Protein AF-0000000073389523 (afdb_homodimer)

Structure (mmCIF, N/CA/C/O backbone):
data_AF-0000000073389523-model_v1
#
loop_
_entity.id
_entity.type
_entity.pdbx_description
1 polymer 'Glutathione S-transferase domain protein'
#
loop_
_atom_site.group_PDB
_atom_site.id
_atom_site.type_symbol
_atom_site.label_atom_id
_atom_site.label_alt_id
_atom_site.label_comp_id
_atom_site.label_asym_id
_atom_site.label_entity_id
_atom_site.label_seq_id
_atom_site.pdbx_PDB_ins_code
_atom_site.Cartn_x
_atom_site.Cartn_y
_atom_site.Cartn_z
_atom_site.occupancy
_atom_site.B_iso_or_equiv
_atom_site.auth_seq_id
_atom_site.auth_comp_id
_atom_site.auth_asym_id
_atom_site.auth_atom_id
_atom_site.pdbx_PDB_model_num
ATOM 1 N N . MET A 1 1 ? -11.953 0.029 24.266 1 90.75 1 MET A N 1
ATOM 2 C CA . MET A 1 1 ? -10.992 1.115 24.109 1 90.75 1 MET A CA 1
ATOM 3 C C . MET A 1 1 ? -9.945 0.765 23.047 1 90.75 1 MET A C 1
ATOM 5 O O . MET A 1 1 ? -9.484 -0.377 22.984 1 90.75 1 MET A O 1
ATOM 9 N N . LEU A 1 2 ? -9.609 1.726 22.172 1 98 2 LEU A N 1
ATOM 10 C CA . LEU A 1 2 ? -8.625 1.549 21.125 1 98 2 LEU A CA 1
ATOM 11 C C . LEU A 1 2 ? -7.207 1.644 21.672 1 98 2 LEU A C 1
ATOM 13 O O . LEU A 1 2 ? -6.883 2.594 22.391 1 98 2 LEU A O 1
ATOM 17 N N . ARG A 1 3 ? -6.438 0.613 21.453 1 98.69 3 ARG A N 1
ATOM 18 C CA . ARG A 1 3 ? -5.027 0.602 21.828 1 98.69 3 ARG A CA 1
ATOM 19 C C . ARG A 1 3 ? -4.129 0.669 20.609 1 98.69 3 ARG A C 1
ATOM 21 O O . ARG A 1 3 ? -4.406 0.032 19.594 1 98.69 3 ARG A O 1
ATOM 28 N N . LEU A 1 4 ? -3.086 1.459 20.672 1 98.81 4 LEU A N 1
ATOM 29 C CA . LEU A 1 4 ? -2.129 1.644 19.578 1 98.81 4 LEU A CA 1
ATOM 30 C C . LEU A 1 4 ? -0.705 1.394 20.062 1 98.81 4 LEU A C 1
ATOM 32 O O . LEU A 1 4 ? -0.253 2.016 21.031 1 98.81 4 LEU A O 1
ATOM 36 N N . TRP A 1 5 ? -0.052 0.426 19.422 1 98.81 5 TRP A N 1
ATOM 37 C CA . TRP A 1 5 ? 1.372 0.198 19.641 1 98.81 5 TRP A CA 1
ATOM 38 C C . TRP A 1 5 ? 2.209 0.955 18.609 1 98.81 5 TRP A C 1
ATOM 40 O O . TRP A 1 5 ? 2.086 0.719 17.406 1 98.81 5 TRP A O 1
ATOM 50 N N . GLY A 1 6 ? 3.012 1.894 19.094 1 98.56 6 GLY A N 1
ATOM 51 C CA . GLY A 1 6 ? 3.906 2.562 18.172 1 98.56 6 GLY A CA 1
ATOM 52 C C . GLY A 1 6 ? 4.43 3.887 18.688 1 98.56 6 GLY A C 1
ATOM 53 O O . GLY A 1 6 ? 3.725 4.598 19.406 1 98.56 6 GLY A O 1
ATOM 54 N N . ARG A 1 7 ? 5.566 4.199 18.281 1 97.62 7 ARG A N 1
ATOM 55 C CA . ARG A 1 7 ? 6.199 5.477 18.609 1 97.62 7 ARG A CA 1
ATOM 56 C C . ARG A 1 7 ? 5.723 6.574 17.656 1 97.62 7 ARG A C 1
ATOM 58 O O . ARG A 1 7 ? 5.527 6.336 16.469 1 97.62 7 ARG A O 1
ATOM 65 N N . VAL A 1 8 ? 5.637 7.797 18.156 1 95.69 8 VAL A N 1
ATOM 66 C CA . VAL A 1 8 ? 5.062 8.914 17.406 1 95.69 8 VAL A CA 1
ATOM 67 C C . VAL A 1 8 ? 6.051 9.383 16.344 1 95.69 8 VAL A C 1
ATOM 69 O O . VAL A 1 8 ? 5.676 10.102 15.414 1 95.69 8 VAL A O 1
ATOM 72 N N . SER A 1 9 ? 7.332 8.977 16.516 1 95.94 9 SER A N 1
ATOM 73 C CA . SER A 1 9 ? 8.328 9.344 15.516 1 95.94 9 SER A CA 1
ATOM 74 C C . SER A 1 9 ? 8.117 8.562 14.227 1 95.94 9 SER A C 1
ATOM 76 O O . SER A 1 9 ? 8.703 8.898 13.195 1 95.94 9 SER A O 1
ATOM 78 N N . SER A 1 10 ? 7.328 7.535 14.289 1 97.25 10 SER A N 1
ATOM 79 C CA . SER A 1 10 ? 7 6.75 13.102 1 97.25 10 SER A CA 1
ATOM 80 C C . SER A 1 10 ? 5.914 7.426 12.273 1 97.25 10 SER A C 1
ATOM 82 O O . SER A 1 10 ? 4.82 7.691 12.773 1 97.25 10 SER A O 1
ATOM 84 N N . ILE A 1 11 ? 6.199 7.668 11.023 1 98.12 11 ILE A N 1
ATOM 85 C CA . ILE A 1 11 ? 5.215 8.289 10.141 1 98.12 11 ILE A CA 1
ATOM 86 C C . ILE A 1 11 ? 3.979 7.398 10.047 1 98.12 11 ILE A C 1
ATOM 88 O O . ILE A 1 11 ? 2.855 7.898 9.938 1 98.12 11 ILE A O 1
ATOM 92 N N . ASN A 1 12 ? 4.191 6.059 10.109 1 98.69 12 ASN A N 1
ATOM 93 C CA . ASN A 1 12 ? 3.078 5.121 9.992 1 98.69 12 ASN A CA 1
ATOM 94 C C . ASN A 1 12 ? 2.199 5.137 11.242 1 98.69 12 ASN A C 1
ATOM 96 O O . ASN A 1 12 ? 0.984 4.957 11.148 1 98.69 12 ASN A O 1
ATOM 100 N N . VAL A 1 13 ? 2.771 5.367 12.344 1 98.75 13 VAL A N 1
ATOM 101 C CA . VAL A 1 13 ? 2.012 5.52 13.578 1 98.75 13 VAL A CA 1
ATOM 102 C C . VAL A 1 13 ? 1.257 6.844 13.562 1 98.75 13 VAL A C 1
ATOM 104 O O . VAL A 1 13 ? 0.11 6.922 14.008 1 98.75 13 VAL A O 1
ATOM 107 N N . ARG A 1 14 ? 1.839 7.871 13.016 1 98.69 14 ARG A N 1
ATOM 108 C CA . ARG A 1 14 ? 1.212 9.188 12.945 1 98.69 14 ARG A CA 1
ATOM 109 C C . ARG A 1 14 ? -0.066 9.141 12.117 1 98.69 14 ARG A C 1
ATOM 111 O O . ARG A 1 14 ? -1.043 9.82 12.43 1 98.69 14 ARG A O 1
ATOM 118 N N . LYS A 1 15 ? -0.07 8.383 11.039 1 98.88 15 LYS A N 1
ATOM 119 C CA . LYS A 1 15 ? -1.288 8.219 10.25 1 98.88 15 LYS A CA 1
ATOM 120 C C . LYS A 1 15 ? -2.453 7.762 11.125 1 98.88 15 LYS A C 1
ATOM 122 O O . LYS A 1 15 ? -3.551 8.312 11.047 1 98.88 15 LYS A O 1
ATOM 127 N N . VAL A 1 16 ? -2.18 6.777 11.922 1 98.88 16 VAL A N 1
ATOM 128 C CA . VAL A 1 16 ? -3.205 6.152 12.75 1 98.88 16 VAL A CA 1
ATOM 129 C C . VAL A 1 16 ? -3.637 7.121 13.852 1 98.88 16 VAL A C 1
ATOM 131 O O . VAL A 1 16 ? -4.832 7.266 14.125 1 98.88 16 VAL A O 1
ATOM 134 N N . LEU A 1 17 ? -2.672 7.766 14.438 1 98.69 17 LEU A N 1
ATOM 135 C CA . LEU A 1 17 ? -2.965 8.766 15.469 1 98.69 17 LEU A CA 1
ATOM 136 C C . LEU A 1 17 ? -3.859 9.867 14.914 1 98.69 17 LEU A C 1
ATOM 138 O O . LEU A 1 17 ? -4.855 10.234 15.539 1 98.69 17 LEU A O 1
ATOM 142 N N . TRP A 1 18 ? -3.496 10.375 13.781 1 98.88 18 TRP A N 1
ATOM 143 C CA . TRP A 1 18 ? -4.273 11.438 13.156 1 98.88 18 TRP A CA 1
ATOM 144 C C . TRP A 1 18 ? -5.703 10.984 12.875 1 98.88 18 TRP A C 1
ATOM 146 O O . TRP A 1 18 ? -6.66 11.688 13.203 1 98.88 18 TRP A O 1
ATOM 156 N N . ALA A 1 19 ? -5.863 9.773 12.289 1 98.88 19 ALA A N 1
ATOM 157 C CA . ALA A 1 19 ? -7.195 9.234 12.016 1 98.88 19 ALA A CA 1
ATOM 158 C C . ALA A 1 19 ? -8.023 9.148 13.289 1 98.88 19 ALA A C 1
ATOM 160 O O . ALA A 1 19 ? -9.195 9.547 13.312 1 98.88 19 ALA A O 1
ATOM 161 N N . ALA A 1 20 ? -7.43 8.633 14.344 1 98.81 20 ALA A N 1
ATOM 162 C CA . ALA A 1 20 ? -8.133 8.484 15.617 1 98.81 20 ALA A CA 1
ATOM 163 C C . ALA A 1 20 ? -8.594 9.844 16.141 1 98.81 20 ALA A C 1
ATOM 165 O O . ALA A 1 20 ? -9.711 9.969 16.641 1 98.81 20 ALA A O 1
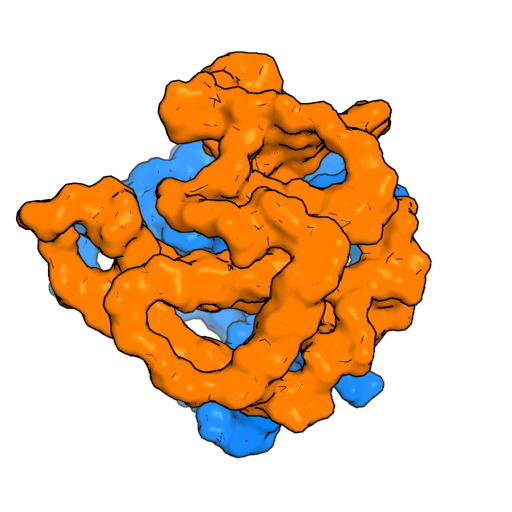ATOM 166 N N . GLN A 1 21 ? -7.754 10.812 16.016 1 98.62 21 GLN A N 1
ATOM 167 C CA . GLN A 1 21 ? -8.086 12.148 16.5 1 98.62 21 GLN A CA 1
ATOM 168 C C . GLN A 1 21 ? -9.211 12.766 15.672 1 98.62 21 GLN A C 1
ATOM 170 O O . GLN A 1 21 ? -10.125 13.375 16.219 1 98.62 21 GLN A O 1
ATOM 175 N N . GLU A 1 22 ? -9.102 12.641 14.336 1 98.69 22 GLU A N 1
ATOM 176 C CA . GLU A 1 22 ? -10.172 13.133 13.469 1 98.69 22 GLU A CA 1
ATOM 177 C C . GLU A 1 22 ? -11.516 12.523 13.852 1 98.69 22 GLU A C 1
ATOM 179 O O . GLU A 1 22 ? -12.555 13.164 13.711 1 98.69 22 GLU A O 1
ATOM 184 N N . LEU A 1 23 ? -11.453 11.305 14.328 1 98.62 23 LEU A N 1
ATOM 185 C CA . LEU A 1 23 ? -12.664 10.547 14.609 1 98.62 23 LEU A CA 1
ATOM 186 C C . LEU A 1 23 ? -13.109 10.742 16.047 1 98.62 23 LEU A C 1
ATOM 188 O O . LEU A 1 23 ? -14.148 10.227 16.469 1 98.62 23 LEU A O 1
ATOM 192 N N . GLY A 1 24 ? -12.328 11.422 16.844 1 98.19 24 GLY A N 1
ATOM 193 C CA . GLY A 1 24 ? -12.656 11.672 18.234 1 98.19 24 GLY A CA 1
ATOM 194 C C . GLY A 1 24 ? -12.562 10.43 19.109 1 98.19 24 GLY A C 1
ATOM 195 O O . GLY A 1 24 ? -13.312 10.281 20.078 1 98.19 24 GLY A O 1
ATOM 196 N N . LEU A 1 25 ? -11.68 9.523 18.781 1 98.31 25 LEU A N 1
ATOM 197 C CA . LEU A 1 25 ? -11.578 8.266 19.5 1 98.31 25 LEU A CA 1
ATOM 198 C C . LEU A 1 25 ? -10.609 8.398 20.688 1 98.31 25 LEU A C 1
ATOM 200 O O . LEU A 1 25 ? -9.555 9.016 20.547 1 98.31 25 LEU A O 1
ATOM 204 N N . GLU A 1 26 ? -11.031 7.824 21.766 1 97.12 26 GLU A N 1
ATOM 205 C CA . GLU A 1 26 ? -10.078 7.641 22.859 1 97.12 26 GLU A CA 1
ATOM 206 C C . GLU A 1 26 ? -9.062 6.547 22.531 1 97.12 26 GLU A C 1
ATOM 208 O O . GLU A 1 26 ? -9.438 5.434 22.156 1 97.12 26 GLU A O 1
ATOM 213 N N . LEU A 1 27 ? -7.816 6.922 22.656 1 96.62 27 LEU A N 1
ATOM 214 C CA . LEU A 1 27 ? -6.738 6.035 22.234 1 96.62 27 LEU A CA 1
ATOM 215 C C . LEU A 1 27 ? -5.688 5.906 23.328 1 96.62 27 LEU A C 1
ATOM 217 O O . LEU A 1 27 ? -5.254 6.906 23.906 1 96.62 27 LEU A O 1
ATOM 221 N N . GLN A 1 28 ? -5.41 4.695 23.688 1 98.06 28 GLN A N 1
ATOM 222 C CA . GLN A 1 28 ? -4.262 4.414 24.547 1 98.06 28 GLN A CA 1
ATOM 223 C C . GLN A 1 28 ? -3.059 3.967 23.719 1 98.06 28 GLN A C 1
ATOM 225 O O . GLN A 1 28 ? -3.105 2.93 23.062 1 98.06 28 GLN A O 1
ATOM 230 N N . ARG A 1 29 ? -2.033 4.734 23.844 1 97.94 29 ARG A N 1
ATOM 231 C CA . ARG A 1 29 ? -0.863 4.426 23.031 1 97.94 29 ARG A CA 1
ATOM 232 C C . ARG A 1 29 ? 0.284 3.906 23.891 1 97.94 29 ARG A C 1
ATOM 234 O O . ARG A 1 29 ? 0.542 4.434 24.969 1 97.94 29 ARG A O 1
ATOM 241 N N . THR A 1 30 ? 0.93 2.896 23.438 1 98.38 30 THR A N 1
ATOM 242 C CA . THR A 1 30 ? 2.154 2.359 24.016 1 98.38 30 THR A CA 1
ATOM 243 C C . THR A 1 30 ? 3.336 2.559 23.078 1 98.38 30 THR A C 1
ATOM 245 O O . THR A 1 30 ? 3.312 2.088 21.938 1 98.38 30 THR A O 1
ATOM 248 N N . ASP A 1 31 ? 4.363 3.225 23.609 1 98.25 31 ASP A N 1
ATOM 249 C CA . ASP A 1 31 ? 5.562 3.381 22.797 1 98.25 31 ASP A CA 1
ATOM 250 C C . ASP A 1 31 ? 6.188 2.025 22.469 1 98.25 31 ASP A C 1
ATOM 252 O O . ASP A 1 31 ? 6.48 1.24 23.375 1 98.25 31 ASP A O 1
ATOM 256 N N . ALA A 1 32 ? 6.383 1.745 21.25 1 98.69 32 ALA A N 1
ATOM 257 C CA . ALA A 1 32 ? 6.961 0.498 20.766 1 98.69 32 ALA A CA 1
ATOM 258 C C . ALA A 1 32 ? 7.77 0.732 19.484 1 98.69 32 ALA A C 1
ATOM 260 O O . ALA A 1 32 ? 7.508 1.681 18.75 1 98.69 32 ALA A O 1
ATOM 261 N N . GLY A 1 33 ? 8.836 -0.107 19.266 1 97.81 33 GLY A N 1
ATOM 262 C CA . GLY A 1 33 ? 9.695 0.006 18.094 1 97.81 33 GLY A CA 1
ATOM 263 C C . GLY A 1 33 ? 10.875 0.935 18.297 1 97.81 33 GLY A C 1
ATOM 264 O O . GLY A 1 33 ? 10.82 1.832 19.141 1 97.81 33 GLY A O 1
ATOM 265 N N . GLY A 1 34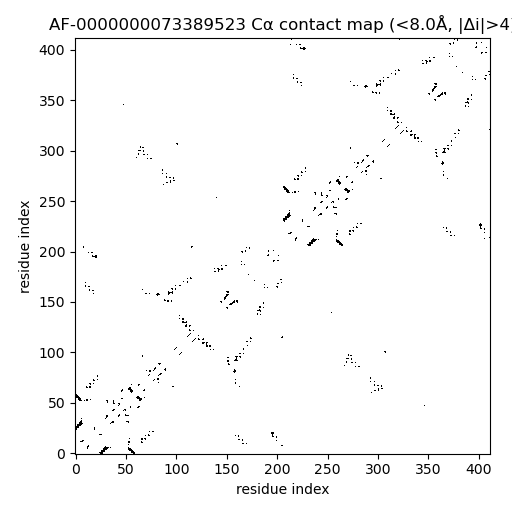 ? 11.859 0.78 17.469 1 95.62 34 GLY A N 1
ATOM 266 C CA . GLY A 1 34 ? 13.047 1.602 17.625 1 95.62 34 GLY A CA 1
ATOM 267 C C . GLY A 1 34 ? 13.672 1.501 19 1 95.62 34 GLY A C 1
ATOM 268 O O . GLY A 1 34 ? 13.922 0.4 19.5 1 95.62 34 GLY A O 1
ATOM 269 N N . GLN A 1 35 ? 13.82 2.602 19.641 1 95.38 35 GLN A N 1
ATOM 270 C CA . GLN A 1 35 ? 14.508 2.648 20.922 1 95.38 35 GLN A CA 1
ATOM 271 C C . GLN A 1 35 ? 13.648 2.045 22.031 1 95.38 35 GLN A C 1
ATOM 273 O O . GLN A 1 35 ? 14.156 1.702 23.109 1 95.38 35 GLN A O 1
ATOM 278 N N . PHE A 1 36 ? 12.398 1.835 21.766 1 97.81 36 PHE A N 1
ATOM 279 C CA . PHE A 1 36 ? 11.484 1.395 22.812 1 97.81 36 PHE A CA 1
ATOM 280 C C . PHE A 1 36 ? 11.391 -0.126 22.859 1 97.81 36 PHE A C 1
ATOM 282 O O . PHE A 1 36 ? 10.914 -0.703 23.828 1 97.81 36 PHE A O 1
ATOM 289 N N . GLY A 1 37 ? 11.789 -0.726 21.703 1 97.81 37 GLY A N 1
ATOM 290 C CA . GLY A 1 37 ? 11.727 -2.178 21.641 1 97.81 37 GLY A CA 1
ATOM 291 C C . GLY A 1 37 ? 10.305 -2.711 21.641 1 97.81 37 GLY A C 1
ATOM 292 O O . GLY A 1 37 ? 9.445 -2.213 20.906 1 97.81 37 GLY A O 1
ATOM 293 N N . LEU A 1 38 ? 10.031 -3.916 22.25 1 98.25 38 LEU A N 1
ATOM 294 C CA . LEU A 1 38 ? 8.75 -4.574 22.484 1 98.25 38 LEU A CA 1
ATOM 295 C C . LEU A 1 38 ? 8.289 -5.336 21.25 1 98.25 38 LEU A C 1
ATOM 297 O O . LEU A 1 38 ? 7.574 -6.332 21.359 1 98.25 38 LEU A O 1
ATOM 301 N N . VAL A 1 39 ? 8.75 -4.91 20.078 1 98.5 39 VAL A N 1
ATOM 302 C CA . VAL A 1 39 ? 8.164 -5.418 18.844 1 98.5 39 VAL A CA 1
ATOM 303 C C . VAL A 1 39 ? 8.742 -6.793 18.516 1 98.5 39 VAL A C 1
ATOM 305 O O . VAL A 1 39 ? 8.32 -7.445 17.562 1 98.5 39 VAL A O 1
ATOM 308 N N . ARG A 1 40 ? 9.703 -7.258 19.312 1 98 40 ARG A N 1
ATOM 309 C CA . ARG A 1 40 ? 10.273 -8.586 19.109 1 98 40 ARG A CA 1
ATOM 310 C C . ARG A 1 40 ? 9.844 -9.539 20.219 1 98 40 ARG A C 1
ATOM 312 O O . ARG A 1 40 ? 10.234 -10.711 20.234 1 98 40 ARG A O 1
ATOM 319 N N . GLU A 1 41 ? 9.078 -9.039 21.156 1 98.25 41 GLU A N 1
ATOM 320 C CA . GLU A 1 41 ? 8.57 -9.875 22.234 1 98.25 41 GLU A CA 1
ATOM 321 C C . GLU A 1 41 ? 7.469 -10.805 21.734 1 98.25 41 GLU A C 1
ATOM 323 O O . GLU A 1 41 ? 6.707 -10.453 20.844 1 98.25 41 GLU A O 1
ATOM 328 N N . PRO A 1 42 ? 7.324 -11.977 22.344 1 97.69 42 PRO A N 1
ATOM 329 C CA . PRO A 1 42 ? 6.367 -12.984 21.875 1 97.69 42 PRO A CA 1
ATOM 330 C C . PRO A 1 42 ? 4.93 -12.469 21.859 1 97.69 42 PRO A C 1
ATOM 332 O O . PRO A 1 42 ? 4.172 -12.766 20.938 1 97.69 42 PRO A O 1
ATOM 335 N N . GLN A 1 43 ? 4.605 -11.719 22.812 1 96.94 43 GLN A N 1
ATOM 336 C CA . GLN A 1 43 ? 3.242 -11.211 22.906 1 96.94 43 GLN A CA 1
ATOM 337 C C . GLN A 1 43 ? 2.922 -10.297 21.719 1 96.94 43 GLN A C 1
ATOM 339 O O . GLN A 1 43 ? 1.825 -10.359 21.156 1 96.94 43 GLN A O 1
ATOM 344 N N . PHE A 1 44 ? 3.93 -9.391 21.406 1 98.31 44 PHE A N 1
ATOM 345 C CA . PHE A 1 44 ? 3.738 -8.508 20.266 1 98.31 44 PHE A CA 1
ATOM 346 C C . PHE A 1 44 ? 3.727 -9.297 18.953 1 98.31 44 PHE A C 1
ATOM 348 O O . PHE A 1 44 ? 2.854 -9.094 18.109 1 98.31 44 PHE A O 1
ATOM 355 N N . LEU A 1 45 ? 4.602 -10.273 18.844 1 98.12 45 LEU A N 1
ATOM 356 C CA . LEU A 1 45 ? 4.762 -11.039 17.625 1 98.12 45 LEU A CA 1
ATOM 357 C C . LEU A 1 45 ? 3.557 -11.938 17.375 1 98.12 45 LEU A C 1
ATOM 359 O O . LEU A 1 45 ? 3.246 -12.273 16.234 1 98.12 45 LEU A O 1
ATOM 363 N N . ALA A 1 46 ? 2.85 -12.273 18.391 1 97.19 46 ALA A N 1
ATOM 364 C CA . ALA A 1 46 ? 1.624 -13.055 18.25 1 97.19 46 ALA A CA 1
ATOM 365 C C . ALA A 1 46 ? 0.526 -12.242 17.578 1 97.19 46 ALA A C 1
ATOM 367 O O . ALA A 1 46 ? -0.349 -12.797 16.906 1 97.19 46 ALA A O 1
ATOM 368 N N . LEU A 1 47 ? 0.683 -10.898 17.719 1 97.25 47 LEU A N 1
ATOM 369 C CA . LEU A 1 47 ? -0.322 -10 17.172 1 97.25 47 LEU A CA 1
ATOM 370 C C . LEU A 1 47 ? 0.113 -9.477 15.805 1 97.25 47 LEU A C 1
ATOM 372 O O . LEU A 1 47 ? -0.711 -9.328 14.898 1 97.25 47 LEU A O 1
ATOM 376 N N . ASN A 1 48 ? 1.377 -9.242 15.672 1 98.38 48 ASN A N 1
ATOM 377 C CA . ASN A 1 48 ? 1.977 -8.789 14.422 1 98.38 48 ASN A CA 1
ATOM 378 C C . ASN A 1 48 ? 3.301 -9.5 14.148 1 98.38 48 ASN A C 1
ATOM 380 O O . ASN A 1 48 ? 4.359 -9.039 14.578 1 98.38 48 ASN A O 1
ATOM 384 N N . PRO A 1 49 ? 3.273 -10.492 13.336 1 98.12 49 PRO A N 1
ATOM 385 C CA . PRO A 1 49 ? 4.461 -11.328 13.133 1 98.12 49 PRO A CA 1
ATOM 386 C C . PRO A 1 49 ? 5.578 -10.594 12.398 1 98.12 49 PRO A C 1
ATOM 388 O O . PRO A 1 49 ? 6.703 -11.094 12.312 1 98.12 49 PRO A O 1
ATOM 391 N N . ASN A 1 50 ? 5.312 -9.391 11.883 1 98.31 50 ASN A N 1
ATOM 392 C CA . ASN A 1 50 ? 6.332 -8.609 11.188 1 98.31 50 ASN A CA 1
ATOM 393 C C . ASN A 1 50 ? 7.242 -7.875 12.172 1 98.31 50 ASN A C 1
ATOM 395 O O . ASN A 1 50 ? 8.312 -7.395 11.789 1 98.31 50 ASN A O 1
ATOM 399 N N . GLY A 1 51 ? 6.73 -7.711 13.422 1 98.56 51 GLY A N 1
ATOM 400 C CA . GLY A 1 51 ? 7.508 -7 14.422 1 98.56 51 GLY A CA 1
ATOM 401 C C . GLY A 1 51 ? 7.672 -5.523 14.117 1 98.56 51 GLY A C 1
ATOM 402 O O . GLY A 1 51 ? 8.742 -4.949 14.352 1 98.56 51 GLY A O 1
ATOM 403 N N . LEU A 1 52 ? 6.617 -4.906 13.547 1 98.5 52 LEU A N 1
ATOM 404 C CA . LEU A 1 52 ? 6.66 -3.498 13.164 1 98.5 52 LEU A CA 1
ATOM 405 C C . LEU A 1 52 ? 5.473 -2.74 13.75 1 98.5 52 LEU A C 1
ATOM 407 O O . LEU A 1 52 ? 4.465 -3.348 14.125 1 98.5 52 LEU A O 1
ATOM 411 N N . VAL A 1 53 ? 5.609 -1.515 13.914 1 98.75 53 VAL A N 1
ATOM 412 C CA . VAL A 1 53 ? 4.512 -0.623 14.273 1 98.75 53 VAL A CA 1
ATOM 413 C C . VAL A 1 53 ? 4.012 0.116 13.039 1 98.75 53 VAL A C 1
ATOM 415 O O . VAL A 1 53 ? 4.762 0.32 12.086 1 98.75 53 VAL A O 1
ATOM 418 N N . PRO A 1 54 ? 2.705 0.453 13.008 1 98.81 54 PRO A N 1
ATOM 419 C CA . PRO A 1 54 ? 1.701 0.422 14.078 1 98.81 54 PRO A CA 1
ATOM 420 C C . PRO A 1 54 ? 0.993 -0.927 14.18 1 98.81 54 PRO A C 1
ATOM 422 O O . PRO A 1 54 ? 0.998 -1.706 13.227 1 98.81 54 PRO A O 1
ATOM 425 N N . LEU A 1 55 ? 0.507 -1.25 15.289 1 98.88 55 LEU A N 1
ATOM 426 C CA . LEU A 1 55 ? -0.443 -2.309 15.609 1 98.88 55 LEU A CA 1
ATOM 427 C C . LEU A 1 55 ? -1.584 -1.77 16.469 1 98.88 55 LEU A C 1
ATOM 429 O O . LEU A 1 55 ? -1.348 -1.045 17.438 1 98.88 55 LEU A O 1
ATOM 433 N N . ILE A 1 56 ? -2.836 -2.037 16.078 1 98.88 56 ILE A N 1
ATOM 434 C CA . ILE A 1 56 ? -3.93 -1.633 16.953 1 98.88 56 ILE A CA 1
ATOM 435 C C . ILE A 1 56 ? -4.629 -2.871 17.5 1 98.88 56 ILE A C 1
ATOM 437 O O . ILE A 1 56 ? -4.598 -3.939 16.891 1 98.88 56 ILE A O 1
ATOM 441 N N . GLU A 1 57 ? -5.16 -2.766 18.609 1 98.56 57 GLU A N 1
ATOM 442 C CA . GLU A 1 57 ? -6.148 -3.658 19.203 1 98.56 57 GLU A CA 1
ATOM 443 C C . GLU A 1 57 ? -7.449 -2.92 19.5 1 98.56 57 GLU A C 1
ATOM 445 O O . GLU A 1 57 ? -7.449 -1.896 20.188 1 98.56 57 GLU A O 1
ATOM 450 N N . ASP A 1 58 ? -8.523 -3.344 18.938 1 97.81 58 ASP A N 1
ATOM 451 C CA . ASP A 1 58 ? -9.836 -2.707 19.062 1 97.81 58 ASP A CA 1
ATOM 452 C C . ASP A 1 58 ? -10.938 -3.748 19.234 1 97.81 58 ASP A C 1
ATOM 454 O O . ASP A 1 58 ? -11.453 -4.285 18.266 1 97.81 58 ASP A O 1
ATOM 458 N N . GLU A 1 59 ? -11.438 -3.99 20.453 1 93.88 59 GLU A N 1
ATOM 459 C CA . GLU A 1 59 ? -12.555 -4.875 20.766 1 93.88 59 GLU A CA 1
ATOM 460 C C . GLU A 1 59 ? -12.359 -6.254 20.141 1 93.88 59 GLU A C 1
ATOM 462 O O . GLU A 1 59 ? -13.234 -6.746 19.422 1 93.88 59 GLU A O 1
ATOM 467 N N . GLY A 1 60 ? -11.219 -6.801 20.328 1 92.81 60 GLY A N 1
ATOM 468 C CA . GLY A 1 60 ? -10.953 -8.164 19.906 1 92.81 60 GLY A CA 1
ATOM 469 C C . GLY A 1 60 ? -10.32 -8.258 18.531 1 92.81 60 GLY A C 1
ATOM 470 O O . GLY A 1 60 ? -9.984 -9.352 18.078 1 92.81 60 GLY A O 1
ATOM 471 N N . VAL A 1 61 ? -10.188 -7.102 17.859 1 94.75 61 VAL A N 1
ATOM 472 C CA . VAL A 1 61 ? -9.578 -7.07 16.547 1 94.75 61 VAL A CA 1
ATOM 473 C C . VAL A 1 61 ? -8.172 -6.488 16.625 1 94.75 61 VAL A C 1
ATOM 475 O O . VAL A 1 61 ? -7.957 -5.449 17.266 1 94.75 61 VAL A O 1
ATOM 478 N N . SER A 1 62 ? -7.18 -7.184 16.094 1 98.12 62 SER A N 1
ATOM 479 C CA . SER A 1 62 ? -5.824 -6.66 15.953 1 98.12 62 SER A CA 1
ATOM 480 C C . SER A 1 62 ? -5.473 -6.445 14.484 1 98.12 62 SER A C 1
ATOM 482 O O . SER A 1 62 ? -5.699 -7.324 13.648 1 98.12 62 SER A O 1
ATOM 484 N N . LEU A 1 63 ? -4.984 -5.293 14.195 1 98.75 63 LEU A N 1
ATOM 485 C CA . LEU A 1 63 ? -4.645 -4.957 12.82 1 98.75 63 LEU A CA 1
ATOM 486 C C . LEU A 1 63 ? -3.277 -4.289 12.75 1 98.75 63 LEU A C 1
ATOM 488 O O . LEU A 1 63 ? -2.932 -3.473 13.602 1 98.75 63 LEU A O 1
ATOM 492 N N . TRP A 1 64 ? -2.598 -4.715 11.75 1 98.69 64 TRP A N 1
ATOM 493 C CA . TRP A 1 64 ? -1.372 -4.023 11.359 1 98.69 64 TRP A CA 1
ATOM 494 C C . TRP A 1 64 ? -1.478 -3.486 9.938 1 98.69 64 TRP A C 1
ATOM 496 O O . TRP A 1 64 ? -2.518 -3.631 9.289 1 98.69 64 TRP A O 1
ATOM 506 N N . GLU A 1 65 ? -0.418 -2.793 9.461 1 98.81 65 GLU A N 1
ATOM 507 C CA . GLU A 1 65 ? -0.425 -1.964 8.258 1 98.81 65 GLU A CA 1
ATOM 508 C C . GLU A 1 65 ? -1.131 -0.634 8.508 1 98.81 65 GLU A C 1
ATOM 510 O O . GLU A 1 65 ? -2.344 -0.601 8.727 1 98.81 65 GLU A O 1
ATOM 515 N N . SER A 1 66 ? -0.475 0.456 8.359 1 98.88 66 SER A N 1
ATOM 516 C CA . SER A 1 66 ? -0.955 1.767 8.781 1 98.88 66 SER A CA 1
ATOM 517 C C . SER A 1 66 ? -2.158 2.211 7.961 1 98.88 66 SER A C 1
ATOM 519 O O . SER A 1 66 ? -3.182 2.619 8.516 1 98.88 66 SER A O 1
ATOM 521 N N . ASN A 1 67 ? -2.076 2.084 6.613 1 98.94 67 ASN A N 1
ATOM 522 C CA . ASN A 1 67 ? -3.195 2.504 5.773 1 98.94 67 ASN A CA 1
ATOM 523 C C . ASN A 1 67 ? -4.43 1.636 6.008 1 98.94 67 ASN A C 1
ATOM 525 O O . ASN A 1 67 ? -5.555 2.133 5.992 1 98.94 67 ASN A O 1
ATOM 529 N N . THR A 1 68 ? -4.219 0.307 6.23 1 98.94 68 THR A N 1
ATOM 530 C CA . THR A 1 68 ? -5.32 -0.588 6.559 1 98.94 68 THR A CA 1
ATOM 531 C C . THR A 1 68 ? -6.016 -0.142 7.844 1 98.94 68 THR A C 1
ATOM 533 O O . THR A 1 68 ? -7.246 -0.096 7.902 1 98.94 68 THR A O 1
ATOM 536 N N . ILE A 1 69 ? -5.234 0.223 8.836 1 98.94 69 ILE A N 1
ATOM 537 C CA . ILE A 1 69 ? -5.777 0.658 10.117 1 98.94 69 ILE A CA 1
ATOM 538 C C . ILE A 1 69 ? -6.582 1.941 9.93 1 98.94 69 ILE A C 1
ATOM 540 O O . ILE A 1 69 ? -7.68 2.076 10.469 1 98.94 69 ILE A O 1
ATOM 544 N N . VAL A 1 70 ? -6.059 2.854 9.148 1 98.94 70 VAL A N 1
ATOM 545 C CA . VAL A 1 70 ? -6.762 4.105 8.891 1 98.94 70 VAL A CA 1
ATOM 546 C C . VAL A 1 70 ? -8.094 3.816 8.195 1 98.94 70 VAL A C 1
ATOM 548 O O . VAL A 1 70 ? -9.133 4.336 8.602 1 98.94 70 VAL A O 1
ATOM 551 N N . ARG A 1 71 ? -8.086 2.963 7.137 1 98.94 71 ARG A N 1
ATOM 552 C CA . ARG A 1 71 ? -9.32 2.604 6.449 1 98.94 71 ARG A CA 1
ATOM 553 C C . ARG A 1 71 ? -10.305 1.945 7.402 1 98.94 71 ARG A C 1
ATOM 555 O O . ARG A 1 71 ? -11.5 2.248 7.375 1 98.94 71 ARG A O 1
ATOM 562 N N . TYR A 1 72 ? -9.797 1.074 8.305 1 98.88 72 TYR A N 1
ATOM 563 C CA . TYR A 1 72 ? -10.633 0.363 9.266 1 98.88 72 TYR A CA 1
ATOM 564 C C . TYR A 1 72 ? -11.328 1.336 10.203 1 98.88 72 TYR A C 1
ATOM 566 O O . TYR A 1 72 ? -12.547 1.283 10.375 1 98.88 72 TYR A O 1
ATOM 574 N N . LEU A 1 73 ? -10.586 2.207 10.805 1 98.88 73 LEU A N 1
ATOM 575 C CA . LEU A 1 73 ? -11.141 3.162 11.758 1 98.88 73 LEU A CA 1
ATOM 576 C C . LEU A 1 73 ? -12.164 4.07 11.086 1 98.88 73 LEU A C 1
ATOM 578 O O . LEU A 1 73 ? -13.219 4.348 11.664 1 98.88 73 LEU A O 1
ATOM 582 N N . CYS A 1 74 ? -11.867 4.508 9.883 1 98.88 74 CYS A N 1
ATOM 583 C CA . CYS A 1 74 ? -12.789 5.383 9.172 1 98.88 74 CYS A CA 1
ATOM 584 C C . CYS A 1 74 ? -14.055 4.633 8.781 1 98.88 74 CYS A C 1
ATOM 586 O O . CYS A 1 74 ? -15.156 5.176 8.867 1 98.88 74 CYS A O 1
ATOM 588 N N . ALA A 1 75 ? -13.883 3.385 8.312 1 98.69 75 ALA A N 1
ATOM 589 C CA . ALA A 1 75 ? -15.039 2.574 7.949 1 98.69 75 ALA A CA 1
ATOM 590 C C . ALA A 1 75 ? -15.945 2.33 9.148 1 98.69 75 ALA A C 1
ATOM 592 O O . ALA A 1 75 ? -17.172 2.352 9.031 1 98.69 75 ALA A O 1
ATOM 593 N N . ARG A 1 76 ? -15.367 2.148 10.25 1 98.19 76 ARG A N 1
ATOM 594 C CA . ARG A 1 76 ? -16.094 1.789 11.461 1 98.19 76 ARG A CA 1
ATOM 595 C C . ARG A 1 76 ? -16.766 3.01 12.078 1 98.19 76 ARG A C 1
ATOM 597 O O . ARG A 1 76 ? -17.906 2.926 12.555 1 98.19 76 ARG A O 1
ATOM 604 N N . HIS A 1 77 ? -16.156 4.172 12.039 1 98.44 77 HIS A N 1
ATOM 605 C CA . HIS A 1 77 ? -16.594 5.258 12.906 1 98.44 77 HIS A CA 1
ATOM 606 C C . HIS A 1 77 ? -17.078 6.453 12.094 1 98.44 77 HIS A C 1
ATOM 608 O O . HIS A 1 77 ? -17.719 7.355 12.633 1 98.44 77 HIS A O 1
ATOM 614 N N . ALA A 1 78 ? -16.812 6.473 10.82 1 98.5 78 ALA A N 1
ATOM 615 C CA . ALA A 1 78 ? -17.219 7.629 10.031 1 98.5 78 ALA A CA 1
ATOM 616 C C . ALA A 1 78 ? -17.672 7.211 8.633 1 98.5 78 ALA A C 1
ATOM 618 O O . ALA A 1 78 ? -17.234 7.773 7.633 1 98.5 78 ALA A O 1
ATOM 619 N N . PRO A 1 79 ? -18.516 6.109 8.516 1 97.75 79 PRO A N 1
ATOM 620 C CA . PRO A 1 79 ? -19.078 5.77 7.207 1 97.75 79 PRO A CA 1
ATOM 621 C C . PRO A 1 79 ? -19.844 6.926 6.582 1 97.75 79 PRO A C 1
ATOM 623 O O . PRO A 1 79 ? -20.625 7.602 7.266 1 97.75 79 PRO A O 1
ATOM 626 N N . GLY A 1 80 ? -19.562 7.227 5.309 1 97.25 80 GLY A N 1
ATOM 627 C CA . GLY A 1 80 ? -20.266 8.305 4.613 1 97.25 80 GLY A CA 1
ATOM 628 C C . GLY A 1 80 ? -19.578 9.648 4.773 1 97.25 80 GLY A C 1
ATOM 629 O O . GLY A 1 80 ? -19.984 10.633 4.156 1 97.25 80 GLY A O 1
ATOM 630 N N . ASP A 1 81 ? -18.547 9.68 5.531 1 97.56 81 ASP A N 1
ATOM 631 C CA . ASP A 1 81 ? -17.766 10.898 5.758 1 97.56 81 ASP A CA 1
ATOM 632 C C . ASP A 1 81 ? -16.297 10.68 5.418 1 97.56 81 ASP A C 1
ATOM 634 O O . ASP A 1 81 ? -15.906 10.742 4.246 1 97.56 81 ASP A O 1
ATOM 638 N N . LEU A 1 82 ? -15.484 10.266 6.43 1 98.75 82 LEU A N 1
ATOM 639 C CA . LEU A 1 82 ? -14.078 10 6.137 1 98.75 82 LEU A CA 1
ATOM 640 C C . LEU A 1 82 ? -13.93 8.742 5.285 1 98.75 82 LEU A C 1
ATOM 642 O O . LEU A 1 82 ? -12.906 8.555 4.625 1 98.75 82 LEU A O 1
ATOM 646 N N . TYR A 1 83 ? -14.906 7.906 5.387 1 98.75 83 TYR A N 1
ATOM 647 C CA . TYR A 1 83 ? -15.023 6.707 4.566 1 98.75 83 TYR A CA 1
ATOM 648 C C . TYR A 1 83 ? -16.203 6.816 3.611 1 98.75 83 TYR A C 1
ATOM 650 O O . TYR A 1 83 ? -17.328 6.398 3.941 1 98.75 83 TYR A O 1
ATOM 658 N N . PRO A 1 84 ? -15.898 7.316 2.375 1 98.38 84 PRO A N 1
ATOM 659 C CA . PRO A 1 84 ? -17.031 7.555 1.466 1 98.38 84 PRO A CA 1
ATOM 660 C C . PRO A 1 84 ? -17.859 6.297 1.212 1 98.38 84 PRO A C 1
ATOM 662 O O . PRO A 1 84 ? -17.297 5.203 1.093 1 98.38 84 PRO A O 1
ATOM 665 N N . GLU A 1 85 ? -19.156 6.492 1.035 1 96.12 85 GLU A N 1
ATOM 666 C CA . GLU A 1 85 ? -20.047 5.363 0.825 1 96.12 85 GLU A CA 1
ATOM 667 C C . GLU A 1 85 ? -20.125 4.98 -0.651 1 96.12 85 GLU A C 1
ATOM 669 O O . GLU A 1 85 ? -20.234 3.801 -0.986 1 96.12 85 GLU A O 1
ATOM 674 N N . ASP A 1 86 ? -20.234 6.047 -1.468 1 96.81 86 ASP A N 1
ATOM 675 C CA . ASP A 1 86 ? -20.266 5.75 -2.896 1 96.81 86 ASP A CA 1
ATOM 676 C C . ASP A 1 86 ? -18.938 5.168 -3.369 1 96.81 86 ASP A C 1
ATOM 678 O O . ASP A 1 86 ? -17.875 5.711 -3.057 1 96.81 86 ASP A O 1
ATOM 682 N N . LEU A 1 87 ? -18.953 4.113 -4.141 1 97.56 87 LEU A N 1
ATOM 683 C CA . LEU A 1 87 ? -17.766 3.332 -4.473 1 97.56 87 LEU A CA 1
ATOM 684 C C . LEU A 1 87 ? -16.766 4.164 -5.277 1 97.56 87 LEU A C 1
ATOM 686 O O . LEU A 1 87 ? -15.578 4.168 -4.977 1 97.56 87 LEU A O 1
ATOM 690 N N . PRO A 1 88 ? -17.188 4.945 -6.297 1 97.5 88 PRO A N 1
ATOM 691 C CA . PRO A 1 88 ? -16.203 5.715 -7.07 1 97.5 88 PRO A CA 1
ATOM 692 C C . PRO A 1 88 ? -15.367 6.648 -6.199 1 97.5 88 PRO A C 1
ATOM 694 O O . PRO A 1 88 ? -14.141 6.664 -6.305 1 97.5 88 PRO A O 1
ATOM 697 N N . THR A 1 89 ? -16.016 7.379 -5.281 1 97.94 89 THR A N 1
ATOM 698 C CA . THR A 1 89 ? -15.289 8.305 -4.422 1 97.94 89 THR A CA 1
ATOM 699 C C . THR A 1 89 ? -14.414 7.551 -3.43 1 97.94 89 THR A C 1
ATOM 701 O O . THR A 1 89 ? -13.273 7.941 -3.174 1 97.94 89 THR A O 1
ATOM 704 N N . ARG A 1 90 ? -14.945 6.496 -2.875 1 98.5 90 ARG A N 1
ATOM 705 C CA . ARG A 1 90 ? -14.188 5.707 -1.904 1 98.5 90 ARG A CA 1
ATOM 706 C C . ARG A 1 90 ? -12.906 5.164 -2.516 1 98.5 90 ARG A C 1
ATOM 708 O O . ARG A 1 90 ? -11.836 5.25 -1.906 1 98.5 90 ARG A O 1
ATOM 715 N N . PHE A 1 91 ? -12.984 4.699 -3.727 1 98.75 91 PHE A N 1
ATOM 716 C CA . PHE A 1 91 ? -11.828 4.012 -4.273 1 98.75 91 PHE A CA 1
ATOM 717 C C . PHE A 1 91 ? -10.883 4.996 -4.953 1 98.75 91 PHE A C 1
ATOM 719 O O . PHE A 1 91 ? -9.703 4.691 -5.164 1 98.75 91 PHE A O 1
ATOM 726 N N . LEU A 1 92 ? -11.367 6.219 -5.227 1 98.56 92 LEU A N 1
ATOM 727 C CA . LEU A 1 92 ? -10.422 7.293 -5.504 1 98.56 92 LEU A CA 1
ATOM 728 C C . LEU A 1 92 ? -9.586 7.613 -4.27 1 98.56 92 LEU A C 1
ATOM 730 O O . LEU A 1 92 ? -8.375 7.832 -4.371 1 98.56 92 LEU A O 1
ATOM 734 N N . ALA A 1 93 ? -10.258 7.621 -3.123 1 98.88 93 ALA A N 1
ATOM 735 C CA . ALA A 1 93 ? -9.539 7.836 -1.873 1 98.88 93 ALA A CA 1
ATOM 736 C C . ALA A 1 93 ? -8.523 6.723 -1.628 1 98.88 93 ALA A C 1
ATOM 738 O O . ALA A 1 93 ? -7.359 6.992 -1.316 1 98.88 93 ALA A O 1
ATOM 739 N N . GLU A 1 94 ? -8.93 5.469 -1.826 1 98.88 94 GLU A N 1
ATOM 740 C CA . GLU A 1 94 ? -8.055 4.32 -1.618 1 98.88 94 GLU A CA 1
ATOM 741 C C . GLU A 1 94 ? -6.867 4.352 -2.58 1 98.88 94 GLU A C 1
ATOM 743 O O . GLU A 1 94 ? -5.758 3.955 -2.221 1 98.88 94 GLU A O 1
ATOM 748 N N . GLN A 1 95 ? -7.152 4.816 -3.756 1 98.88 95 GLN A N 1
ATOM 749 C CA . GLN A 1 95 ? -6.113 4.941 -4.773 1 98.88 95 GLN A CA 1
ATOM 750 C C . GLN A 1 95 ? -4.98 5.848 -4.293 1 98.88 95 GLN A C 1
ATOM 752 O O . GLN A 1 95 ? -3.807 5.488 -4.398 1 98.88 95 GLN A O 1
ATOM 757 N N . TRP A 1 96 ? -5.312 6.961 -3.75 1 98.94 96 TRP A N 1
ATOM 758 C CA . TRP A 1 96 ? -4.312 7.91 -3.271 1 98.94 96 TRP A CA 1
ATOM 759 C C . TRP A 1 96 ? -3.58 7.359 -2.053 1 98.94 96 TRP A C 1
ATOM 761 O O . TRP A 1 96 ? -2.393 7.625 -1.861 1 98.94 96 TRP A O 1
ATOM 771 N N . MET A 1 97 ? -4.309 6.59 -1.222 1 98.94 97 MET A N 1
ATOM 772 C CA . MET A 1 97 ? -3.668 5.957 -0.072 1 98.94 97 MET A CA 1
ATOM 773 C C . MET A 1 97 ? -2.645 4.918 -0.522 1 98.94 97 MET A C 1
ATOM 775 O O . MET A 1 97 ? -1.528 4.875 -0.003 1 98.94 97 MET A O 1
ATOM 779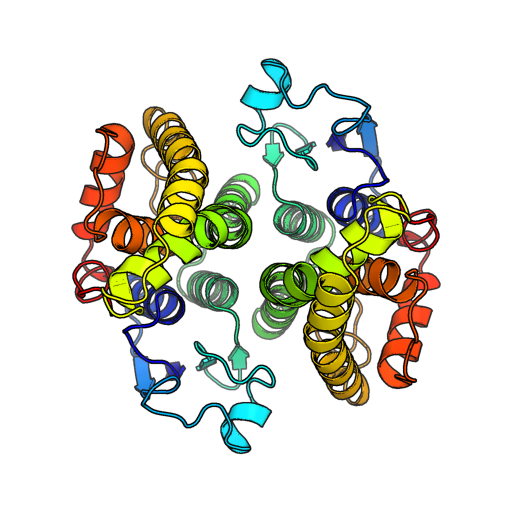 N N . ASP A 1 98 ? -3.066 4.094 -1.497 1 98.94 98 ASP A N 1
ATOM 780 C CA . ASP A 1 98 ? -2.121 3.113 -2.023 1 98.94 98 ASP A CA 1
ATOM 781 C C . ASP A 1 98 ? -0.939 3.799 -2.703 1 98.94 98 ASP A C 1
ATOM 783 O O . ASP A 1 98 ? 0.205 3.365 -2.557 1 98.94 98 ASP A O 1
ATOM 787 N N . TRP A 1 99 ? -1.188 4.891 -3.461 1 98.94 99 TRP A N 1
ATOM 788 C CA . TRP A 1 99 ? -0.146 5.652 -4.141 1 98.94 99 TRP A CA 1
ATOM 789 C C . TRP A 1 99 ? 0.874 6.191 -3.143 1 98.94 99 TRP A C 1
ATOM 791 O O . TRP A 1 99 ? 2.08 6.164 -3.4 1 98.94 99 TRP A O 1
ATOM 801 N N . GLN A 1 100 ? 0.343 6.664 -2.031 1 98.94 100 GLN A N 1
ATOM 802 C CA . GLN A 1 100 ? 1.221 7.172 -0.983 1 98.94 100 GLN A CA 1
ATOM 803 C C . GLN A 1 100 ? 2.221 6.109 -0.541 1 98.94 100 GLN A C 1
ATOM 805 O O . GLN A 1 100 ? 3.406 6.398 -0.369 1 98.94 100 GLN A O 1
ATOM 810 N N . GLN A 1 101 ? 1.819 4.871 -0.309 1 98.19 101 GLN A N 1
ATOM 811 C CA . GLN A 1 101 ? 2.703 3.877 0.291 1 98.19 101 GLN A CA 1
ATOM 812 C C . GLN A 1 101 ? 3.512 3.145 -0.775 1 98.19 101 GLN A C 1
ATOM 814 O O . GLN A 1 101 ? 4.582 2.6 -0.486 1 98.19 101 GLN A O 1
ATOM 819 N N . THR A 1 102 ? 3.016 3.17 -2.076 1 98.31 102 THR A N 1
ATOM 820 C CA . THR A 1 102 ? 3.699 2.379 -3.094 1 98.31 102 THR A CA 1
ATOM 821 C C . THR A 1 102 ? 4.598 3.264 -3.955 1 98.31 102 THR A C 1
ATOM 823 O O . THR A 1 102 ? 5.504 2.77 -4.629 1 98.31 102 THR A O 1
ATOM 826 N N . THR A 1 103 ? 4.336 4.539 -3.992 1 98.69 103 THR A N 1
ATOM 827 C CA . THR A 1 103 ? 5.043 5.438 -4.898 1 98.69 103 THR A CA 1
ATOM 828 C C . THR A 1 103 ? 5.711 6.57 -4.125 1 98.69 103 THR A C 1
ATOM 830 O O . THR A 1 103 ? 6.938 6.688 -4.121 1 98.69 103 THR A O 1
ATOM 833 N N . LEU A 1 104 ? 4.949 7.305 -3.383 1 98.88 104 LEU A N 1
ATOM 834 C CA . LEU A 1 104 ? 5.441 8.523 -2.75 1 98.88 104 LEU A CA 1
ATOM 835 C C . LEU A 1 104 ? 6.43 8.195 -1.634 1 98.88 104 LEU A C 1
ATOM 837 O O . LEU A 1 104 ? 7.531 8.742 -1.596 1 98.88 104 LEU A O 1
ATOM 841 N N . ASN A 1 105 ? 6.086 7.297 -0.752 1 98.75 105 ASN A N 1
ATOM 842 C CA . ASN A 1 105 ? 6.918 6.961 0.397 1 98.75 105 ASN A CA 1
ATOM 843 C C . ASN A 1 105 ? 8.258 6.375 -0.035 1 98.75 105 ASN A C 1
ATOM 845 O O . ASN A 1 105 ? 9.312 6.844 0.398 1 98.75 105 ASN A O 1
ATOM 849 N N . PRO A 1 106 ? 8.258 5.387 -0.959 1 98.56 106 PRO A N 1
ATOM 850 C CA . PRO A 1 106 ? 9.555 4.844 -1.367 1 98.56 106 PRO A CA 1
ATOM 851 C C . PRO A 1 106 ? 10.438 5.883 -2.051 1 98.56 106 PRO A C 1
ATOM 853 O O . PRO A 1 106 ? 11.664 5.852 -1.902 1 98.56 106 PRO A O 1
ATOM 856 N N . ALA A 1 107 ? 9.859 6.805 -2.768 1 98.75 107 ALA A N 1
ATOM 857 C CA . ALA A 1 107 ? 10.633 7.824 -3.477 1 98.75 107 ALA A CA 1
ATOM 858 C C . ALA A 1 107 ? 11.398 8.711 -2.5 1 98.75 107 ALA A C 1
ATOM 860 O O . ALA A 1 107 ? 12.562 9.047 -2.736 1 98.75 107 ALA A O 1
ATOM 861 N N . GLY A 1 108 ? 10.773 9.094 -1.437 1 98.62 108 GLY A N 1
ATOM 862 C CA . GLY A 1 108 ? 11.344 10.07 -0.526 1 98.62 108 GLY A CA 1
ATOM 863 C C . GLY A 1 108 ? 12.102 9.445 0.628 1 98.62 108 GLY A C 1
ATOM 864 O O . GLY A 1 108 ? 12.773 10.141 1.392 1 98.62 108 GLY A O 1
ATOM 865 N N . ARG A 1 109 ? 12.039 8.109 0.789 1 98.25 109 ARG A N 1
ATOM 866 C CA . ARG A 1 109 ? 12.516 7.406 1.974 1 98.25 10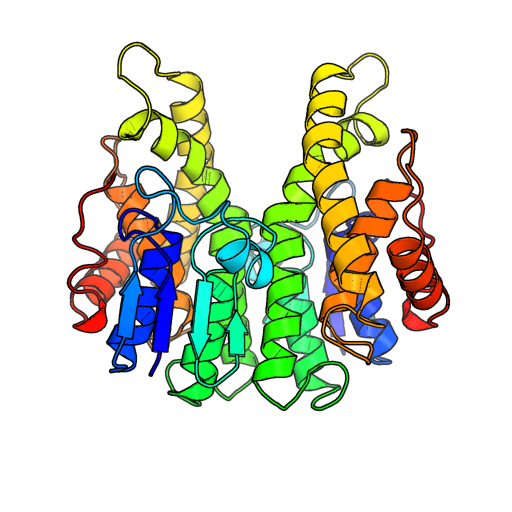9 ARG A CA 1
ATOM 867 C C . ARG A 1 109 ? 14.016 7.621 2.176 1 98.25 109 ARG A C 1
ATOM 869 O O . ARG A 1 109 ? 14.461 7.891 3.293 1 98.25 109 ARG A O 1
ATOM 876 N N . ASP A 1 110 ? 14.82 7.535 1.121 1 98.44 110 ASP A N 1
ATOM 877 C CA . ASP A 1 110 ? 16.281 7.613 1.255 1 98.44 110 ASP A CA 1
ATOM 878 C C . ASP A 1 110 ? 16.719 9.008 1.703 1 98.44 110 ASP A C 1
ATOM 880 O O . ASP A 1 110 ? 17.609 9.141 2.541 1 98.44 110 ASP A O 1
ATOM 884 N N . ALA A 1 111 ? 16.109 10.016 1.122 1 98.69 111 ALA A N 1
ATOM 885 C CA . ALA A 1 111 ? 16.453 11.367 1.561 1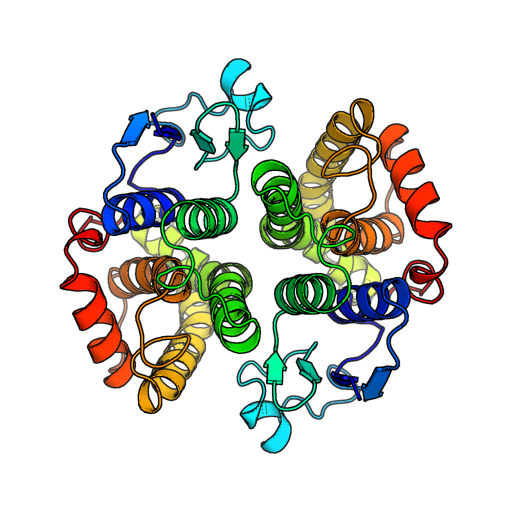 98.69 111 ALA A CA 1
ATOM 886 C C . ALA A 1 111 ? 16.156 11.555 3.045 1 98.69 111 ALA A C 1
ATOM 888 O O . ALA A 1 111 ? 16.953 12.125 3.783 1 98.69 111 ALA A O 1
ATOM 889 N N . PHE A 1 112 ? 15.055 11.047 3.484 1 98.75 112 PHE A N 1
ATOM 890 C CA . PHE A 1 112 ? 14.688 11.141 4.895 1 98.75 112 PHE A CA 1
ATOM 891 C C . PHE A 1 112 ? 15.719 10.438 5.77 1 98.75 112 PHE A C 1
ATOM 893 O O . PHE A 1 112 ? 16.219 11.016 6.738 1 98.75 112 PHE A O 1
ATOM 900 N N . LEU A 1 113 ? 16.062 9.219 5.418 1 98.31 113 LEU A N 1
ATOM 901 C CA . LEU A 1 113 ? 17.016 8.453 6.207 1 98.31 113 LEU A CA 1
ATOM 902 C C . LEU A 1 113 ? 18.375 9.156 6.246 1 98.31 113 LEU A C 1
ATOM 904 O O . LEU A 1 113 ? 19 9.242 7.305 1 98.31 113 LEU A O 1
ATOM 908 N N . GLN A 1 114 ? 18.734 9.672 5.129 1 98.56 114 GLN A N 1
ATOM 909 C CA . GLN A 1 114 ? 20.047 10.32 5.027 1 98.56 114 GLN A CA 1
ATOM 910 C C . GLN A 1 114 ? 20.078 11.617 5.828 1 98.56 114 GLN A C 1
ATOM 912 O O . GLN A 1 114 ? 21 11.836 6.613 1 98.56 114 GLN A O 1
ATOM 917 N N . TRP A 1 115 ? 19.047 12.438 5.73 1 98 115 TRP A N 1
ATOM 918 C CA . TRP A 1 115 ? 19.047 13.758 6.359 1 98 115 TRP A CA 1
ATOM 919 C C . TRP A 1 115 ? 18.812 13.641 7.863 1 98 115 TRP A C 1
ATOM 921 O O . TRP A 1 115 ? 19.359 14.43 8.641 1 98 115 TRP A O 1
ATOM 931 N N . ILE A 1 116 ? 18 12.648 8.227 1 97.81 116 ILE A N 1
ATOM 932 C CA . ILE A 1 116 ? 17.469 12.695 9.586 1 97.81 116 ILE A CA 1
ATOM 933 C C . ILE A 1 116 ? 18.109 11.586 10.43 1 97.81 116 ILE A C 1
ATOM 935 O O . ILE A 1 116 ? 18.438 11.805 11.594 1 97.81 116 ILE A O 1
ATOM 939 N N . ARG A 1 117 ? 18.359 10.438 9.891 1 96.56 117 ARG A N 1
ATOM 940 C CA . ARG A 1 117 ? 18.75 9.297 10.719 1 96.56 117 ARG A CA 1
ATOM 941 C C . ARG A 1 117 ? 20.234 9 10.562 1 96.56 117 ARG A C 1
ATOM 943 O O . ARG A 1 117 ? 20.828 8.281 11.383 1 96.56 117 ARG A O 1
ATOM 950 N N . THR A 1 118 ? 20.812 9.555 9.523 1 98.06 118 THR A N 1
ATOM 951 C CA . THR A 1 118 ? 22.219 9.273 9.258 1 98.06 118 THR A CA 1
ATOM 952 C C . THR A 1 118 ? 23.094 10.43 9.734 1 98.06 118 THR A C 1
ATOM 954 O O . THR A 1 118 ? 22.859 11.586 9.375 1 98.06 118 THR A O 1
ATOM 957 N N . PRO A 1 119 ? 24.109 10.094 10.523 1 97.94 119 PRO A N 1
ATOM 958 C CA . PRO A 1 119 ? 25.047 11.156 10.891 1 97.94 119 PRO A CA 1
ATOM 959 C C . PRO A 1 119 ? 25.625 11.875 9.68 1 97.94 119 PRO A C 1
ATOM 961 O O . PRO A 1 119 ? 25.922 11.25 8.664 1 97.94 119 PRO A O 1
ATOM 964 N N . ALA A 1 120 ? 25.875 13.156 9.867 1 97.06 120 ALA A N 1
ATOM 965 C CA . ALA A 1 120 ? 26.266 14.023 8.758 1 97.06 120 ALA A CA 1
ATOM 966 C C . ALA A 1 120 ? 27.484 13.461 8.023 1 97.06 120 ALA A C 1
ATOM 968 O O . ALA A 1 120 ? 27.516 13.438 6.789 1 97.06 120 ALA A O 1
ATOM 969 N N . ALA A 1 121 ? 28.375 12.891 8.695 1 97.94 121 ALA A N 1
ATOM 970 C CA . ALA A 1 121 ? 29.656 12.43 8.133 1 97.94 121 ALA A CA 1
ATOM 971 C C . ALA A 1 121 ? 29.469 11.133 7.348 1 97.94 121 ALA A C 1
ATOM 973 O O . ALA A 1 121 ? 30.344 10.742 6.57 1 97.94 121 ALA A O 1
ATOM 974 N N . GLN A 1 122 ? 28.359 10.586 7.477 1 98.31 122 GLN A N 1
ATOM 975 C CA . GLN A 1 122 ? 28.141 9.273 6.879 1 98.31 122 GLN A CA 1
ATOM 976 C C . GLN A 1 122 ? 27.094 9.344 5.766 1 98.31 122 GLN A C 1
ATOM 978 O O . GLN A 1 122 ? 26.734 8.32 5.176 1 98.31 122 GLN A O 1
ATOM 983 N N . ARG A 1 123 ? 26.688 10.547 5.48 1 98.19 123 ARG A N 1
ATOM 984 C CA . ARG A 1 123 ? 25.625 10.703 4.504 1 98.19 123 ARG A CA 1
ATOM 985 C C . ARG A 1 123 ? 26.125 10.445 3.088 1 98.19 123 ARG A C 1
ATOM 987 O O . ARG A 1 123 ? 27.297 10.695 2.789 1 98.19 123 ARG A O 1
ATOM 994 N N . ASP A 1 124 ? 25.234 9.922 2.324 1 98.31 124 ASP A N 1
ATOM 995 C CA . ASP A 1 124 ? 25.469 9.711 0.9 1 98.31 124 ASP A CA 1
ATOM 996 C C . ASP A 1 124 ? 24.719 10.742 0.058 1 98.31 124 ASP A C 1
ATOM 998 O O . ASP A 1 124 ? 23.547 10.539 -0.285 1 98.31 124 ASP A O 1
ATOM 1002 N N . PRO A 1 125 ? 25.406 11.742 -0.361 1 97.75 125 PRO A N 1
ATOM 1003 C CA . PRO A 1 125 ? 24.734 12.812 -1.103 1 97.75 125 PRO A CA 1
ATOM 1004 C C . PRO A 1 125 ? 24.062 12.312 -2.381 1 97.75 125 PRO A C 1
ATOM 1006 O O . PRO A 1 125 ? 23.047 12.859 -2.803 1 97.75 125 PRO A O 1
ATOM 1009 N N . ALA A 1 126 ? 24.625 11.305 -2.986 1 98.38 126 ALA A N 1
ATOM 1010 C CA . ALA A 1 126 ? 24.031 10.766 -4.211 1 98.38 126 ALA A CA 1
ATOM 1011 C C . ALA A 1 126 ? 22.672 10.133 -3.934 1 98.38 126 ALA A C 1
ATOM 1013 O O . ALA A 1 126 ? 21.766 10.219 -4.758 1 98.38 126 ALA A O 1
ATOM 1014 N N . ALA A 1 127 ? 22.547 9.484 -2.801 1 98.25 127 ALA A N 1
ATOM 1015 C CA . ALA A 1 127 ? 21.266 8.891 -2.41 1 98.25 127 ALA A CA 1
ATOM 1016 C C . ALA A 1 127 ? 20.203 9.969 -2.205 1 98.25 127 ALA A C 1
ATOM 1018 O O . ALA A 1 127 ? 19.047 9.797 -2.607 1 98.25 127 ALA A O 1
ATOM 1019 N N . ILE A 1 128 ? 20.625 11.062 -1.588 1 98.44 128 ILE A N 1
ATOM 1020 C CA . ILE A 1 128 ? 19.719 12.18 -1.361 1 98.44 128 ILE A CA 1
ATOM 1021 C C . ILE A 1 128 ? 19.281 12.773 -2.701 1 98.44 128 ILE A C 1
ATOM 1023 O O . ILE A 1 128 ? 18.078 12.977 -2.934 1 98.44 128 ILE A O 1
ATOM 1027 N N . THR A 1 129 ? 20.234 12.961 -3.59 1 98.5 129 THR A N 1
ATOM 1028 C CA . THR A 1 129 ? 19.969 13.539 -4.898 1 98.5 129 THR A CA 1
ATOM 1029 C C . THR A 1 129 ? 19 12.656 -5.684 1 98.5 129 THR A C 1
ATOM 1031 O O . THR A 1 129 ? 18.031 13.156 -6.273 1 98.5 129 THR A O 1
ATOM 1034 N N . ARG A 1 130 ? 19.203 11.344 -5.648 1 98.56 130 ARG A N 1
ATOM 1035 C CA . ARG A 1 130 ? 18.328 10.406 -6.348 1 98.56 130 ARG A CA 1
ATOM 1036 C C . ARG A 1 130 ? 16.906 10.438 -5.766 1 98.56 130 ARG A C 1
ATOM 1038 O O . ARG A 1 130 ? 15.93 10.391 -6.504 1 98.56 130 ARG A O 1
ATOM 1045 N N . SER A 1 131 ? 16.891 10.516 -4.504 1 98.75 131 SER A N 1
ATOM 1046 C CA . SER A 1 131 ? 15.609 10.539 -3.816 1 98.75 131 SER A CA 1
ATOM 1047 C C . SER A 1 131 ? 14.844 11.82 -4.133 1 98.75 131 SER A C 1
ATOM 1049 O O . SER A 1 131 ? 13.633 11.781 -4.367 1 98.75 131 SER A O 1
ATOM 1051 N N . VAL A 1 132 ? 15.5 12.914 -4.137 1 98.62 132 VAL A N 1
ATOM 1052 C CA . VAL A 1 132 ? 14.883 14.195 -4.473 1 98.62 132 VAL A CA 1
ATOM 1053 C C . VAL A 1 132 ? 14.391 14.164 -5.918 1 98.62 132 VAL A C 1
ATOM 1055 O O . VAL A 1 132 ? 13.266 14.586 -6.207 1 98.62 132 VAL A O 1
ATOM 1058 N N . ALA A 1 133 ? 15.18 13.617 -6.805 1 98.56 133 ALA A N 1
ATOM 1059 C CA . ALA A 1 133 ? 14.828 13.539 -8.219 1 98.56 133 ALA A CA 1
ATOM 1060 C C . ALA A 1 133 ? 13.609 12.648 -8.438 1 98.56 133 ALA A C 1
ATOM 1062 O O . ALA A 1 133 ? 12.797 12.898 -9.328 1 98.56 133 ALA A O 1
ATOM 1063 N N . ALA A 1 134 ? 13.477 11.664 -7.566 1 98.69 134 ALA A N 1
ATOM 1064 C CA . ALA A 1 134 ? 12.344 10.75 -7.668 1 98.69 134 ALA A CA 1
ATOM 1065 C C . ALA A 1 134 ? 11.086 11.359 -7.062 1 98.69 134 ALA A C 1
ATOM 1067 O O . ALA A 1 134 ? 9.977 11.078 -7.504 1 98.69 134 ALA A O 1
ATOM 1068 N N . THR A 1 135 ? 11.227 12.227 -6.105 1 98.81 135 THR A N 1
ATOM 1069 C CA . THR A 1 135 ? 10.109 12.68 -5.293 1 98.81 135 THR A CA 1
ATOM 1070 C C . THR A 1 135 ? 9.508 13.961 -5.867 1 98.81 135 THR A C 1
ATOM 1072 O O . THR A 1 135 ? 8.289 14.148 -5.836 1 98.81 135 THR A O 1
ATOM 1075 N N . GLU A 1 136 ? 10.281 14.844 -6.391 1 98.62 136 GLU A N 1
ATOM 1076 C CA . GLU A 1 136 ? 9.805 16.172 -6.762 1 98.62 136 GLU A CA 1
ATOM 1077 C C . GLU A 1 136 ? 8.812 16.109 -7.914 1 98.62 136 GLU A C 1
ATOM 1079 O O . GLU A 1 136 ? 7.84 16.875 -7.949 1 98.62 136 GLU A O 1
ATOM 1084 N N . PRO A 1 137 ? 9.016 15.164 -8.93 1 98.44 137 PRO A N 1
ATOM 1085 C CA . PRO A 1 137 ? 7.957 15.023 -9.938 1 98.44 137 PRO A CA 1
ATOM 1086 C C . PRO A 1 137 ? 6.629 14.57 -9.336 1 98.44 137 PRO A C 1
ATOM 1088 O O . PRO A 1 137 ? 5.562 14.914 -9.852 1 98.44 137 PRO A O 1
ATOM 1091 N N . LEU A 1 138 ? 6.688 13.828 -8.258 1 98.88 138 LEU A N 1
ATOM 1092 C CA . LEU A 1 138 ? 5.473 13.406 -7.578 1 98.88 138 LEU A CA 1
ATOM 1093 C C . LEU A 1 138 ? 4.805 14.578 -6.863 1 98.88 138 LEU A C 1
ATOM 1095 O O . LEU A 1 138 ? 3.576 14.656 -6.801 1 98.88 138 LEU A O 1
ATOM 1099 N N . MET A 1 139 ? 5.586 15.492 -6.328 1 98.69 139 MET A N 1
ATOM 1100 C CA . MET A 1 139 ? 5.051 16.734 -5.766 1 98.69 139 MET A CA 1
ATOM 1101 C C . MET A 1 139 ? 4.328 17.547 -6.832 1 98.69 139 MET A C 1
ATOM 1103 O O . MET A 1 139 ? 3.27 18.125 -6.57 1 98.69 139 MET A O 1
ATOM 1107 N N . GLU A 1 140 ? 4.922 17.562 -7.973 1 98.69 140 GLU A N 1
ATOM 1108 C CA . GLU A 1 140 ? 4.289 18.266 -9.086 1 98.69 140 GLU A CA 1
ATOM 1109 C C . GLU A 1 140 ? 2.967 17.609 -9.477 1 98.69 140 GLU A C 1
ATOM 1111 O O . GLU A 1 140 ? 1.984 18.297 -9.758 1 98.69 140 GLU A O 1
ATOM 1116 N N . LEU A 1 141 ? 2.977 16.344 -9.508 1 98.75 141 LEU A N 1
ATOM 1117 C CA . LEU A 1 141 ? 1.764 15.578 -9.789 1 98.75 141 LEU A CA 1
ATOM 1118 C C . LEU A 1 141 ? 0.66 15.93 -8.797 1 98.75 141 LEU A C 1
ATOM 1120 O O . LEU A 1 141 ? -0.477 16.188 -9.195 1 98.75 141 LEU A O 1
ATOM 1124 N N . LEU A 1 142 ? 0.955 15.977 -7.52 1 98.81 142 LEU A N 1
ATOM 1125 C CA . LEU A 1 142 ? -0.001 16.344 -6.477 1 98.81 142 LEU A CA 1
ATOM 1126 C C . LEU A 1 142 ? -0.504 17.766 -6.676 1 98.81 142 LEU A C 1
ATOM 1128 O O . LEU A 1 142 ? -1.704 18.016 -6.562 1 98.81 142 LEU A O 1
ATOM 1132 N N . ASP A 1 143 ? 0.446 18.625 -6.934 1 98.88 143 ASP A N 1
ATOM 1133 C CA . ASP A 1 143 ? 0.078 20.031 -7.125 1 98.88 143 ASP A CA 1
ATOM 1134 C C . ASP A 1 143 ? -0.9 20.188 -8.289 1 98.88 143 ASP A C 1
ATOM 1136 O O . ASP A 1 143 ? -1.879 20.938 -8.188 1 98.88 143 ASP A O 1
ATOM 1140 N N . THR A 1 144 ? -0.629 19.469 -9.359 1 98.75 144 THR A N 1
ATOM 1141 C CA . THR A 1 144 ? -1.486 19.516 -10.539 1 98.75 144 THR A CA 1
ATOM 1142 C C . THR A 1 144 ? -2.877 18.969 -10.219 1 98.75 144 THR A C 1
ATOM 1144 O O . THR A 1 144 ? -3.885 19.578 -10.594 1 98.75 144 THR A O 1
ATOM 1147 N N . HIS A 1 145 ? -2.93 17.891 -9.508 1 98.69 145 HIS A N 1
ATOM 1148 C CA . HIS A 1 145 ? -4.211 17.312 -9.125 1 98.69 145 HIS A CA 1
ATOM 1149 C C . HIS A 1 145 ? -5.008 18.25 -8.234 1 98.69 145 HIS A C 1
ATOM 1151 O O . HIS A 1 145 ? -6.203 18.453 -8.453 1 98.69 145 HIS A O 1
ATOM 1157 N N . LEU A 1 146 ? -4.344 18.891 -7.32 1 98.81 146 LEU A N 1
ATOM 1158 C CA . LEU A 1 146 ? -4.988 19.719 -6.305 1 98.81 146 LEU A CA 1
ATOM 1159 C C . LEU A 1 146 ? -5.336 21.094 -6.863 1 98.81 146 LEU A C 1
ATOM 1161 O O . LEU A 1 146 ? -6.012 21.875 -6.203 1 98.81 146 LEU A O 1
ATOM 1165 N N . ALA A 1 147 ? -4.848 21.391 -8.062 1 98.69 147 ALA A N 1
ATOM 1166 C CA . ALA A 1 147 ? -5.312 22.578 -8.773 1 98.69 147 ALA A CA 1
ATOM 1167 C C . ALA A 1 147 ? -6.789 22.453 -9.141 1 98.69 147 ALA A C 1
ATOM 1169 O O . ALA A 1 147 ? -7.484 23.453 -9.281 1 98.69 147 ALA A O 1
ATOM 1170 N N . ARG A 1 148 ? -7.281 21.219 -9.242 1 98 148 ARG A N 1
ATOM 1171 C CA . ARG A 1 148 ? -8.633 20.969 -9.742 1 98 148 ARG A CA 1
ATOM 1172 C C . ARG A 1 148 ? -9.531 20.422 -8.641 1 98 148 ARG A C 1
ATOM 1174 O O . ARG A 1 148 ? -10.734 20.266 -8.836 1 98 148 ARG A O 1
ATOM 1181 N N . HIS A 1 149 ? -8.914 20.125 -7.492 1 98.5 149 HIS A N 1
ATOM 1182 C CA . HIS A 1 149 ? -9.656 19.516 -6.398 1 98.5 149 HIS A CA 1
ATOM 1183 C C . HIS A 1 149 ? -9.273 20.125 -5.059 1 98.5 149 HIS A C 1
ATOM 1185 O O . HIS A 1 149 ? -8.102 20.406 -4.812 1 98.5 149 HIS A O 1
ATOM 1191 N N . ALA A 1 150 ? -10.25 20.25 -4.195 1 98.69 150 ALA A N 1
ATOM 1192 C CA . ALA A 1 150 ? -9.969 20.781 -2.863 1 98.69 150 ALA A CA 1
ATOM 1193 C C . ALA A 1 150 ? -9.18 19.781 -2.027 1 98.69 150 ALA A C 1
ATOM 1195 O O . ALA A 1 150 ? -8.297 20.172 -1.257 1 98.69 150 ALA A O 1
ATOM 1196 N N . TYR A 1 151 ? -9.539 18.531 -2.176 1 98.88 151 TYR A N 1
ATOM 1197 C CA . TYR A 1 151 ? -8.875 17.422 -1.497 1 98.88 151 TYR A CA 1
ATOM 1198 C C . TYR A 1 151 ? -8.562 16.297 -2.473 1 98.88 151 TYR A C 1
ATOM 1200 O O . TYR A 1 151 ? -8.906 16.375 -3.654 1 98.88 151 TYR A O 1
ATOM 1208 N N . LEU A 1 152 ? -7.922 15.25 -2.035 1 98.81 152 LEU A N 1
ATOM 1209 C CA . LEU A 1 152 ? -7.383 14.227 -2.926 1 98.81 152 LEU A CA 1
ATOM 1210 C C . LEU A 1 152 ? -8.508 13.445 -3.598 1 98.81 152 LEU A C 1
ATOM 1212 O O . LEU A 1 152 ? -8.438 13.164 -4.797 1 98.81 152 LEU A O 1
ATOM 1216 N N . ALA A 1 153 ? -9.531 13.117 -2.822 1 98.25 153 ALA A N 1
ATOM 1217 C CA . ALA A 1 153 ? -10.609 12.32 -3.395 1 98.25 153 ALA A CA 1
ATOM 1218 C C . ALA A 1 153 ? -11.742 13.211 -3.904 1 98.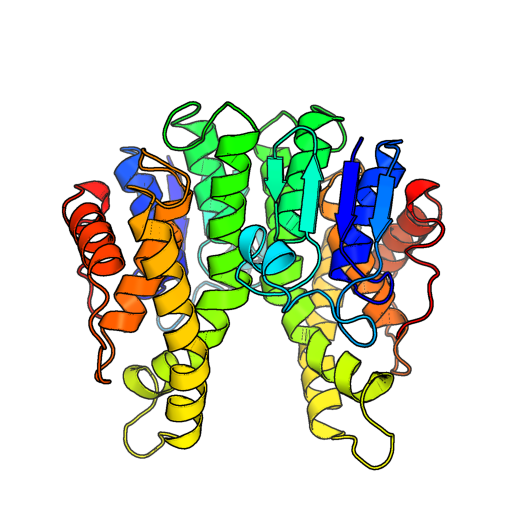25 153 ALA A C 1
ATOM 1220 O O . ALA A 1 153 ? -12.836 12.734 -4.199 1 98.25 153 ALA A O 1
ATOM 1221 N N . GLY A 1 154 ? -11.516 14.555 -3.936 1 97.31 154 GLY A N 1
ATOM 1222 C CA . GLY A 1 154 ? -12.547 15.461 -4.422 1 97.31 154 GLY A CA 1
ATOM 1223 C C . GLY A 1 154 ? -12.664 16.719 -3.588 1 97.31 154 GLY A C 1
ATOM 1224 O O . GLY A 1 154 ? -11.672 17.406 -3.324 1 97.31 154 GLY A O 1
ATOM 1225 N N . ASP A 1 155 ? -13.891 17.016 -3.229 1 97.25 155 ASP A N 1
ATOM 1226 C CA . ASP A 1 155 ? -14.156 18.312 -2.629 1 97.25 155 ASP A CA 1
ATOM 1227 C C . ASP A 1 155 ? -14.156 18.234 -1.104 1 97.25 155 ASP A C 1
ATOM 1229 O O . ASP A 1 155 ? -14.219 19.25 -0.419 1 97.25 155 ASP A O 1
ATOM 1233 N N . ARG A 1 156 ? -14.039 17.047 -0.64 1 97.69 156 ARG A N 1
ATOM 1234 C CA . ARG A 1 156 ? -14.109 16.875 0.808 1 97.69 156 ARG A CA 1
ATOM 1235 C C . ARG A 1 156 ? -12.891 16.125 1.33 1 97.69 156 ARG A C 1
ATOM 1237 O O . ARG A 1 156 ? -12.32 15.289 0.622 1 97.69 156 ARG A O 1
ATOM 1244 N N . PHE A 1 157 ? -12.602 16.453 2.633 1 98.69 157 PHE A N 1
ATOM 1245 C CA . PHE A 1 157 ? -11.578 15.719 3.367 1 98.69 157 PHE A CA 1
ATOM 1246 C C . PHE A 1 157 ? -12.008 14.281 3.615 1 98.69 157 PHE A C 1
ATOM 1248 O O . PHE A 1 157 ? -13.125 14.031 4.066 1 98.69 157 PHE A O 1
ATOM 1255 N N . THR A 1 158 ? -11.172 13.312 3.236 1 98.88 158 THR A N 1
ATOM 1256 C CA . THR A 1 158 ? -11.438 11.898 3.475 1 98.88 158 THR A CA 1
ATOM 1257 C C . THR A 1 158 ? -10.195 11.203 4.031 1 98.88 158 THR A C 1
ATOM 1259 O O . THR A 1 158 ? -9.172 11.844 4.273 1 98.88 158 THR A O 1
ATOM 1262 N N . MET A 1 159 ? -10.242 9.914 4.184 1 98.88 159 MET A N 1
ATOM 1263 C CA . MET A 1 159 ? -9.141 9.07 4.652 1 98.88 159 MET A CA 1
ATOM 1264 C C . MET A 1 159 ? -7.938 9.188 3.723 1 98.88 159 MET A C 1
ATOM 1266 O O . MET A 1 159 ? -6.805 8.922 4.133 1 98.88 159 MET A O 1
ATOM 1270 N N . ALA A 1 160 ? -8.117 9.609 2.465 1 98.94 160 ALA A N 1
ATOM 1271 C CA . ALA A 1 160 ? -7.043 9.719 1.481 1 98.94 160 ALA A CA 1
ATOM 1272 C C . ALA A 1 160 ? -6.016 10.766 1.904 1 98.94 160 ALA A C 1
ATOM 1274 O O . ALA A 1 160 ? -4.82 10.609 1.65 1 98.94 160 ALA A O 1
ATOM 1275 N N . ASP A 1 161 ? -6.461 11.781 2.541 1 98.94 161 ASP A N 1
ATOM 1276 C CA . ASP A 1 161 ? -5.648 12.961 2.818 1 98.94 161 ASP A CA 1
ATOM 1277 C C . ASP A 1 161 ? -4.691 12.703 3.98 1 98.94 161 ASP A C 1
ATOM 1279 O O . ASP A 1 161 ? -3.666 13.383 4.109 1 98.94 161 ASP A O 1
ATOM 1283 N N . ILE A 1 162 ? -4.973 11.719 4.785 1 98.94 162 ILE A N 1
ATOM 1284 C CA . ILE A 1 162 ? -4.254 11.484 6.035 1 98.94 162 ILE A CA 1
ATOM 1285 C C . ILE A 1 162 ? -2.855 10.953 5.73 1 98.94 162 ILE A C 1
ATOM 1287 O O . ILE A 1 162 ? -1.854 11.586 6.086 1 98.94 162 ILE A O 1
ATOM 1291 N N . PRO A 1 163 ? -2.725 9.82 5.02 1 98.94 163 PRO A N 1
ATOM 1292 C CA . PRO A 1 163 ? -1.366 9.328 4.789 1 98.94 163 PRO A CA 1
ATOM 1293 C C . PRO A 1 163 ? -0.537 10.266 3.914 1 98.94 163 PRO A C 1
ATOM 1295 O O . PRO A 1 163 ? 0.667 10.414 4.137 1 98.94 163 PRO A O 1
ATOM 1298 N N . VAL A 1 164 ? -1.188 10.867 2.904 1 98.94 164 VAL A N 1
ATOM 1299 C CA . VAL A 1 164 ? -0.45 11.766 2.018 1 98.94 164 VAL A CA 1
ATOM 1300 C C . VAL A 1 164 ? -0.023 13.016 2.781 1 98.94 164 VAL A C 1
ATOM 1302 O O . VAL A 1 164 ? 1.095 13.508 2.604 1 98.94 164 VAL A O 1
ATOM 1305 N N . GLY A 1 165 ? -0.903 13.523 3.623 1 98.94 165 GLY A N 1
ATOM 1306 C CA . GLY A 1 165 ? -0.536 14.648 4.473 1 98.94 165 GLY A CA 1
ATOM 1307 C C . GLY A 1 165 ? 0.675 14.367 5.34 1 98.94 165 GLY A C 1
ATOM 1308 O O . GLY A 1 165 ? 1.562 15.211 5.473 1 98.94 165 GLY A O 1
ATOM 1309 N N . CYS A 1 166 ? 0.75 13.18 5.938 1 98.88 166 CYS A N 1
ATOM 1310 C CA . CYS A 1 166 ? 1.893 12.781 6.754 1 98.88 166 CYS A CA 1
ATOM 1311 C C . CYS A 1 166 ? 3.172 12.758 5.926 1 98.88 166 CYS A C 1
ATOM 1313 O O . CYS A 1 166 ? 4.23 13.172 6.402 1 98.88 166 CYS A O 1
ATOM 1315 N N . GLU A 1 167 ? 3.072 12.32 4.691 1 98.69 167 GLU A N 1
ATOM 1316 C CA . GLU A 1 167 ? 4.242 12.266 3.82 1 98.69 167 GLU A CA 1
ATOM 1317 C C . GLU A 1 167 ? 4.738 13.664 3.467 1 98.69 167 GLU A C 1
ATOM 1319 O O . GLU A 1 167 ? 5.945 13.906 3.412 1 98.69 167 GLU A O 1
ATOM 1324 N N . ILE A 1 168 ? 3.779 14.555 3.176 1 98.75 168 ILE A N 1
ATOM 1325 C CA . ILE A 1 168 ? 4.164 15.914 2.832 1 98.75 168 ILE A CA 1
ATOM 1326 C C . ILE A 1 168 ? 4.832 16.578 4.035 1 98.75 168 ILE A C 1
ATOM 1328 O O . ILE A 1 168 ? 5.84 17.281 3.885 1 98.75 168 ILE A O 1
ATOM 1332 N N . HIS A 1 169 ? 4.262 16.359 5.223 1 98.62 169 HIS A N 1
ATOM 1333 C CA . HIS A 1 169 ? 4.887 16.859 6.441 1 98.62 169 HIS A CA 1
ATOM 1334 C C . HIS A 1 169 ? 6.344 16.406 6.539 1 98.62 169 HIS A C 1
ATOM 1336 O O . HIS A 1 169 ? 7.23 17.219 6.805 1 98.62 169 HIS A O 1
ATOM 1342 N N . ARG A 1 170 ? 6.59 15.148 6.34 1 98.31 170 ARG A N 1
ATOM 1343 C CA . ARG A 1 170 ? 7.945 14.609 6.406 1 98.31 170 ARG A CA 1
ATOM 1344 C C . ARG A 1 170 ? 8.836 15.242 5.34 1 98.31 170 ARG A C 1
ATOM 1346 O O . ARG A 1 170 ? 9.938 15.711 5.641 1 98.31 170 ARG A O 1
ATOM 1353 N N . TRP A 1 171 ? 8.367 15.266 4.117 1 98.56 171 TRP A N 1
ATOM 1354 C CA . TRP A 1 171 ? 9.172 15.719 2.984 1 98.56 171 TRP A CA 1
ATOM 1355 C C . TRP A 1 171 ? 9.539 17.188 3.129 1 98.56 171 TRP A C 1
ATOM 1357 O O . TRP A 1 171 ? 10.695 17.578 2.938 1 98.56 171 TRP A O 1
ATOM 1367 N N . TRP A 1 172 ? 8.609 17.984 3.543 1 98 172 TRP A N 1
ATOM 1368 C CA . TRP A 1 172 ? 8.836 19.422 3.629 1 98 172 TRP A CA 1
ATOM 1369 C C . TRP A 1 172 ? 9.562 19.797 4.918 1 98 172 TRP A C 1
ATOM 1371 O O . TRP A 1 172 ? 10 20.938 5.09 1 98 172 TRP A O 1
ATOM 1381 N N . GLY A 1 173 ? 9.695 18.844 5.789 1 97.69 173 GLY A N 1
ATOM 1382 C CA . GLY A 1 173 ? 10.492 19.047 6.988 1 97.69 173 GLY A CA 1
ATOM 1383 C C . GLY A 1 173 ? 11.977 18.812 6.762 1 97.69 173 GLY A C 1
ATOM 1384 O O . GLY A 1 173 ? 12.797 19.094 7.645 1 97.69 173 GLY A O 1
ATOM 1385 N N . LEU A 1 174 ? 12.375 18.297 5.656 1 98.06 174 LEU A N 1
ATOM 1386 C CA . LEU A 1 174 ? 13.773 18.031 5.34 1 98.06 174 LEU A CA 1
ATOM 1387 C C . LEU A 1 174 ? 14.508 19.312 4.965 1 98.06 174 LEU A C 1
ATOM 1389 O O . LEU A 1 174 ? 13.891 20.266 4.457 1 98.06 174 LEU A O 1
ATOM 1393 N N . PRO A 1 175 ? 15.789 19.375 5.141 1 95.88 175 PRO A N 1
ATOM 1394 C CA . PRO A 1 175 ? 16.531 20.625 4.93 1 95.88 175 PRO A CA 1
ATOM 1395 C C . PRO A 1 175 ? 16.844 20.875 3.455 1 95.88 175 PRO A C 1
ATOM 1397 O O . PRO A 1 175 ? 17.484 21.875 3.119 1 95.88 175 PRO A O 1
ATOM 1400 N N . GLN A 1 176 ? 16.266 20.266 2.547 1 94.69 176 GLN A N 1
ATOM 1401 C CA . GLN A 1 176 ? 16.516 20.5 1.13 1 94.69 176 GLN A CA 1
ATOM 1402 C C . GLN A 1 176 ? 15.609 21.609 0.585 1 94.69 176 GLN A C 1
ATOM 1404 O O . GLN A 1 176 ? 14.695 22.062 1.275 1 94.69 176 GLN A O 1
ATOM 1409 N N . GLU A 1 177 ? 15.93 22.031 -0.612 1 94 177 GLU A N 1
ATOM 1410 C CA . GLU A 1 177 ? 15.133 23.062 -1.267 1 94 177 GLU A CA 1
ATOM 1411 C C . GLU A 1 177 ? 13.719 22.562 -1.556 1 94 177 GLU A C 1
ATOM 1413 O O . GLU A 1 177 ? 13.516 21.391 -1.878 1 94 177 GLU A O 1
ATOM 1418 N N . ARG A 1 178 ? 12.805 23.5 -1.406 1 95.31 178 ARG A N 1
ATOM 1419 C CA . ARG A 1 178 ? 11.391 23.203 -1.651 1 95.31 178 ARG A CA 1
ATOM 1420 C C . ARG A 1 178 ? 10.828 24.109 -2.75 1 95.31 178 ARG A C 1
ATOM 1422 O O . ARG A 1 178 ? 10.461 25.25 -2.492 1 95.31 178 ARG A O 1
ATOM 1429 N N . PRO A 1 179 ? 10.75 23.594 -3.943 1 97 179 PRO A N 1
ATOM 1430 C CA . PRO A 1 179 ? 10.07 24.375 -4.98 1 97 179 PRO A CA 1
ATOM 1431 C C . PRO A 1 179 ? 8.648 24.766 -4.594 1 97 179 PRO A C 1
ATOM 1433 O O . PRO A 1 179 ? 7.973 24.016 -3.875 1 97 179 PRO A O 1
ATOM 1436 N N . ALA A 1 180 ? 8.188 25.859 -5.105 1 97.81 180 ALA A N 1
ATOM 1437 C CA . ALA A 1 180 ? 6.82 26.312 -4.848 1 97.81 180 ALA A CA 1
ATOM 1438 C C . ALA A 1 180 ? 5.805 25.375 -5.504 1 97.81 180 ALA A C 1
ATOM 1440 O O . ALA A 1 180 ? 5.969 24.984 -6.66 1 97.81 180 ALA A O 1
ATOM 1441 N N . ARG A 1 181 ? 4.855 25 -4.715 1 98.5 181 ARG A N 1
ATOM 1442 C CA . ARG A 1 181 ? 3.701 24.203 -5.125 1 98.5 181 ARG A CA 1
ATOM 1443 C C . ARG A 1 181 ? 2.408 24.797 -4.566 1 98.5 181 ARG A C 1
ATOM 1445 O O . ARG A 1 181 ? 1.869 24.297 -3.576 1 98.5 181 ARG A O 1
ATOM 1452 N N . PRO A 1 182 ? 1.862 25.812 -5.223 1 98.75 182 PRO A N 1
ATOM 1453 C CA . PRO A 1 182 ? 0.828 26.625 -4.578 1 98.75 182 PRO A CA 1
ATOM 1454 C C . PRO A 1 182 ? -0.412 25.812 -4.207 1 98.75 182 PRO A C 1
ATOM 1456 O O . PRO A 1 182 ? -1.027 26.062 -3.168 1 98.75 182 PRO A O 1
ATOM 1459 N N . HIS A 1 183 ? -0.824 24.891 -5.074 1 98.88 183 HIS A N 1
ATOM 1460 C CA . HIS A 1 183 ? -2.041 24.141 -4.793 1 98.88 183 HIS A CA 1
ATOM 1461 C C . HIS A 1 183 ? -1.8 23.078 -3.719 1 98.88 183 HIS A C 1
ATOM 1463 O O . HIS A 1 183 ? -2.666 22.844 -2.877 1 98.88 183 HIS A O 1
ATOM 1469 N N . LEU A 1 184 ? -0.64 22.5 -3.75 1 98.88 184 LEU A N 1
ATOM 1470 C CA . LEU A 1 184 ? -0.247 21.578 -2.693 1 98.88 184 LEU A CA 1
ATOM 1471 C C . LEU A 1 184 ? -0.112 22.297 -1.358 1 98.88 184 LEU A C 1
ATOM 1473 O O . LEU A 1 184 ? -0.519 21.781 -0.319 1 98.88 184 LEU A O 1
ATOM 1477 N N . GLU A 1 185 ? 0.437 23.516 -1.382 1 98.75 185 GLU A N 1
ATOM 1478 C CA . GLU A 1 185 ? 0.579 24.328 -0.179 1 98.75 185 GLU A CA 1
ATOM 1479 C C . GLU A 1 185 ? -0.783 24.688 0.404 1 98.75 185 GLU A C 1
ATOM 1481 O O . GLU A 1 185 ? -0.983 24.625 1.618 1 98.75 185 GLU A O 1
ATOM 1486 N N . ARG A 1 186 ? -1.664 25.078 -0.448 1 98.81 186 ARG A N 1
ATOM 1487 C CA . ARG A 1 186 ? -3.021 25.375 -0.005 1 98.81 186 ARG A CA 1
ATOM 1488 C C . ARG A 1 186 ? -3.648 24.172 0.693 1 98.81 186 ARG A C 1
ATOM 1490 O O . ARG A 1 186 ? -4.188 24.297 1.794 1 98.81 186 ARG A O 1
ATOM 1497 N N . TRP A 1 187 ? -3.566 23.062 0.034 1 98.88 187 TRP A N 1
ATOM 1498 C CA . TRP A 1 187 ? -4.117 21.812 0.552 1 98.88 187 TRP A CA 1
ATOM 1499 C C . TRP A 1 187 ? -3.471 21.438 1.884 1 98.88 187 TRP A C 1
ATOM 1501 O O . TRP A 1 187 ? -4.168 21.156 2.857 1 98.88 187 TRP A O 1
ATOM 1511 N N . PHE A 1 188 ? -2.199 21.531 1.987 1 98.81 188 PHE A N 1
ATOM 1512 C CA . PHE A 1 188 ? -1.478 21.125 3.191 1 98.81 188 PHE A CA 1
ATOM 1513 C C . PHE A 1 188 ? -1.788 22.078 4.344 1 98.81 188 PHE A C 1
ATOM 1515 O O . PHE A 1 188 ? -1.922 21.641 5.492 1 98.81 188 PHE A O 1
ATOM 1522 N N . ASN A 1 189 ? -1.879 23.359 4.051 1 98.56 189 ASN A N 1
ATOM 1523 C CA . ASN A 1 189 ? -2.254 24.328 5.074 1 98.56 189 ASN A CA 1
ATOM 1524 C C . ASN A 1 189 ? -3.645 24.047 5.633 1 98.56 189 ASN A C 1
ATOM 1526 O O . ASN A 1 189 ? -3.881 24.219 6.832 1 98.56 189 ASN A O 1
ATOM 1530 N N . ALA A 1 190 ? -4.496 23.656 4.762 1 98.75 190 ALA A N 1
ATOM 1531 C CA . ALA A 1 190 ? -5.836 23.266 5.215 1 98.75 190 ALA A CA 1
ATOM 1532 C C . ALA A 1 190 ? -5.777 22.062 6.141 1 98.75 190 ALA A C 1
ATOM 1534 O O . ALA A 1 190 ? -6.516 22 7.125 1 98.75 190 ALA A O 1
ATOM 1535 N N . LEU A 1 191 ? -4.918 21.094 5.832 1 98.81 191 LEU A N 1
ATOM 1536 C CA . LEU A 1 191 ? -4.758 19.922 6.68 1 98.81 191 LEU A CA 1
ATOM 1537 C C . LEU A 1 191 ? -4.207 20.297 8.047 1 98.81 191 LEU A C 1
ATOM 1539 O O . LEU A 1 191 ? -4.691 19.828 9.078 1 98.81 191 LEU A O 1
ATOM 1543 N N . ARG A 1 192 ? -3.271 21.172 8.109 1 98.19 192 ARG A N 1
ATOM 1544 C CA . ARG A 1 192 ? -2.604 21.562 9.344 1 98.19 192 ARG A CA 1
ATOM 1545 C C . ARG A 1 192 ? -3.559 22.312 10.266 1 98.19 192 ARG A C 1
ATOM 1547 O O . ARG A 1 192 ? -3.361 22.344 11.484 1 98.19 192 ARG A O 1
ATOM 1554 N N . ALA A 1 193 ? -4.531 22.922 9.688 1 98.25 193 ALA A N 1
ATOM 1555 C CA . ALA A 1 193 ? -5.48 23.719 10.453 1 98.25 193 ALA A CA 1
ATOM 1556 C C . ALA A 1 193 ? -6.52 22.828 11.133 1 98.25 193 ALA A C 1
ATOM 1558 O O . ALA A 1 193 ? -7.27 23.297 11.992 1 98.25 193 ALA A O 1
ATOM 1559 N N . ARG A 1 194 ? -6.57 21.594 10.758 1 98.31 194 ARG A N 1
ATOM 1560 C CA . ARG A 1 194 ? -7.539 20.688 11.359 1 98.31 194 ARG A CA 1
ATOM 1561 C C . ARG A 1 194 ? -7.141 20.328 12.789 1 98.31 194 ARG A C 1
ATOM 1563 O O . ARG A 1 194 ? -5.957 20.125 13.078 1 98.31 194 ARG A O 1
ATOM 1570 N N . SER A 1 195 ? -8.133 20.156 13.633 1 97.44 195 SER A N 1
ATOM 1571 C CA . SER A 1 195 ? -7.867 19.828 15.031 1 97.44 195 SER A CA 1
ATOM 1572 C C . SER A 1 195 ? -7.219 18.453 15.156 1 97.44 195 SER A C 1
ATOM 1574 O O . SER A 1 195 ? -6.391 18.219 16.031 1 97.44 195 SER A O 1
ATOM 1576 N N . GLY A 1 196 ? -7.57 17.547 14.258 1 97.75 196 GLY A N 1
ATOM 1577 C CA . GLY A 1 196 ? -7.012 16.203 14.297 1 97.75 196 GLY A CA 1
ATOM 1578 C C . GLY A 1 196 ? -5.527 16.172 13.977 1 97.75 196 GLY A C 1
ATOM 1579 O O . GLY A 1 196 ? -4.84 15.203 14.328 1 97.75 196 GLY A O 1
ATOM 1580 N N . ALA A 1 197 ? -5.035 17.203 13.359 1 98.25 197 ALA A N 1
ATOM 1581 C CA . ALA A 1 197 ? -3.648 17.234 12.898 1 98.25 197 ALA A CA 1
ATOM 1582 C C . ALA A 1 197 ? -2.713 17.719 14 1 98.25 197 ALA A C 1
ATOM 1584 O O . ALA A 1 197 ? -1.49 17.625 13.875 1 98.25 197 ALA A O 1
ATOM 1585 N N . LEU A 1 198 ? -3.295 18.25 15.086 1 96.88 198 LEU A N 1
ATOM 1586 C CA . LEU A 1 198 ? -2.49 18.75 16.188 1 96.88 198 LEU A CA 1
ATOM 1587 C C . LEU A 1 198 ? -1.689 17.625 16.844 1 96.88 198 LEU A C 1
ATOM 1589 O O . LEU A 1 198 ? -2.234 16.547 17.125 1 96.88 198 LEU A O 1
ATOM 1593 N N . GLY A 1 199 ? -0.398 17.875 17.016 1 96.12 199 GLY A N 1
ATOM 1594 C CA . GLY A 1 199 ? 0.463 16.875 17.594 1 96.12 199 GLY A CA 1
ATOM 1595 C C . GLY A 1 199 ? 0.896 15.805 16.609 1 96.12 199 GLY A C 1
ATOM 1596 O O . GLY A 1 199 ? 1.547 14.828 16.984 1 96.12 199 GLY A O 1
ATOM 1597 N N . VAL A 1 200 ? 0.498 15.969 15.352 1 97.5 200 VAL A N 1
ATOM 1598 C CA . VAL A 1 200 ? 0.861 15.008 14.32 1 97.5 200 VAL A CA 1
ATOM 1599 C C . VAL A 1 200 ? 1.674 15.695 13.227 1 97.5 200 VAL A C 1
ATOM 1601 O O . VAL A 1 200 ? 2.861 15.406 13.047 1 97.5 200 VAL A O 1
ATOM 1604 N N . LEU A 1 201 ? 1.065 16.719 12.562 1 97.5 201 LEU A N 1
ATOM 1605 C CA . LEU A 1 201 ? 1.713 17.406 11.453 1 97.5 201 LEU A CA 1
ATOM 1606 C C . LEU A 1 201 ? 2.588 18.547 11.953 1 97.5 201 LEU A C 1
ATOM 1608 O O . LEU A 1 201 ? 3.008 19.406 11.172 1 97.5 201 LEU A O 1
ATOM 1612 N N . ASP A 1 202 ? 2.838 18.625 13.211 1 95.06 202 ASP A N 1
ATOM 1613 C CA . ASP A 1 202 ? 3.699 19.656 13.773 1 95.06 202 ASP A CA 1
ATOM 1614 C C . ASP A 1 202 ? 4.805 19.047 14.633 1 95.06 202 ASP A C 1
ATOM 1616 O O . ASP A 1 202 ? 5.484 19.766 15.375 1 95.06 202 ASP A O 1
ATOM 1620 N N . GLN A 1 203 ? 4.883 17.766 14.562 1 92.62 203 GLN A N 1
ATOM 1621 C CA . GLN A 1 203 ? 5.945 17.078 15.289 1 92.62 203 GLN A CA 1
ATOM 1622 C C . GLN A 1 203 ? 7.258 17.125 14.508 1 92.62 203 GLN A C 1
ATOM 1624 O O . GLN A 1 203 ? 7.266 17.016 13.281 1 92.62 203 GLN A O 1
ATOM 1629 N N . PRO A 1 204 ? 8.328 17.312 15.25 1 93 204 PRO A N 1
ATOM 1630 C CA . PRO A 1 204 ? 9.617 17.266 14.555 1 93 204 PRO A CA 1
ATOM 1631 C C . PRO A 1 204 ? 9.906 15.891 13.945 1 93 204 PRO A C 1
ATOM 1633 O O . PRO A 1 204 ? 9.406 14.875 14.438 1 93 204 PRO A O 1
ATOM 1636 N N . LEU A 1 205 ? 10.664 15.93 12.906 1 94.38 205 LEU A N 1
ATOM 1637 C CA . LEU A 1 205 ? 11.117 14.672 12.328 1 94.38 205 LEU A CA 1
ATOM 1638 C C . LEU A 1 205 ? 12.164 14.008 13.219 1 94.38 205 LEU A C 1
ATOM 1640 O O . LEU A 1 205 ? 12.961 14.695 13.859 1 94.38 205 LEU A O 1
ATOM 1644 N N . ALA A 1 206 ? 12.039 12.766 13.312 1 90.62 206 ALA A N 1
ATOM 1645 C CA . ALA A 1 206 ? 12.992 12.023 14.125 1 90.62 206 ALA A CA 1
ATOM 1646 C C . ALA A 1 206 ? 13.117 10.578 13.648 1 90.62 206 ALA A C 1
ATOM 1648 O O . ALA A 1 206 ? 12.203 10.055 13 1 90.62 206 ALA A O 1
ATOM 1649 N N . MET B 1 1 ? -18.969 -1.758 -19.969 1 90.75 1 MET B N 1
ATOM 1650 C CA . MET B 1 1 ? -17.922 -2.771 -20.141 1 90.75 1 MET B CA 1
ATOM 1651 C C . MET B 1 1 ? -16.625 -2.35 -19.469 1 90.75 1 MET B C 1
ATOM 1653 O O . MET B 1 1 ? -16.25 -1.18 -19.516 1 90.75 1 MET B O 1
ATOM 1657 N N . LEU B 1 2 ? -15.984 -3.287 -18.75 1 98 2 LEU B N 1
ATOM 1658 C CA . LEU B 1 2 ? -14.727 -3.043 -18.062 1 98 2 LEU B CA 1
ATOM 1659 C C . LEU B 1 2 ? -13.555 -3.057 -19.047 1 98 2 LEU B C 1
ATOM 1661 O O . LEU B 1 2 ? -13.414 -3.992 -19.828 1 98 2 LEU B O 1
ATOM 1665 N N . ARG B 1 3 ? -12.812 -1.982 -19.047 1 98.69 3 ARG B N 1
ATOM 1666 C CA . ARG B 1 3 ? -11.602 -1.889 -19.859 1 98.69 3 ARG B CA 1
ATOM 1667 C C . ARG B 1 3 ? -10.359 -1.881 -18.969 1 98.69 3 ARG B C 1
ATOM 1669 O O . ARG B 1 3 ? -10.352 -1.252 -17.922 1 98.69 3 ARG B O 1
ATOM 1676 N N . LEU B 1 4 ? -9.336 -2.602 -19.359 1 98.81 4 LEU B N 1
ATOM 1677 C CA . LEU B 1 4 ? -8.078 -2.711 -18.625 1 98.81 4 LEU B CA 1
ATOM 1678 C C . LEU B 1 4 ? -6.895 -2.373 -19.531 1 98.81 4 LEU B C 1
ATOM 1680 O O . LEU B 1 4 ? -6.727 -2.973 -20.594 1 98.81 4 LEU B O 1
ATOM 1684 N N . TRP B 1 5 ? -6.137 -1.35 -19.125 1 98.81 5 TRP B N 1
ATOM 1685 C CA . TRP B 1 5 ? -4.867 -1.033 -19.766 1 98.81 5 TRP B CA 1
ATOM 1686 C C . TRP B 1 5 ? -3.709 -1.724 -19.062 1 98.81 5 TRP B C 1
ATOM 1688 O O . TRP B 1 5 ? -3.463 -1.479 -17.875 1 98.81 5 TRP B O 1
ATOM 1698 N N . GLY B 1 6 ? -3.041 -2.619 -19.766 1 98.5 6 GLY B N 1
ATOM 1699 C CA . GLY B 1 6 ? -1.86 -3.221 -19.172 1 98.5 6 GLY B CA 1
ATOM 1700 C C . GLY B 1 6 ? -1.442 -4.516 -19.844 1 98.5 6 GLY B C 1
ATOM 1701 O O . GLY B 1 6 ? -2.287 -5.262 -20.344 1 98.5 6 GLY B O 1
ATOM 1702 N N . ARG B 1 7 ? -0.219 -4.762 -19.812 1 97.56 7 ARG B N 1
ATOM 1703 C CA . ARG B 1 7 ? 0.361 -5.996 -20.328 1 97.56 7 ARG B CA 1
ATOM 1704 C C . ARG B 1 7 ? 0.278 -7.113 -19.281 1 97.56 7 ARG B C 1
ATOM 1706 O O . ARG B 1 7 ? 0.458 -6.875 -18.094 1 97.56 7 ARG B O 1
ATOM 1713 N N . VAL B 1 8 ? 0.124 -8.352 -19.734 1 95.69 8 VAL B N 1
ATOM 1714 C CA . VAL B 1 8 ? -0.109 -9.492 -18.859 1 95.69 8 VAL B CA 1
ATOM 1715 C C . VAL B 1 8 ? 1.192 -9.883 -18.156 1 95.69 8 VAL B C 1
ATOM 1717 O O . VAL B 1 8 ? 1.177 -10.609 -17.172 1 95.69 8 VAL B O 1
ATOM 1720 N N . SER B 1 9 ? 2.316 -9.383 -18.734 1 95.88 9 SER B N 1
ATOM 1721 C CA . SER B 1 9 ? 3.598 -9.672 -18.094 1 95.88 9 SER B CA 1
ATOM 1722 C C . SER B 1 9 ? 3.756 -8.883 -16.797 1 95.88 9 SER B C 1
ATOM 1724 O O . SER B 1 9 ? 4.656 -9.164 -16 1 95.88 9 SER B O 1
ATOM 1726 N N . SER B 1 10 ? 2.918 -7.918 -16.594 1 97.25 10 SER B N 1
ATOM 1727 C CA . SER B 1 10 ? 2.928 -7.145 -15.359 1 97.25 10 SER B CA 1
ATOM 1728 C C . SER B 1 10 ? 2.195 -7.879 -14.242 1 97.25 10 SER B C 1
ATOM 1730 O O . SER B 1 10 ? 1.019 -8.219 -14.383 1 97.25 10 SER B O 1
ATOM 1732 N N . ILE B 1 11 ? 2.865 -8.086 -13.148 1 98.12 11 ILE B N 1
ATOM 1733 C CA . ILE B 1 11 ? 2.252 -8.758 -12.008 1 98.12 11 ILE B CA 1
ATOM 1734 C C . ILE B 1 11 ? 1.05 -7.949 -11.523 1 98.12 11 ILE B C 1
ATOM 1736 O O . ILE B 1 11 ? 0.05 -8.523 -11.078 1 98.12 11 ILE B O 1
ATOM 1740 N N . ASN B 1 12 ? 1.14 -6.602 -11.641 1 98.69 12 ASN B N 1
ATOM 1741 C CA . ASN B 1 12 ? 0.059 -5.742 -11.172 1 98.69 12 ASN B CA 1
ATOM 1742 C C . ASN B 1 12 ? -1.161 -5.824 -12.078 1 98.69 12 ASN B C 1
ATOM 1744 O O . ASN B 1 12 ? -2.297 -5.723 -11.617 1 98.69 12 ASN B O 1
ATOM 1748 N N . VAL B 1 13 ? -0.942 -6.031 -13.312 1 98.75 13 VAL B N 1
ATOM 1749 C CA . VAL B 1 13 ? -2.037 -6.246 -14.25 1 98.75 13 VAL B CA 1
ATOM 1750 C C . VAL B 1 13 ? -2.66 -7.621 -14.016 1 98.75 13 VAL B C 1
ATOM 1752 O O . VAL B 1 13 ? -3.883 -7.777 -14.086 1 98.75 13 VAL B O 1
ATOM 1755 N N . ARG B 1 14 ? -1.876 -8.602 -13.695 1 98.69 14 ARG B N 1
ATOM 1756 C CA . ARG B 1 14 ? -2.359 -9.953 -13.438 1 98.69 14 ARG B CA 1
ATOM 1757 C C . ARG B 1 14 ? -3.316 -9.977 -12.25 1 98.69 14 ARG B C 1
ATOM 1759 O O . ARG B 1 14 ? -4.293 -10.727 -12.25 1 98.69 14 ARG B O 1
ATOM 1766 N N . LYS B 1 15 ? -3.033 -9.203 -11.219 1 98.88 15 LYS B N 1
ATOM 1767 C CA . LYS B 1 15 ? -3.955 -9.117 -10.086 1 98.88 15 LYS B CA 1
ATOM 1768 C C . LYS B 1 15 ? -5.359 -8.742 -10.547 1 98.88 15 LYS B C 1
ATOM 1770 O O . LYS B 1 15 ? -6.34 -9.367 -10.141 1 98.88 15 LYS B O 1
ATOM 1775 N N . VAL B 1 16 ? -5.41 -7.754 -11.383 1 98.88 16 VAL B N 1
ATOM 1776 C CA . VAL B 1 16 ? -6.684 -7.211 -11.844 1 98.88 16 VAL B CA 1
ATOM 1777 C C . VAL B 1 16 ? -7.371 -8.211 -12.766 1 98.88 16 VAL B C 1
ATOM 1779 O O . VAL B 1 16 ? -8.578 -8.438 -12.656 1 98.88 16 VAL B O 1
ATOM 1782 N N . LEU B 1 17 ? -6.594 -8.805 -13.633 1 98.75 17 LEU B N 1
ATOM 1783 C CA . LEU B 1 17 ? -7.125 -9.82 -14.531 1 98.75 17 LEU B CA 1
ATOM 1784 C C . LEU B 1 17 ? -7.73 -10.977 -13.734 1 98.75 17 LEU B C 1
ATOM 1786 O O . LEU B 1 17 ? -8.852 -11.414 -14.023 1 98.75 17 LEU B O 1
ATOM 1790 N N . TRP B 1 18 ? -7 -11.445 -12.781 1 98.88 18 TRP B N 1
ATOM 1791 C CA . TRP B 1 18 ? -7.477 -12.555 -11.961 1 98.88 18 TRP B CA 1
ATOM 1792 C C . TRP B 1 18 ? -8.773 -12.188 -11.25 1 98.88 18 TRP B C 1
ATOM 1794 O O . TRP B 1 18 ? -9.742 -12.953 -11.266 1 98.88 18 TRP B O 1
ATOM 1804 N N . ALA B 1 19 ? -8.828 -10.984 -10.617 1 98.88 19 ALA B N 1
ATOM 1805 C CA . ALA B 1 19 ? -10.039 -10.531 -9.938 1 98.88 19 ALA B CA 1
ATOM 1806 C C . ALA B 1 19 ? -11.227 -10.516 -10.891 1 98.88 19 ALA B C 1
ATOM 1808 O O . ALA B 1 19 ? -12.312 -10.992 -10.547 1 98.88 19 ALA B O 1
ATOM 1809 N N . ALA B 1 20 ? -11.016 -9.969 -12.07 1 98.81 20 ALA B N 1
ATOM 1810 C CA . ALA B 1 20 ? -12.094 -9.883 -13.055 1 98.81 20 ALA B CA 1
ATOM 1811 C C . ALA B 1 20 ? -12.602 -11.273 -13.43 1 98.81 20 ALA B C 1
ATOM 1813 O O . ALA B 1 20 ? -13.812 -11.484 -13.555 1 98.81 20 ALA B O 1
ATOM 1814 N N . GLN B 1 21 ? -11.703 -12.18 -13.586 1 98.62 21 GLN B N 1
ATOM 1815 C CA . GLN B 1 21 ? -12.078 -13.539 -13.953 1 98.62 21 GLN B CA 1
ATOM 1816 C C . GLN B 1 21 ? -12.844 -14.227 -12.82 1 98.62 21 GLN B C 1
ATOM 1818 O O . GLN B 1 21 ? -13.852 -14.898 -13.07 1 98.62 21 GLN B O 1
ATOM 1823 N N . GLU B 1 22 ? -12.344 -14.078 -11.594 1 98.69 22 GLU B N 1
ATOM 1824 C CA . GLU B 1 22 ? -13.055 -14.633 -10.445 1 98.69 22 GLU B CA 1
ATOM 1825 C C . GLU B 1 22 ? -14.484 -14.117 -10.375 1 98.69 22 GLU B C 1
ATOM 1827 O O . GLU B 1 22 ? -15.391 -14.828 -9.93 1 98.69 22 GLU B O 1
ATOM 1832 N N . LEU B 1 23 ? -14.648 -12.898 -10.836 1 98.62 23 LEU B N 1
ATOM 1833 C CA . LEU B 1 23 ? -15.938 -12.227 -10.719 1 98.62 23 LEU B CA 1
ATOM 1834 C C . LEU B 1 23 ? -16.797 -12.469 -11.953 1 98.62 23 LEU B C 1
ATOM 1836 O O . LEU B 1 23 ? -17.953 -12.023 -12.016 1 98.62 23 LEU B O 1
ATOM 1840 N N . GLY B 1 24 ? -16.25 -13.094 -12.961 1 98.19 24 GLY B N 1
ATOM 1841 C CA . GLY B 1 24 ? -16.984 -13.383 -14.188 1 98.19 24 GLY B CA 1
ATOM 1842 C C . GLY B 1 24 ? -17.25 -12.141 -15.023 1 98.19 24 GLY B C 1
ATOM 1843 O O . GLY B 1 24 ? -18.266 -12.055 -15.703 1 98.19 24 GLY B O 1
ATOM 1844 N N . LEU B 1 25 ? -16.375 -11.18 -14.977 1 98.25 25 LEU B N 1
ATOM 1845 C CA . LEU B 1 25 ? -16.594 -9.922 -15.688 1 98.25 25 LEU B CA 1
ATOM 1846 C C . LEU B 1 25 ? -16.031 -10 -17.109 1 98.25 25 LEU B C 1
ATOM 1848 O O . LEU B 1 25 ? -14.945 -10.539 -17.328 1 98.25 25 LEU B O 1
ATOM 1852 N N . GLU B 1 26 ? -16.797 -9.461 -18 1 97.19 26 GLU B N 1
ATOM 1853 C CA . GLU B 1 26 ? -16.25 -9.227 -19.328 1 97.19 26 GLU B CA 1
ATOM 1854 C C . GLU B 1 26 ? -15.258 -8.07 -19.328 1 97.19 26 GLU B C 1
ATOM 1856 O O . GLU B 1 26 ? -15.57 -6.977 -18.844 1 97.19 26 GLU B O 1
ATOM 1861 N N . LEU B 1 27 ? -14.094 -8.375 -19.828 1 96.62 27 LEU B N 1
ATOM 1862 C CA . LEU B 1 27 ? -12.992 -7.414 -19.75 1 96.62 27 LEU B CA 1
ATOM 1863 C C . LEU B 1 27 ? -12.352 -7.23 -21.125 1 96.62 27 LEU B C 1
ATOM 1865 O O . LEU B 1 27 ? -12.039 -8.211 -21.812 1 96.62 27 LEU B O 1
ATOM 1869 N N . GLN B 1 28 ? -12.281 -6.008 -21.531 1 98.06 28 GLN B N 1
ATOM 1870 C CA . GLN B 1 28 ? -11.477 -5.66 -22.703 1 98.06 28 GLN B CA 1
ATOM 1871 C C . GLN B 1 28 ? -10.109 -5.129 -22.297 1 98.06 28 GLN B C 1
ATOM 1873 O O . GLN B 1 28 ? -10.008 -4.098 -21.625 1 98.06 28 GLN B O 1
ATOM 1878 N N . ARG B 1 29 ? -9.117 -5.828 -22.734 1 97.88 29 ARG B N 1
ATOM 1879 C CA . ARG B 1 29 ? -7.773 -5.438 -22.328 1 97.88 29 ARG B CA 1
ATOM 1880 C C . ARG B 1 29 ? -6.988 -4.852 -23.5 1 97.88 29 ARG B C 1
ATOM 1882 O O . ARG B 1 29 ? -7.055 -5.367 -24.609 1 97.88 29 ARG B O 1
ATOM 1889 N N . THR B 1 30 ? -6.309 -3.785 -23.266 1 98.38 30 THR B N 1
ATOM 1890 C CA . THR B 1 30 ? -5.363 -3.176 -24.203 1 98.38 30 THR B CA 1
ATOM 1891 C C . THR B 1 30 ? -3.938 -3.285 -23.672 1 98.38 30 THR B C 1
ATOM 1893 O O . THR B 1 30 ? -3.635 -2.805 -22.578 1 98.38 30 THR B O 1
ATOM 1896 N N . ASP B 1 31 ? -3.082 -3.902 -24.5 1 98.25 31 ASP B N 1
ATOM 1897 C CA . ASP B 1 31 ? -1.68 -3.975 -24.109 1 98.25 31 ASP B CA 1
ATOM 1898 C C . ASP B 1 31 ? -1.074 -2.578 -23.984 1 98.25 31 ASP B C 1
ATOM 1900 O O . ASP B 1 31 ? -1.135 -1.781 -24.922 1 98.25 31 ASP B O 1
ATOM 1904 N N . ALA B 1 32 ? -0.529 -2.279 -22.875 1 98.62 32 ALA B N 1
ATOM 1905 C CA . ALA B 1 32 ? 0.094 -0.993 -22.578 1 98.62 32 ALA B CA 1
ATOM 1906 C C . ALA B 1 32 ? 1.271 -1.164 -21.625 1 98.62 32 ALA B C 1
ATOM 1908 O O . ALA B 1 32 ? 1.317 -2.125 -20.844 1 98.62 32 ALA B O 1
ATOM 1909 N N . GLY B 1 33 ? 2.307 -0.242 -21.734 1 97.81 33 GLY B N 1
ATOM 1910 C CA . GLY B 1 33 ? 3.486 -0.288 -20.875 1 97.81 33 GLY B CA 1
ATOM 1911 C C . GLY B 1 33 ? 4.598 -1.146 -21.453 1 97.81 33 GLY B C 1
ATOM 1912 O O . GLY B 1 33 ? 4.344 -2.057 -22.25 1 97.81 33 GLY B O 1
ATOM 1913 N N . GLY B 1 34 ? 5.781 -0.918 -20.969 1 95.62 34 GLY B N 1
ATOM 1914 C CA . GLY B 1 34 ? 6.914 -1.664 -21.484 1 95.62 34 GLY B CA 1
ATOM 1915 C C . GLY B 1 34 ? 7.07 -1.532 -23 1 95.62 34 GLY B C 1
ATOM 1916 O O . GLY B 1 34 ? 7.094 -0.421 -23.531 1 95.62 34 GLY B O 1
ATOM 1917 N N . GLN B 1 35 ? 7.094 -2.629 -23.656 1 95.31 35 GLN B N 1
ATOM 1918 C CA . GLN B 1 35 ? 7.352 -2.637 -25.094 1 95.31 35 GLN B CA 1
ATOM 1919 C C . GLN B 1 35 ? 6.152 -2.102 -25.875 1 95.31 35 GLN B C 1
ATOM 1921 O O . GLN B 1 35 ? 6.281 -1.733 -27.047 1 95.31 35 GLN B O 1
ATOM 1926 N N . PHE B 1 36 ? 5.031 -1.971 -25.234 1 97.75 36 PHE B N 1
ATOM 1927 C CA . PHE B 1 36 ? 3.814 -1.6 -25.938 1 97.75 36 PHE B CA 1
ATOM 1928 C C . PHE B 1 36 ? 3.617 -0.089 -25.922 1 97.75 36 PHE B C 1
ATOM 1930 O O . PHE B 1 36 ? 2.824 0.447 -26.703 1 97.75 36 PHE B O 1
ATOM 1937 N N . GLY B 1 37 ? 4.305 0.549 -24.953 1 97.75 37 GLY B N 1
ATOM 1938 C CA . GLY B 1 37 ? 4.172 1.994 -24.859 1 97.75 37 GLY B CA 1
ATOM 1939 C C . GLY B 1 37 ? 2.791 2.438 -24.406 1 97.75 37 GLY B C 1
ATOM 1940 O O . GLY B 1 37 ? 2.242 1.897 -23.438 1 97.75 37 GLY B O 1
ATOM 1941 N N . LEU B 1 38 ? 2.26 3.602 -24.891 1 98.25 38 LEU B N 1
ATOM 1942 C CA . LEU B 1 38 ? 0.929 4.172 -24.703 1 98.25 38 LEU B CA 1
ATOM 1943 C C . LEU B 1 38 ? 0.835 4.918 -23.375 1 98.25 38 LEU B C 1
ATOM 1945 O O . LEU B 1 38 ? 0.061 5.871 -23.25 1 98.25 38 LEU B O 1
ATOM 1949 N N . VAL B 1 39 ? 1.661 4.516 -22.406 1 98.5 39 VAL B N 1
ATOM 1950 C CA . VAL B 1 39 ? 1.456 5.004 -21.047 1 98.5 39 VAL B CA 1
ATOM 1951 C C . VAL B 1 39 ? 2.016 6.418 -20.906 1 98.5 39 VAL B C 1
ATOM 1953 O O . VAL B 1 39 ? 1.859 7.059 -19.875 1 98.5 39 VAL B O 1
ATOM 1956 N N . ARG B 1 40 ? 2.646 6.941 -21.969 1 98 40 ARG B N 1
ATOM 1957 C CA . ARG B 1 40 ? 3.164 8.305 -21.938 1 98 40 ARG B CA 1
ATOM 1958 C C . ARG B 1 40 ? 2.354 9.219 -22.859 1 98 40 ARG B C 1
ATOM 1960 O O . ARG B 1 40 ? 2.639 10.414 -22.969 1 98 40 ARG B O 1
ATOM 1967 N N . GLU B 1 41 ? 1.358 8.648 -23.5 1 98.25 41 GLU B N 1
ATOM 1968 C CA . GLU B 1 41 ? 0.484 9.445 -24.359 1 98.25 41 GLU B CA 1
ATOM 1969 C C . GLU B 1 41 ? -0.462 10.312 -23.547 1 98.25 41 GLU B C 1
ATOM 1971 O O . GLU B 1 41 ? -0.882 9.914 -22.453 1 98.25 41 GLU B O 1
ATOM 1976 N N . PRO B 1 42 ? -0.856 11.461 -24.047 1 97.69 42 PRO B N 1
ATOM 1977 C CA . PRO B 1 42 ? -1.681 12.414 -23.297 1 97.69 42 PRO B CA 1
ATOM 1978 C C . PRO B 1 42 ? -3.008 11.812 -22.844 1 97.69 42 PRO B C 1
ATOM 1980 O O . PRO B 1 42 ? -3.453 12.07 -21.719 1 97.69 42 PRO B O 1
ATOM 1983 N N . GLN B 1 43 ? -3.564 11.023 -23.656 1 96.94 43 GLN B N 1
ATOM 1984 C CA . GLN B 1 43 ? -4.855 10.438 -23.328 1 96.94 43 GLN B CA 1
ATOM 1985 C C . GLN B 1 43 ? -4.734 9.508 -22.109 1 96.94 43 GLN B C 1
ATOM 1987 O O . GLN B 1 43 ? -5.598 9.508 -21.234 1 96.94 43 GLN B O 1
ATOM 1992 N N . PHE B 1 44 ? -3.623 8.68 -22.141 1 98.25 44 PHE B N 1
ATOM 1993 C CA . PHE B 1 44 ? -3.393 7.793 -21 1 98.25 44 PHE B CA 1
ATOM 1994 C C . PHE B 1 44 ? -3.047 8.594 -19.75 1 98.25 44 PHE B C 1
ATOM 1996 O O . PHE B 1 44 ? -3.598 8.344 -18.672 1 98.25 44 PHE B O 1
ATOM 2003 N N . LEU B 1 45 ? -2.244 9.625 -19.891 1 98.12 45 LEU B N 1
ATOM 2004 C CA . LEU B 1 45 ? -1.757 10.414 -18.766 1 98.12 45 LEU B CA 1
ATOM 2005 C C . LEU B 1 45 ? -2.883 11.242 -18.156 1 98.12 45 LEU B C 1
ATOM 2007 O O . LEU B 1 45 ? -2.842 11.562 -16.969 1 98.12 45 LEU B O 1
ATOM 2011 N N . ALA B 1 46 ? -3.893 11.523 -18.906 1 97.12 46 ALA B N 1
ATOM 2012 C CA . ALA B 1 46 ? -5.062 12.227 -18.375 1 97.12 46 ALA B CA 1
ATOM 2013 C C . ALA B 1 46 ? -5.84 11.352 -17.406 1 97.12 46 ALA B C 1
ATOM 2015 O O . ALA B 1 46 ? -6.5 11.859 -16.5 1 97.12 46 ALA B O 1
ATOM 2016 N N . LEU B 1 47 ? -5.656 10.016 -17.609 1 97.19 47 LEU B N 1
ATOM 2017 C CA . LEU B 1 47 ? -6.379 9.055 -16.766 1 97.19 47 LEU B CA 1
ATOM 2018 C C . LEU B 1 47 ? -5.508 8.578 -15.617 1 97.19 47 LEU B C 1
ATOM 2020 O O . LEU B 1 47 ? -6 8.391 -14.5 1 97.19 47 LEU B O 1
ATOM 2024 N N . ASN B 1 48 ? -4.254 8.422 -15.883 1 98.38 48 ASN B N 1
ATOM 2025 C CA . ASN B 1 48 ? -3.268 8.023 -14.883 1 98.38 48 ASN B CA 1
ATOM 2026 C C . ASN B 1 48 ? -1.972 8.82 -15.031 1 98.38 48 ASN B C 1
ATOM 2028 O O . ASN B 1 48 ? -1.074 8.422 -15.773 1 98.38 48 ASN B O 1
ATOM 2032 N N . PRO B 1 49 ? -1.806 9.82 -14.242 1 98.12 49 PRO B N 1
ATOM 2033 C CA . PRO B 1 49 ? -0.67 10.734 -14.414 1 98.12 49 PRO B CA 1
ATOM 2034 C C . PRO B 1 49 ? 0.667 10.078 -14.07 1 98.12 49 PRO B C 1
ATOM 2036 O O . PRO B 1 49 ? 1.726 10.648 -14.336 1 98.12 49 PRO B O 1
ATOM 2039 N N . ASN B 1 50 ? 0.654 8.859 -13.516 1 98.31 50 ASN B N 1
ATOM 2040 C CA . ASN B 1 50 ? 1.888 8.156 -13.188 1 98.31 50 ASN B CA 1
ATOM 2041 C C . ASN B 1 50 ? 2.486 7.469 -14.406 1 98.31 50 ASN B C 1
ATOM 2043 O O . ASN B 1 50 ? 3.65 7.059 -14.391 1 98.31 50 ASN B O 1
ATOM 2047 N N . GLY B 1 51 ? 1.625 7.262 -15.438 1 98.56 51 GLY B N 1
ATOM 2048 C CA . GLY B 1 51 ? 2.092 6.59 -16.641 1 98.56 51 GLY B CA 1
ATOM 2049 C C . GLY B 1 51 ? 2.441 5.133 -16.406 1 98.56 51 GLY B C 1
ATOM 2050 O O . GLY B 1 51 ? 3.418 4.629 -16.969 1 98.56 51 GLY B O 1
ATOM 2051 N N . LEU B 1 52 ? 1.654 4.453 -15.555 1 98.56 52 LEU B N 1
ATOM 2052 C CA . LEU B 1 52 ? 1.904 3.057 -15.219 1 98.56 52 LEU B CA 1
ATOM 2053 C C . LEU B 1 52 ? 0.647 2.217 -15.414 1 98.56 52 LEU B C 1
ATOM 2055 O O . LEU B 1 52 ? -0.463 2.752 -15.445 1 98.56 52 LEU B O 1
ATOM 2059 N N . VAL B 1 53 ? 0.811 1.009 -15.625 1 98.75 53 VAL B N 1
ATOM 2060 C CA . VAL B 1 53 ? -0.281 0.041 -15.641 1 98.75 53 VAL B CA 1
ATOM 2061 C C . VAL B 1 53 ? -0.32 -0.711 -14.312 1 98.75 53 VAL B C 1
ATOM 2063 O O . VAL B 1 53 ? 0.705 -0.853 -13.641 1 98.75 53 VAL B O 1
ATOM 2066 N N . PRO B 1 54 ? -1.529 -1.129 -13.883 1 98.81 54 PRO B N 1
ATOM 2067 C CA . PRO B 1 54 ? -2.814 -1.177 -14.586 1 98.81 54 PRO B CA 1
ATOM 2068 C C . PRO B 1 54 ? -3.605 0.122 -14.453 1 98.81 54 PRO B C 1
ATOM 2070 O O . PRO B 1 54 ? -3.355 0.914 -13.539 1 98.81 54 PRO B O 1
ATOM 2073 N N . LEU B 1 55 ? -4.434 0.4 -15.344 1 98.88 55 LEU B N 1
ATOM 2074 C CA . LEU B 1 55 ? -5.504 1.39 -15.344 1 98.88 55 LEU B CA 1
ATOM 2075 C C . LEU B 1 55 ? -6.82 0.769 -15.812 1 98.88 55 LEU B C 1
ATOM 2077 O O . LEU B 1 55 ? -6.852 0.051 -16.812 1 98.88 55 LEU B O 1
ATOM 2081 N N . ILE B 1 56 ? -7.902 0.954 -15.047 1 98.88 56 ILE B N 1
ATOM 2082 C CA . ILE B 1 56 ? -9.188 0.471 -15.539 1 98.88 56 ILE B CA 1
ATOM 2083 C C . ILE B 1 56 ? -10.102 1.654 -15.836 1 98.88 56 ILE B C 1
ATOM 2085 O O . ILE B 1 56 ? -9.953 2.729 -15.25 1 98.88 56 ILE B O 1
ATOM 2089 N N . GLU B 1 57 ? -10.938 1.502 -16.719 1 98.56 57 GLU B N 1
ATOM 2090 C CA . GLU B 1 57 ? -12.117 2.32 -16.969 1 98.56 57 GLU B CA 1
ATOM 2091 C C . GLU B 1 57 ? -13.398 1.495 -16.844 1 98.56 57 GLU B C 1
ATOM 2093 O O . GLU B 1 57 ? -13.539 0.468 -17.516 1 98.56 57 GLU B O 1
ATOM 2098 N N . ASP B 1 58 ? -14.273 1.85 -15.984 1 97.81 58 ASP B N 1
ATOM 2099 C CA . ASP B 1 58 ? -15.508 1.127 -15.695 1 97.81 58 ASP B CA 1
ATOM 2100 C C . ASP B 1 58 ? -16.672 2.09 -15.516 1 97.81 58 ASP B C 1
ATOM 2102 O O . ASP B 1 58 ? -16.906 2.598 -14.414 1 97.81 58 ASP B O 1
ATOM 2106 N N . GLU B 1 59 ? -17.547 2.283 -16.5 1 93.81 59 GLU B N 1
ATOM 2107 C CA . GLU B 1 59 ? -18.766 3.088 -16.438 1 93.81 59 GLU B CA 1
ATOM 2108 C C . GLU B 1 59 ? -18.469 4.48 -15.891 1 93.81 59 GLU B C 1
ATOM 2110 O O . GLU B 1 59 ? -19.109 4.914 -14.93 1 93.81 59 GLU B O 1
ATOM 2115 N N . GLY B 1 60 ? -17.484 5.117 -16.422 1 92.81 60 GLY B N 1
ATOM 2116 C CA . GLY B 1 60 ? -17.203 6.5 -16.094 1 92.81 60 GLY B CA 1
ATOM 2117 C C . GLY B 1 60 ? -16.172 6.645 -14.977 1 92.81 60 GLY B C 1
ATOM 2118 O O . GLY B 1 60 ? -15.789 7.762 -14.625 1 92.81 60 GLY B O 1
ATOM 2119 N N . VAL B 1 61 ? -15.766 5.5 -14.398 1 94.81 61 VAL B N 1
ATOM 2120 C CA . VAL B 1 61 ? -14.773 5.52 -13.328 1 94.81 61 VAL B CA 1
ATOM 2121 C C . VAL B 1 61 ? -13.422 5.035 -13.859 1 94.81 61 VAL B C 1
ATOM 2123 O O . VAL B 1 61 ? -13.352 4.008 -14.539 1 94.81 61 VAL B O 1
ATOM 2126 N N . SER B 1 62 ? -12.375 5.801 -13.656 1 98.12 62 SER B N 1
ATOM 2127 C CA . SER B 1 62 ? -11.008 5.375 -13.945 1 98.12 62 SER B CA 1
ATOM 2128 C C . SER B 1 62 ? -10.195 5.199 -12.664 1 98.12 62 SER B C 1
ATOM 2130 O O . SER B 1 62 ? -10.211 6.07 -11.797 1 98.12 62 SER B O 1
ATOM 2132 N N . LEU B 1 63 ? -9.57 4.082 -12.562 1 98.75 63 LEU B N 1
ATOM 2133 C CA . LEU B 1 63 ? -8.805 3.783 -11.359 1 98.75 63 LEU B CA 1
ATOM 2134 C C . LEU B 1 63 ? -7.438 3.207 -11.719 1 98.75 63 LEU B C 1
ATOM 2136 O O . LEU B 1 63 ? -7.32 2.408 -12.656 1 98.75 63 LEU B O 1
ATOM 2140 N N . TRP B 1 64 ? -6.508 3.693 -10.977 1 98.69 64 TRP B N 1
ATOM 2141 C CA . TRP B 1 64 ? -5.18 3.086 -11 1 98.69 64 TRP B CA 1
ATOM 2142 C C . TRP B 1 64 ? -4.805 2.555 -9.617 1 98.69 64 TRP B C 1
ATOM 2144 O O . TRP B 1 64 ? -5.602 2.625 -8.68 1 98.69 64 TRP B O 1
ATOM 2154 N N . GLU B 1 65 ? -3.6 1.943 -9.492 1 98.81 65 GLU B N 1
ATOM 2155 C CA . GLU B 1 65 ? -3.178 1.128 -8.359 1 98.81 65 GLU B CA 1
ATOM 2156 C C . GLU B 1 65 ? -3.838 -0.248 -8.398 1 98.81 65 GLU B C 1
ATOM 2158 O O . GLU B 1 65 ? -5.055 -0.364 -8.227 1 98.81 65 GLU B O 1
ATOM 2163 N N . SER B 1 66 ? -3.098 -1.293 -8.461 1 98.88 66 SER B N 1
ATOM 2164 C CA . SER B 1 66 ? -3.598 -2.637 -8.734 1 98.88 66 SER B CA 1
ATOM 2165 C C . SER B 1 66 ? -4.453 -3.15 -7.578 1 98.88 66 SER B C 1
ATOM 2167 O O . SER B 1 66 ? -5.566 -3.635 -7.789 1 98.88 66 SER B O 1
ATOM 2169 N N . ASN B 1 67 ? -3.971 -3.004 -6.324 1 98.94 67 ASN B N 1
ATOM 2170 C CA . ASN B 1 67 ? -4.742 -3.486 -5.184 1 98.94 67 ASN B CA 1
ATOM 2171 C C . ASN B 1 67 ? -6.043 -2.705 -5.016 1 98.94 67 ASN B C 1
ATOM 2173 O O . ASN B 1 67 ? -7.074 -3.277 -4.656 1 98.94 67 ASN B O 1
ATOM 2177 N N . THR B 1 68 ? -6 -1.374 -5.273 1 98.94 68 THR B N 1
ATOM 2178 C CA . THR B 1 68 ? -7.211 -0.557 -5.234 1 98.94 68 THR B CA 1
ATOM 2179 C C . THR B 1 68 ? -8.234 -1.061 -6.242 1 98.94 68 THR B C 1
ATOM 2181 O O . THR B 1 68 ? -9.422 -1.188 -5.922 1 98.94 68 THR B O 1
ATOM 2184 N N . ILE B 1 69 ? -7.781 -1.382 -7.441 1 98.94 69 ILE B N 1
ATOM 2185 C CA . ILE B 1 69 ? -8.664 -1.865 -8.492 1 98.94 69 ILE B CA 1
ATOM 2186 C C . ILE B 1 69 ? -9.281 -3.197 -8.078 1 98.94 69 ILE B C 1
ATOM 2188 O O . ILE B 1 69 ? -10.484 -3.412 -8.25 1 98.94 69 ILE B O 1
ATOM 2192 N N . VAL B 1 70 ? -8.484 -4.062 -7.504 1 98.94 70 VAL B N 1
ATOM 2193 C CA . VAL B 1 70 ? -8.984 -5.355 -7.051 1 98.94 70 VAL B CA 1
ATOM 2194 C C . VAL B 1 70 ? -10.055 -5.148 -5.98 1 98.94 70 VAL B C 1
ATOM 2196 O O . VAL B 1 70 ? -11.133 -5.738 -6.047 1 98.94 70 VAL B O 1
ATOM 2199 N N . ARG B 1 71 ? -9.773 -4.281 -4.961 1 98.94 71 ARG B N 1
ATOM 2200 C CA . ARG B 1 71 ? -10.75 -4 -3.918 1 98.94 71 ARG B CA 1
ATOM 2201 C C . ARG B 1 71 ? -12.031 -3.418 -4.516 1 98.94 71 ARG B C 1
ATOM 2203 O O . ARG B 1 71 ? -13.133 -3.801 -4.121 1 98.94 71 ARG B O 1
ATOM 2210 N N . TYR B 1 72 ? -11.891 -2.527 -5.516 1 98.88 72 TYR B N 1
ATOM 2211 C CA . TYR B 1 72 ? -13.023 -1.882 -6.16 1 98.88 72 TYR B CA 1
ATOM 2212 C C . TYR B 1 72 ? -13.914 -2.908 -6.852 1 98.88 72 TYR B C 1
ATOM 2214 O O . TYR B 1 72 ? -15.133 -2.936 -6.633 1 98.88 72 TYR B O 1
ATOM 2222 N N . LEU B 1 73 ? -13.328 -3.734 -7.66 1 98.88 73 LEU B N 1
ATOM 2223 C CA . LEU B 1 73 ? -14.086 -4.73 -8.406 1 98.88 73 LEU B CA 1
ATOM 2224 C C . LEU B 1 73 ? -14.797 -5.699 -7.461 1 98.88 73 LEU B C 1
ATOM 2226 O O . LEU B 1 73 ? -15.953 -6.051 -7.684 1 98.88 73 LEU B O 1
ATOM 2230 N N . CYS B 1 74 ? -14.109 -6.105 -6.418 1 98.88 74 CYS B N 1
ATOM 2231 C CA . CYS B 1 74 ? -14.703 -7.031 -5.461 1 98.88 74 CYS B CA 1
ATOM 2232 C C . CYS B 1 74 ? -15.836 -6.363 -4.691 1 98.88 74 CYS B C 1
ATOM 2234 O O . CYS B 1 74 ? -16.875 -6.98 -4.438 1 98.88 74 CYS B O 1
ATOM 2236 N N . ALA B 1 75 ? -15.617 -5.102 -4.289 1 98.75 75 ALA B N 1
ATOM 2237 C CA . ALA B 1 75 ? -16.656 -4.367 -3.572 1 98.75 75 ALA B CA 1
ATOM 2238 C C . ALA B 1 75 ? -17.906 -4.199 -4.434 1 98.75 75 ALA B C 1
ATOM 2240 O O . ALA B 1 75 ? -19.031 -4.301 -3.936 1 98.75 75 ALA B O 1
ATOM 2241 N N . ARG B 1 76 ? -17.719 -3.982 -5.652 1 98.19 76 ARG B N 1
ATOM 2242 C CA . ARG B 1 76 ? -18.812 -3.688 -6.574 1 98.19 76 ARG B CA 1
ATOM 2243 C C . ARG B 1 76 ? -19.562 -4.961 -6.961 1 98.19 76 ARG B C 1
ATOM 2245 O O . ARG B 1 76 ? -20.781 -4.957 -7.062 1 98.19 76 ARG B O 1
ATOM 2252 N N . HIS B 1 77 ? -18.859 -6.074 -7.125 1 98.44 77 HIS B N 1
ATOM 2253 C CA . HIS B 1 77 ? -19.484 -7.195 -7.828 1 98.44 77 HIS B CA 1
ATOM 2254 C C . HIS B 1 77 ? -19.609 -8.414 -6.918 1 98.44 77 HIS B C 1
ATOM 2256 O O . HIS B 1 77 ? -20.312 -9.375 -7.246 1 98.44 77 HIS B O 1
ATOM 2262 N N . ALA B 1 78 ? -18.969 -8.398 -5.785 1 98.5 78 ALA B N 1
ATOM 2263 C CA . ALA B 1 78 ? -19.031 -9.578 -4.918 1 98.5 78 ALA B CA 1
ATOM 2264 C C . ALA B 1 78 ? -19.047 -9.172 -3.449 1 98.5 78 ALA B C 1
ATOM 2266 O O . ALA B 1 78 ? -18.266 -9.688 -2.643 1 98.5 78 ALA B O 1
ATOM 2267 N N . PRO B 1 79 ? -19.875 -8.133 -3.072 1 97.75 79 PRO B N 1
ATOM 2268 C CA . PRO B 1 79 ? -20.031 -7.812 -1.65 1 97.75 79 PRO B CA 1
ATOM 2269 C C . PRO B 1 79 ? -20.484 -9.016 -0.825 1 97.75 79 PRO B C 1
ATOM 2271 O O . PRO B 1 79 ? -21.391 -9.742 -1.245 1 97.75 79 PRO B O 1
ATOM 2274 N N . GLY B 1 80 ? -19.812 -9.281 0.297 1 97.25 80 GLY B N 1
ATOM 2275 C CA . GLY B 1 80 ? -20.172 -10.398 1.16 1 97.25 80 GLY B CA 1
ATOM 2276 C C . GLY B 1 80 ? -19.484 -11.695 0.783 1 97.25 80 GLY B C 1
ATOM 2277 O O . GLY B 1 80 ? -19.625 -12.695 1.487 1 97.25 80 GLY B O 1
ATOM 2278 N N . ASP B 1 81 ? -18.734 -11.672 -0.262 1 97.62 81 ASP B N 1
ATOM 2279 C CA . ASP B 1 81 ? -17.984 -12.836 -0.729 1 97.62 81 ASP B CA 1
ATOM 2280 C C . ASP B 1 81 ? -16.5 -12.523 -0.856 1 97.62 81 ASP B C 1
ATOM 2282 O O . ASP B 1 81 ? -15.773 -12.547 0.136 1 97.62 81 ASP B O 1
ATOM 2286 N N . LEU B 1 82 ? -16.078 -12.055 -2.07 1 98.75 82 LEU B N 1
ATOM 2287 C CA . LEU B 1 82 ? -14.68 -11.695 -2.223 1 98.75 82 LEU B CA 1
ATOM 2288 C C . LEU B 1 82 ? -14.359 -10.422 -1.444 1 98.75 82 LEU B C 1
ATOM 2290 O O . LEU B 1 82 ? -13.195 -10.164 -1.119 1 98.75 82 LEU B O 1
ATOM 2294 N N . TYR B 1 83 ? -15.359 -9.641 -1.238 1 98.75 83 TYR B N 1
ATOM 2295 C CA . TYR B 1 83 ? -15.305 -8.445 -0.406 1 98.75 83 TYR B CA 1
ATOM 2296 C C . TYR B 1 83 ? -16.125 -8.625 0.867 1 98.75 83 TYR B C 1
ATOM 2298 O O . TYR B 1 83 ? -17.312 -8.305 0.899 1 98.75 83 TYR B O 1
ATOM 2306 N N . PRO B 1 84 ? -15.414 -9.094 1.943 1 98.38 84 PRO B N 1
ATOM 2307 C CA . PRO B 1 84 ? -16.188 -9.391 3.154 1 98.38 84 PRO B CA 1
ATOM 2308 C C . PRO B 1 84 ? -16.969 -8.188 3.666 1 98.38 84 PRO B C 1
ATOM 2310 O O . PRO B 1 84 ? -16.484 -7.059 3.615 1 98.38 84 PRO B O 1
ATOM 2313 N N . GLU B 1 85 ? -18.141 -8.453 4.238 1 96.25 85 GLU B N 1
ATOM 2314 C CA . GLU B 1 85 ? -19 -7.383 4.73 1 96.25 85 GLU B CA 1
ATOM 2315 C C . GLU B 1 85 ? -18.625 -6.992 6.156 1 96.25 85 GLU B C 1
ATOM 2317 O O . GLU B 1 85 ? -18.703 -5.816 6.523 1 96.25 85 GLU B O 1
ATOM 2322 N N . ASP B 1 86 ? -18.422 -8.055 6.969 1 96.81 86 ASP B N 1
ATOM 2323 C CA . ASP B 1 86 ? -18.031 -7.746 8.336 1 96.81 86 ASP B CA 1
ATOM 2324 C C . ASP B 1 86 ? -16.656 -7.086 8.383 1 96.81 86 ASP B C 1
ATOM 2326 O O . ASP B 1 86 ? -15.703 -7.566 7.762 1 96.81 86 ASP B O 1
ATOM 2330 N N . LEU B 1 87 ? -16.484 -6.031 9.125 1 97.56 87 LEU B N 1
ATOM 2331 C CA . LEU B 1 87 ? -15.305 -5.172 9.078 1 97.56 87 LEU B CA 1
ATOM 2332 C C . LEU B 1 87 ? -14.062 -5.934 9.531 1 97.56 87 LEU B C 1
ATOM 2334 O O . LEU B 1 87 ? -13.016 -5.859 8.883 1 97.56 87 LEU B O 1
ATOM 2338 N N . PRO B 1 88 ? -14.094 -6.738 10.617 1 97.5 88 PRO B N 1
ATOM 2339 C CA . PRO B 1 88 ? -12.883 -7.438 11.039 1 97.5 88 PRO B CA 1
ATOM 2340 C C . PRO B 1 88 ? -12.297 -8.32 9.945 1 97.5 88 PRO B C 1
ATOM 2342 O O . PRO B 1 88 ? -11.094 -8.258 9.664 1 97.5 88 PRO B O 1
ATOM 2345 N N . THR B 1 89 ? -13.148 -9.102 9.266 1 98 89 THR B N 1
ATOM 2346 C CA . THR B 1 89 ? -12.664 -9.984 8.211 1 98 89 THR B CA 1
ATOM 2347 C C . THR B 1 89 ? -12.195 -9.18 7.008 1 98 89 THR B C 1
ATOM 2349 O O . THR B 1 89 ? -11.164 -9.5 6.406 1 98 89 THR B O 1
ATOM 2352 N N . ARG B 1 90 ? -12.93 -8.164 6.656 1 98.5 90 ARG B N 1
ATOM 2353 C CA . ARG B 1 90 ? -12.57 -7.336 5.508 1 98.5 90 ARG B CA 1
ATOM 2354 C C . ARG B 1 90 ? -11.188 -6.707 5.699 1 98.5 90 ARG B C 1
ATOM 2356 O O . ARG B 1 90 ? -10.359 -6.727 4.785 1 98.5 90 ARG B O 1
ATOM 2363 N N . PHE B 1 91 ? -10.922 -6.242 6.883 1 98.75 91 PHE B N 1
ATOM 2364 C CA . PHE B 1 91 ? -9.695 -5.469 7.051 1 98.75 91 PHE B CA 1
ATOM 2365 C C . PHE B 1 91 ? -8.531 -6.383 7.398 1 98.75 91 PHE B C 1
ATOM 2367 O O . PHE B 1 91 ? -7.367 -6 7.242 1 98.75 91 PHE B O 1
ATOM 2374 N N . LEU B 1 92 ? -8.82 -7.633 7.781 1 98.56 92 LEU B N 1
ATOM 2375 C CA . LEU B 1 92 ? -7.77 -8.641 7.738 1 98.56 92 LEU B CA 1
ATOM 2376 C C . LEU B 1 92 ? -7.34 -8.914 6.301 1 98.56 92 LEU B C 1
ATOM 2378 O O . LEU B 1 92 ? -6.148 -9.055 6.023 1 98.56 92 LEU B O 1
ATOM 2382 N N . ALA B 1 93 ? -8.328 -8.977 5.422 1 98.88 93 ALA B N 1
ATOM 2383 C CA . ALA B 1 93 ? -8.023 -9.156 4.004 1 98.88 93 ALA B CA 1
ATOM 2384 C C . ALA B 1 93 ? -7.207 -7.977 3.471 1 98.88 93 ALA B C 1
ATOM 2386 O O . ALA B 1 93 ? -6.184 -8.172 2.809 1 98.88 93 ALA B O 1
ATOM 2387 N N . GLU B 1 94 ? -7.621 -6.754 3.811 1 98.88 94 GLU B N 1
ATOM 2388 C CA . GLU B 1 94 ? -6.93 -5.547 3.361 1 98.88 94 GLU B CA 1
ATOM 2389 C C . GLU B 1 94 ? -5.5 -5.496 3.898 1 98.88 94 GLU B C 1
ATOM 2391 O O . GLU B 1 94 ? -4.59 -5.035 3.209 1 98.88 94 GLU B O 1
ATOM 2396 N N . GLN B 1 95 ? -5.375 -5.965 5.094 1 98.88 95 GLN B N 1
ATOM 2397 C CA . GLN B 1 95 ? -4.066 -6.012 5.73 1 98.88 95 GLN B CA 1
ATOM 2398 C C . GLN B 1 95 ? -3.084 -6.848 4.914 1 98.88 95 GLN B C 1
ATOM 2400 O O . GLN B 1 95 ? -1.96 -6.414 4.648 1 98.88 95 GLN B O 1
ATOM 2405 N N . TRP B 1 96 ? -3.49 -7.988 4.488 1 98.94 96 TRP B N 1
ATOM 2406 C CA . TRP B 1 96 ? -2.633 -8.875 3.709 1 98.94 96 TRP B CA 1
ATOM 2407 C C . TRP B 1 96 ? -2.357 -8.289 2.328 1 98.94 96 TRP B C 1
ATOM 2409 O O . TRP B 1 96 ? -1.273 -8.477 1.771 1 98.94 96 TRP B O 1
ATOM 2419 N N . MET B 1 97 ? -3.357 -7.57 1.772 1 98.94 97 MET B N 1
ATOM 2420 C CA . MET B 1 97 ? -3.154 -6.91 0.487 1 98.94 97 MET B CA 1
ATOM 2421 C C . MET B 1 97 ? -2.111 -5.801 0.605 1 98.94 97 MET B C 1
ATOM 2423 O O . MET B 1 97 ? -1.218 -5.691 -0.235 1 98.94 97 MET B O 1
ATOM 2427 N N . ASP B 1 98 ? -2.262 -4.992 1.673 1 98.94 98 ASP B N 1
ATOM 2428 C CA . ASP B 1 98 ? -1.268 -3.947 1.889 1 98.94 98 ASP B CA 1
ATOM 2429 C C . ASP B 1 98 ? 0.11 -4.547 2.16 1 98.94 98 ASP B C 1
ATOM 2431 O O . ASP B 1 98 ? 1.122 -4.035 1.674 1 98.94 98 ASP B O 1
ATOM 2435 N N . TRP B 1 99 ? 0.185 -5.641 2.947 1 98.94 99 TRP B N 1
ATOM 2436 C CA . TRP B 1 99 ? 1.435 -6.324 3.26 1 98.94 99 TRP B CA 1
ATOM 2437 C C . TRP B 1 99 ? 2.127 -6.805 1.989 1 98.94 99 TRP B C 1
ATOM 2439 O O . TRP B 1 99 ? 3.348 -6.695 1.86 1 98.94 99 TRP B O 1
ATOM 2449 N N . GLN B 1 100 ? 1.305 -7.328 1.095 1 98.94 100 GLN B N 1
ATOM 2450 C CA . GLN B 1 100 ? 1.844 -7.785 -0.182 1 98.94 100 GLN B CA 1
ATOM 2451 C C . GLN B 1 100 ? 2.586 -6.664 -0.901 1 98.94 100 GLN B C 1
ATOM 2453 O O . GLN B 1 100 ? 3.674 -6.875 -1.44 1 98.94 100 GLN B O 1
ATOM 2458 N N . GLN B 1 101 ? 2.055 -5.457 -0.977 1 98.19 101 GLN B N 1
ATOM 2459 C CA . GLN B 1 101 ? 2.639 -4.41 -1.809 1 98.19 101 GLN B CA 1
ATOM 2460 C C . GLN B 1 101 ? 3.695 -3.621 -1.041 1 98.19 101 GLN B C 1
ATOM 2462 O O . GLN B 1 101 ? 4.59 -3.021 -1.643 1 98.19 101 GLN B O 1
ATOM 2467 N N . THR B 1 102 ? 3.623 -3.658 0.346 1 98.31 102 THR B N 1
ATOM 2468 C CA . THR B 1 102 ? 4.535 -2.816 1.109 1 98.31 102 THR B CA 1
ATOM 2469 C C . THR B 1 102 ? 5.711 -3.633 1.638 1 98.31 102 THR B C 1
ATOM 2471 O O . THR B 1 102 ? 6.75 -3.074 1.996 1 98.31 102 THR B O 1
ATOM 2474 N N . THR B 1 103 ? 5.562 -4.922 1.735 1 98.69 103 THR B N 1
ATOM 2475 C CA . THR B 1 103 ? 6.574 -5.762 2.369 1 98.69 103 THR B CA 1
ATOM 2476 C C . THR B 1 103 ? 7.039 -6.859 1.417 1 98.69 103 THR B C 1
ATOM 2478 O O . THR B 1 103 ? 8.203 -6.895 1.024 1 98.69 103 THR B O 1
ATOM 2481 N N . LEU B 1 104 ? 6.129 -7.648 0.939 1 98.88 104 LEU B N 1
ATOM 2482 C CA . LEU B 1 104 ? 6.48 -8.836 0.172 1 98.88 104 LEU B CA 1
ATOM 2483 C C . LEU B 1 104 ? 7.047 -8.461 -1.191 1 98.88 104 LEU B C 1
ATOM 2485 O O . LEU B 1 104 ? 8.117 -8.938 -1.576 1 98.88 104 LEU B O 1
ATOM 2489 N N . ASN B 1 105 ? 6.383 -7.598 -1.92 1 98.75 105 ASN B N 1
ATOM 2490 C CA . ASN B 1 105 ? 6.797 -7.219 -3.268 1 98.75 105 ASN B CA 1
ATOM 2491 C C . ASN B 1 105 ? 8.164 -6.535 -3.266 1 98.75 105 ASN B C 1
ATOM 2493 O O . ASN B 1 105 ? 9.055 -6.934 -4.012 1 98.75 105 ASN B O 1
ATOM 2497 N N . PRO B 1 106 ? 8.383 -5.535 -2.375 1 98.56 106 PRO B N 1
ATOM 2498 C CA . PRO B 1 106 ? 9.703 -4.898 -2.385 1 98.56 106 PRO B CA 1
ATOM 2499 C C . PRO B 1 106 ? 10.828 -5.871 -2.02 1 98.56 106 PRO B C 1
ATOM 2501 O O . PRO B 1 106 ? 11.938 -5.758 -2.543 1 98.56 106 PRO B O 1
ATOM 2504 N N . ALA B 1 107 ? 10.57 -6.828 -1.167 1 98.75 107 ALA B N 1
ATOM 2505 C CA . ALA B 1 107 ? 11.586 -7.781 -0.743 1 98.75 107 ALA B CA 1
ATOM 2506 C C . ALA B 1 107 ? 12.07 -8.625 -1.919 1 98.75 107 ALA B C 1
ATOM 2508 O O . ALA B 1 107 ? 13.266 -8.883 -2.059 1 98.75 107 ALA B O 1
ATOM 2509 N N . GLY B 1 108 ? 11.172 -9.062 -2.732 1 98.62 108 GLY B N 1
ATOM 2510 C CA . GLY B 1 108 ? 11.5 -10.016 -3.785 1 98.62 108 GLY B CA 1
ATOM 2511 C C . GLY B 1 108 ? 11.82 -9.344 -5.109 1 98.62 108 GLY B C 1
ATOM 2512 O O . GLY B 1 108 ? 12.273 -10.008 -6.051 1 98.62 108 GLY B O 1
ATOM 2513 N N . ARG B 1 109 ? 11.617 -8.023 -5.242 1 98.25 109 ARG B N 1
ATOM 2514 C CA . ARG B 1 109 ? 11.656 -7.297 -6.508 1 98.25 109 ARG B CA 1
ATOM 2515 C C . ARG B 1 109 ? 13.023 -7.414 -7.168 1 98.25 109 ARG B C 1
ATOM 2517 O O . ARG B 1 109 ? 13.125 -7.664 -8.367 1 98.25 109 ARG B O 1
ATOM 2524 N N . ASP B 1 110 ? 14.109 -7.266 -6.402 1 98.5 110 ASP B N 1
ATOM 2525 C CA . ASP B 1 110 ? 15.453 -7.246 -6.98 1 98.5 110 ASP B CA 1
ATOM 2526 C C . ASP B 1 110 ? 15.82 -8.609 -7.559 1 98.5 110 ASP B C 1
ATOM 2528 O O . ASP B 1 110 ? 16.422 -8.695 -8.633 1 98.5 110 ASP B O 1
ATOM 2532 N N . ALA B 1 111 ? 15.508 -9.641 -6.84 1 98.69 111 ALA B N 1
ATOM 2533 C CA . ALA B 1 111 ? 15.781 -10.969 -7.375 1 98.69 111 ALA B CA 1
ATOM 2534 C C . ALA B 1 111 ? 15.039 -11.195 -8.695 1 98.69 111 ALA B C 1
ATOM 2536 O O . ALA B 1 111 ? 15.617 -11.719 -9.648 1 98.69 111 ALA B O 1
ATOM 2537 N N . PHE B 1 112 ? 13.836 -10.789 -8.766 1 98.75 112 PHE B N 1
ATOM 2538 C CA . PHE B 1 112 ? 13.055 -10.922 -9.992 1 98.75 112 PHE B CA 1
ATOM 2539 C C . PHE B 1 112 ? 13.719 -10.164 -11.141 1 98.75 112 PHE B C 1
ATOM 2541 O O . PHE B 1 112 ? 13.922 -10.719 -12.219 1 98.75 112 PHE B O 1
ATOM 2548 N N . LEU B 1 113 ? 14.07 -8.898 -10.906 1 98.31 113 LEU B N 1
ATOM 2549 C CA . LEU B 1 113 ? 14.68 -8.078 -11.945 1 98.31 113 LEU B CA 1
ATOM 2550 C C . LEU B 1 113 ? 16 -8.688 -12.414 1 98.31 113 LEU B C 1
ATOM 2552 O O . LEU B 1 113 ? 16.266 -8.75 -13.617 1 98.31 113 LEU B O 1
ATOM 2556 N N . GLN B 1 114 ? 16.719 -9.188 -11.461 1 98.56 114 GLN B N 1
ATOM 2557 C CA . GLN B 1 114 ? 18.031 -9.742 -11.781 1 98.56 114 GLN B CA 1
ATOM 2558 C C . GLN B 1 114 ? 17.906 -11.039 -12.57 1 98.56 114 GLN B C 1
ATOM 2560 O O . GLN B 1 114 ? 18.562 -11.211 -13.602 1 98.56 114 GLN B O 1
ATOM 2565 N N . TRP B 1 115 ? 17.016 -11.914 -12.172 1 98 115 TRP B N 1
ATOM 2566 C CA . TRP B 1 115 ? 16.906 -13.234 -12.781 1 98 115 TRP B CA 1
ATOM 2567 C C . TRP B 1 115 ? 16.203 -13.156 -14.141 1 98 115 TRP B C 1
ATOM 2569 O O . TRP B 1 115 ? 16.531 -13.914 -15.055 1 98 115 TRP B O 1
ATOM 2579 N N . ILE B 1 116 ? 15.25 -12.227 -14.219 1 97.81 116 ILE B N 1
ATOM 2580 C CA . ILE B 1 116 ? 14.328 -12.328 -15.344 1 97.81 116 ILE B CA 1
ATOM 2581 C C . ILE B 1 116 ? 14.594 -11.195 -16.328 1 97.81 116 ILE B C 1
ATOM 2583 O O . ILE B 1 116 ? 14.562 -11.398 -17.547 1 97.81 116 ILE B O 1
ATOM 2587 N N . ARG B 1 117 ? 14.93 -10.023 -15.891 1 96.56 117 ARG B N 1
ATOM 2588 C CA . ARG B 1 117 ? 14.969 -8.867 -16.781 1 96.56 117 ARG B CA 1
ATOM 2589 C C . ARG B 1 117 ? 16.406 -8.469 -17.094 1 96.56 117 ARG B C 1
ATOM 2591 O O . ARG B 1 117 ? 16.656 -7.73 -18.047 1 96.56 117 ARG B O 1
ATOM 2598 N N . THR B 1 118 ? 17.312 -8.977 -16.297 1 98.06 118 THR B N 1
ATOM 2599 C CA . THR B 1 118 ? 18.703 -8.602 -16.484 1 98.06 118 THR B CA 1
ATOM 2600 C C . THR B 1 118 ? 19.469 -9.695 -17.219 1 98.06 118 THR B C 1
ATOM 2602 O O . THR B 1 118 ? 19.438 -10.859 -16.828 1 98.06 118 THR B O 1
ATOM 2605 N N . PRO B 1 119 ? 20.172 -9.297 -18.281 1 97.88 119 PRO B N 1
ATOM 2606 C CA . PRO B 1 119 ? 21.016 -10.297 -18.938 1 97.88 119 PRO B CA 1
ATOM 2607 C C . PRO B 1 119 ? 21.984 -10.969 -17.984 1 97.88 119 PRO B C 1
ATOM 2609 O O . PRO B 1 119 ? 22.531 -10.305 -17.094 1 97.88 119 PRO B O 1
ATOM 2612 N N . ALA B 1 120 ? 22.25 -12.227 -18.234 1 97 120 ALA B N 1
ATOM 2613 C CA . ALA B 1 120 ? 23.016 -13.055 -17.312 1 97 120 ALA B CA 1
ATOM 2614 C C . ALA B 1 120 ? 24.359 -12.398 -16.984 1 97 120 ALA B C 1
ATOM 2616 O O . ALA B 1 120 ? 24.781 -12.359 -15.828 1 97 120 ALA B O 1
ATOM 2617 N N . ALA B 1 121 ? 24.969 -11.797 -17.906 1 97.94 121 ALA B N 1
ATOM 2618 C CA . ALA B 1 121 ? 26.312 -11.25 -17.766 1 97.94 121 ALA B CA 1
ATOM 2619 C C . ALA B 1 121 ? 26.312 -9.961 -16.953 1 97.94 121 ALA B C 1
ATOM 2621 O O . ALA B 1 121 ? 27.344 -9.508 -16.484 1 97.94 121 ALA B O 1
ATOM 2622 N N . GLN B 1 122 ? 25.172 -9.469 -16.719 1 98.31 122 GLN B N 1
ATOM 2623 C CA . GLN B 1 122 ? 25.062 -8.172 -16.062 1 98.31 122 GLN B CA 1
ATOM 2624 C C . GLN B 1 122 ? 24.438 -8.297 -14.68 1 98.31 122 GLN B C 1
ATOM 2626 O O . GLN B 1 122 ? 24.203 -7.297 -13.992 1 98.31 122 GLN B O 1
ATOM 2631 N N . ARG B 1 123 ? 24.203 -9.523 -14.281 1 98.19 123 ARG B N 1
ATOM 2632 C CA . ARG B 1 123 ? 23.516 -9.742 -13.023 1 98.19 123 ARG B CA 1
ATOM 2633 C C . ARG B 1 123 ? 24.406 -9.438 -11.836 1 98.19 123 ARG B C 1
ATOM 2635 O O . ARG B 1 123 ? 25.641 -9.602 -11.914 1 98.19 123 ARG B O 1
ATOM 2642 N N . ASP B 1 124 ? 23.781 -8.953 -10.82 1 98.25 124 ASP B N 1
ATOM 2643 C CA . ASP B 1 124 ? 24.438 -8.719 -9.539 1 98.25 124 ASP B CA 1
ATOM 2644 C C . ASP B 1 124 ? 24.047 -9.789 -8.523 1 98.25 124 ASP B C 1
ATOM 2646 O O . ASP B 1 124 ? 23.031 -9.664 -7.836 1 98.25 124 ASP B O 1
ATOM 2650 N N . PRO B 1 125 ? 24.906 -10.742 -8.344 1 97.69 125 PRO B N 1
ATOM 2651 C CA . PRO B 1 125 ? 24.562 -11.844 -7.441 1 97.69 125 PRO B CA 1
ATOM 2652 C C . PRO B 1 125 ? 24.297 -11.375 -6.012 1 97.69 125 PRO B C 1
ATOM 2654 O O . PRO B 1 125 ? 23.5 -11.992 -5.301 1 97.69 125 PRO B O 1
ATOM 2657 N N . ALA B 1 126 ? 24.938 -10.336 -5.598 1 98.44 126 ALA B N 1
ATOM 2658 C CA . ALA B 1 126 ? 24.734 -9.82 -4.25 1 98.44 126 ALA B CA 1
ATOM 2659 C C . ALA B 1 126 ? 23.312 -9.273 -4.082 1 98.44 126 ALA B C 1
ATOM 2661 O O . ALA B 1 126 ? 22.703 -9.414 -3.018 1 98.44 126 ALA B O 1
ATOM 2662 N N . ALA B 1 127 ? 22.781 -8.656 -5.109 1 98.25 127 ALA B N 1
ATOM 2663 C CA . ALA B 1 127 ? 21.406 -8.156 -5.078 1 98.25 127 ALA B CA 1
ATOM 2664 C C . ALA B 1 127 ? 20.422 -9.305 -4.953 1 98.25 127 ALA B C 1
ATOM 2666 O O . ALA B 1 127 ? 19.438 -9.203 -4.211 1 98.25 127 ALA B O 1
ATOM 2667 N N . ILE B 1 128 ? 20.688 -10.367 -5.688 1 98.44 128 ILE B N 1
ATOM 2668 C CA . ILE B 1 128 ? 19.844 -11.555 -5.629 1 98.44 128 ILE B CA 1
ATOM 2669 C C . ILE B 1 128 ? 19.875 -12.148 -4.227 1 98.44 128 ILE B C 1
ATOM 2671 O O . ILE B 1 128 ? 18.828 -12.438 -3.635 1 98.44 128 ILE B O 1
ATOM 2675 N N . THR B 1 129 ? 21.078 -12.266 -3.684 1 98.5 129 THR B N 1
ATOM 2676 C CA . THR B 1 129 ? 21.266 -12.852 -2.359 1 98.5 129 THR B CA 1
ATOM 2677 C C . THR B 1 129 ? 20.531 -12.023 -1.302 1 98.5 129 THR B C 1
ATOM 2679 O O . THR B 1 129 ? 19.844 -12.586 -0.449 1 98.5 129 THR B O 1
ATOM 2682 N N . ARG B 1 130 ? 20.625 -10.703 -1.38 1 98.56 130 ARG B N 1
ATOM 2683 C CA . ARG B 1 130 ? 19.953 -9.82 -0.437 1 98.56 130 ARG B CA 1
ATOM 2684 C C . ARG B 1 130 ? 18.438 -9.953 -0.552 1 98.56 130 ARG B C 1
ATOM 2686 O O . ARG B 1 130 ? 17.734 -9.961 0.458 1 98.56 130 ARG B O 1
ATOM 2693 N N . SER B 1 131 ? 18.047 -10.039 -1.744 1 98.75 131 SER B N 1
ATOM 2694 C CA . SER B 1 131 ? 16.609 -10.156 -1.998 1 98.75 131 SER B CA 1
ATOM 2695 C C . SER B 1 131 ? 16.062 -11.484 -1.473 1 98.75 131 SER B C 1
ATOM 2697 O O . SER B 1 131 ? 14.984 -11.523 -0.872 1 98.75 131 SER B O 1
ATOM 2699 N N . VAL B 1 132 ? 16.75 -12.531 -1.685 1 98.62 132 VAL B N 1
ATOM 2700 C CA . VAL B 1 132 ? 16.359 -13.844 -1.187 1 98.62 132 VAL B CA 1
ATOM 2701 C C . VAL B 1 132 ? 16.344 -13.836 0.34 1 98.62 132 VAL B C 1
ATOM 2703 O O . VAL B 1 132 ? 15.391 -14.328 0.958 1 98.62 132 VAL B O 1
ATOM 2706 N N . ALA B 1 133 ? 17.328 -13.227 0.941 1 98.56 133 ALA B N 1
ATOM 2707 C CA . ALA B 1 133 ? 17.422 -13.156 2.396 1 98.56 133 ALA B CA 1
ATOM 2708 C C . ALA B 1 133 ? 16.281 -12.352 2.988 1 98.56 133 ALA B C 1
ATOM 2710 O O . ALA B 1 133 ? 15.805 -12.641 4.09 1 98.56 133 ALA B O 1
ATOM 2711 N N . ALA B 1 134 ? 15.812 -11.391 2.211 1 98.69 134 ALA B N 1
ATOM 2712 C CA . ALA B 1 134 ? 14.711 -10.555 2.666 1 98.69 134 ALA B CA 1
ATOM 2713 C C . ALA B 1 134 ? 13.367 -11.258 2.471 1 98.69 134 ALA B C 1
ATOM 2715 O O . ALA B 1 134 ? 12.43 -11.047 3.244 1 98.69 134 ALA B O 1
ATOM 2716 N N . THR B 1 135 ? 13.258 -12.109 1.512 1 98.81 135 THR B N 1
ATOM 2717 C CA . THR B 1 135 ? 11.977 -12.641 1.081 1 98.81 135 THR B CA 1
ATOM 2718 C C . THR B 1 135 ? 11.664 -13.953 1.798 1 98.81 135 THR B C 1
ATOM 2720 O O . THR B 1 135 ? 10.516 -14.227 2.146 1 98.81 135 THR B O 1
ATOM 2723 N N . GLU B 1 136 ? 12.625 -14.781 2.049 1 98.56 136 GLU B N 1
ATOM 2724 C CA . GLU B 1 136 ? 12.383 -16.141 2.533 1 98.56 136 GLU B CA 1
ATOM 2725 C C . GLU B 1 136 ? 11.797 -16.125 3.939 1 98.56 136 GLU B C 1
ATOM 2727 O O . GLU B 1 136 ? 10.938 -16.938 4.266 1 98.56 136 GLU B O 1
ATOM 2732 N N . PRO B 1 137 ? 12.234 -15.156 4.855 1 98.44 137 PRO B N 1
ATOM 2733 C CA . PRO B 1 137 ? 11.539 -15.07 6.141 1 98.44 137 PRO B CA 1
ATOM 2734 C C . PRO B 1 137 ? 10.062 -14.711 5.988 1 98.44 137 PRO B C 1
ATOM 2736 O O . PRO B 1 137 ? 9.234 -15.125 6.809 1 98.44 137 PRO B O 1
ATOM 2739 N N . LEU B 1 138 ? 9.734 -13.992 4.961 1 98.81 138 LEU B N 1
ATOM 2740 C CA . LEU B 1 138 ? 8.344 -13.648 4.695 1 98.81 138 LEU B CA 1
ATOM 2741 C C . LEU B 1 138 ? 7.566 -14.867 4.215 1 98.81 138 LEU B C 1
ATOM 2743 O O . LEU B 1 138 ? 6.387 -15.031 4.535 1 98.81 138 LEU B O 1
ATOM 2747 N N . MET B 1 139 ? 8.195 -15.742 3.447 1 98.69 139 MET B N 1
ATOM 2748 C CA . MET B 1 139 ? 7.598 -17.016 3.064 1 98.69 139 MET B CA 1
ATOM 2749 C C . MET B 1 139 ? 7.297 -17.859 4.293 1 98.69 139 MET B C 1
ATOM 2751 O O . MET B 1 139 ? 6.25 -18.5 4.367 1 98.69 139 MET B O 1
ATOM 2755 N N . GLU B 1 140 ? 8.219 -17.828 5.191 1 98.69 140 GLU B N 1
ATOM 2756 C CA . GLU B 1 140 ? 8.008 -18.562 6.438 1 98.69 140 GLU B CA 1
ATOM 2757 C C . GLU B 1 140 ? 6.836 -17.984 7.227 1 98.69 140 GLU B C 1
ATOM 2759 O O . GLU B 1 140 ? 6.035 -18.734 7.793 1 98.69 140 GLU B O 1
ATOM 2764 N N . LEU B 1 141 ? 6.773 -16.734 7.273 1 98.75 141 LEU B N 1
ATOM 2765 C CA . LEU B 1 141 ? 5.66 -16.047 7.926 1 98.75 141 LEU B CA 1
ATOM 2766 C C . LEU B 1 141 ? 4.328 -16.484 7.324 1 98.75 141 LEU B C 1
ATOM 2768 O O . LEU B 1 141 ? 3.395 -16.812 8.055 1 98.75 141 LEU B O 1
ATOM 2772 N N . LEU B 1 142 ? 4.211 -16.516 6.012 1 98.81 142 LEU B N 1
ATOM 2773 C CA . LEU B 1 142 ? 3.006 -16.953 5.316 1 98.81 142 LEU B CA 1
ATOM 2774 C C . LEU B 1 142 ? 2.688 -18.406 5.645 1 98.81 142 LEU B C 1
ATOM 2776 O O . LEU B 1 142 ? 1.532 -18.75 5.91 1 98.81 142 LEU B O 1
ATOM 2780 N N . ASP B 1 143 ? 3.73 -19.203 5.582 1 98.88 143 ASP B N 1
ATOM 2781 C CA . ASP B 1 143 ? 3.535 -20.625 5.863 1 98.88 143 ASP B CA 1
ATOM 2782 C C . ASP B 1 143 ? 2.982 -20.844 7.27 1 98.88 143 ASP B C 1
ATOM 2784 O O . ASP B 1 143 ? 2.072 -21.641 7.473 1 98.88 143 ASP B O 1
ATOM 2788 N N . THR B 1 144 ? 3.523 -20.109 8.219 1 98.75 144 THR B N 1
ATOM 2789 C CA . THR B 1 144 ? 3.08 -20.188 9.602 1 98.75 144 THR B CA 1
ATOM 2790 C C . THR B 1 144 ? 1.626 -19.75 9.734 1 98.75 144 THR B C 1
ATOM 2792 O O . THR B 1 144 ? 0.829 -20.406 10.406 1 98.75 144 THR B O 1
ATOM 2795 N N . HIS B 1 145 ? 1.283 -18.672 9.102 1 98.69 145 HIS B N 1
ATOM 2796 C CA . HIS B 1 145 ? -0.088 -18.172 9.141 1 98.69 145 HIS B CA 1
ATOM 2797 C C . HIS B 1 145 ? -1.057 -19.188 8.531 1 98.69 145 HIS B C 1
ATOM 2799 O O . HIS B 1 145 ? -2.113 -19.469 9.102 1 98.69 145 HIS B O 1
ATOM 2805 N N . LEU B 1 146 ? -0.683 -19.766 7.441 1 98.81 146 LEU B N 1
ATOM 2806 C CA . LEU B 1 146 ? -1.551 -20.656 6.668 1 98.81 146 LEU B CA 1
ATOM 2807 C C . LEU B 1 146 ? -1.616 -22.031 7.293 1 98.81 146 LEU B C 1
ATOM 2809 O O . LEU B 1 146 ? -2.41 -22.875 6.867 1 98.81 146 LEU B O 1
ATOM 2813 N N . ALA B 1 147 ? -0.758 -22.297 8.273 1 98.69 147 ALA B N 1
ATOM 2814 C CA . ALA B 1 147 ? -0.903 -23.5 9.078 1 98.69 147 ALA B CA 1
ATOM 2815 C C . ALA B 1 147 ? -2.195 -23.469 9.891 1 98.69 147 ALA B C 1
ATOM 2817 O O . ALA B 1 147 ? -2.746 -24.516 10.227 1 98.69 147 ALA B O 1
ATOM 2818 N N . ARG B 1 148 ? -2.703 -22.281 10.164 1 98 148 ARG B N 1
ATOM 2819 C CA . ARG B 1 148 ? -3.838 -22.109 11.062 1 98 148 ARG B CA 1
ATOM 2820 C C . ARG B 1 148 ? -5.07 -21.625 10.305 1 98 148 ARG B C 1
ATOM 2822 O O . ARG B 1 148 ? -6.168 -21.562 10.867 1 98 148 ARG B O 1
ATOM 2829 N N . HIS B 1 149 ? -4.871 -21.312 9.016 1 98.5 149 HIS B N 1
ATOM 2830 C CA . HIS B 1 149 ? -5.961 -20.766 8.219 1 98.5 149 HIS B CA 1
ATOM 2831 C C . HIS B 1 149 ? -5.977 -21.375 6.816 1 98.5 149 HIS B C 1
ATOM 2833 O O . HIS B 1 149 ? -4.922 -21.578 6.215 1 98.5 149 HIS B O 1
ATOM 2839 N N . ALA B 1 150 ? -7.164 -21.578 6.305 1 98.69 150 ALA B N 1
ATOM 2840 C CA . ALA B 1 150 ? -7.281 -22.094 4.945 1 98.69 150 ALA B CA 1
ATOM 2841 C C . ALA B 1 150 ? -6.855 -21.062 3.918 1 98.69 150 ALA B C 1
ATOM 2843 O O . ALA B 1 150 ? -6.234 -21.391 2.906 1 98.69 150 ALA B O 1
ATOM 2844 N N . TYR B 1 151 ? -7.223 -19.828 4.176 1 98.88 151 TYR B N 1
ATOM 2845 C CA . TYR B 1 151 ? -6.879 -18.688 3.334 1 98.88 151 TYR B CA 1
ATOM 2846 C C . TYR B 1 151 ? -6.352 -17.531 4.176 1 98.88 151 TYR B C 1
ATOM 2848 O O . TYR B 1 151 ? -6.305 -17.609 5.402 1 98.88 151 TYR B O 1
ATOM 2856 N N . LEU B 1 152 ? -5.949 -16.453 3.568 1 98.81 152 LEU B N 1
ATOM 2857 C CA . LEU B 1 152 ? -5.23 -15.383 4.258 1 98.81 152 LEU B CA 1
ATOM 2858 C C . LEU B 1 152 ? -6.141 -14.664 5.254 1 98.81 152 LEU B C 1
ATOM 2860 O O . LEU B 1 152 ? -5.723 -14.359 6.371 1 98.81 152 LEU B O 1
ATOM 2864 N N . ALA B 1 153 ? -7.379 -14.414 4.836 1 98.25 153 ALA B N 1
ATOM 2865 C CA . ALA B 1 153 ? -8.281 -13.688 5.723 1 98.25 153 ALA B CA 1
ATOM 2866 C C . ALA B 1 153 ? -9.125 -14.656 6.555 1 98.25 153 ALA B C 1
ATOM 2868 O O . ALA B 1 153 ? -10.102 -14.242 7.188 1 98.25 153 ALA B O 1
ATOM 2869 N N . GLY B 1 154 ? -8.828 -15.969 6.5 1 97.38 154 GLY B N 1
ATOM 2870 C CA . GLY B 1 154 ? -9.586 -16.938 7.277 1 97.38 154 GLY B CA 1
ATOM 2871 C C . GLY B 1 154 ? -9.883 -18.219 6.508 1 97.38 154 GLY B C 1
ATOM 2872 O O . GLY B 1 154 ? -8.977 -18.828 5.934 1 97.38 154 GLY B O 1
ATOM 2873 N N . ASP B 1 155 ? -11.125 -18.578 6.551 1 97.25 155 ASP B N 1
ATOM 2874 C CA . ASP B 1 155 ? -11.492 -19.906 6.055 1 97.25 155 ASP B CA 1
ATOM 2875 C C . ASP B 1 155 ? -11.961 -19.828 4.602 1 97.25 155 ASP B C 1
ATOM 2877 O O . ASP B 1 155 ? -12.156 -20.875 3.959 1 97.25 155 ASP B O 1
ATOM 2881 N N . ARG B 1 156 ? -12.086 -18.656 4.137 1 97.69 156 ARG B N 1
ATOM 2882 C CA . ARG B 1 156 ? -12.609 -18.516 2.785 1 97.69 156 ARG B CA 1
ATOM 2883 C C . ARG B 1 156 ? -11.672 -17.688 1.918 1 97.69 156 ARG B C 1
ATOM 2885 O O . ARG B 1 156 ? -10.961 -16.812 2.422 1 97.69 156 ARG B O 1
ATOM 2892 N N . PHE B 1 157 ? -11.766 -18 0.589 1 98.69 157 PHE B N 1
ATOM 2893 C CA . PHE B 1 157 ? -11.07 -17.219 -0.421 1 98.69 157 PHE B CA 1
ATOM 2894 C C . PHE B 1 157 ? -11.656 -15.805 -0.505 1 98.69 157 PHE B C 1
ATOM 2896 O O . PHE B 1 157 ? -12.875 -15.641 -0.583 1 98.69 157 PHE B O 1
ATOM 2903 N N . THR B 1 158 ? -10.805 -14.781 -0.392 1 98.88 158 THR B N 1
ATOM 2904 C CA . THR B 1 158 ? -11.219 -13.391 -0.52 1 98.88 158 THR B CA 1
ATOM 2905 C C . THR B 1 158 ? -10.266 -12.617 -1.427 1 98.88 158 THR B C 1
ATOM 2907 O O . THR B 1 158 ? -9.328 -13.195 -1.98 1 98.88 158 THR B O 1
ATOM 2910 N N . MET B 1 159 ? -10.445 -11.336 -1.555 1 98.88 159 MET B N 1
ATOM 2911 C CA . MET B 1 159 ? -9.609 -10.43 -2.332 1 98.88 159 MET B CA 1
ATOM 2912 C C . MET B 1 159 ? -8.172 -10.461 -1.828 1 98.88 159 MET B C 1
ATOM 2914 O O . MET B 1 159 ? -7.238 -10.133 -2.57 1 98.88 159 MET B O 1
ATOM 2918 N N . ALA B 1 160 ? -7.922 -10.875 -0.582 1 98.94 160 ALA B N 1
ATOM 2919 C CA . ALA B 1 160 ? -6.59 -10.898 0.016 1 98.94 160 ALA B CA 1
ATOM 2920 C C . ALA B 1 160 ? -5.68 -11.883 -0.715 1 98.94 160 ALA B C 1
ATOM 2922 O O . ALA B 1 160 ? -4.477 -11.648 -0.841 1 98.94 160 ALA B O 1
ATOM 2923 N N . ASP B 1 161 ? -6.23 -12.938 -1.193 1 98.94 161 ASP B N 1
ATOM 2924 C CA . ASP B 1 161 ? -5.465 -14.062 -1.723 1 98.94 161 ASP B CA 1
ATOM 2925 C C . ASP B 1 161 ? -4.938 -13.758 -3.123 1 98.94 161 ASP B C 1
ATOM 2927 O O . ASP B 1 161 ? -3.967 -14.375 -3.574 1 98.94 161 ASP B O 1
ATOM 2931 N N . ILE B 1 162 ? -5.52 -12.797 -3.787 1 98.94 162 ILE B N 1
ATOM 2932 C CA . ILE B 1 162 ? -5.242 -12.531 -5.195 1 98.94 162 ILE B CA 1
ATOM 2933 C C . ILE B 1 162 ? -3.855 -11.898 -5.336 1 98.94 162 ILE B C 1
ATOM 2935 O O . ILE B 1 162 ? -2.977 -12.469 -5.988 1 98.94 162 ILE B O 1
ATOM 2939 N N . PRO B 1 163 ? -3.586 -10.75 -4.688 1 98.94 163 PRO B N 1
ATOM 2940 C CA . PRO B 1 163 ? -2.256 -10.164 -4.883 1 98.94 163 PRO B CA 1
ATOM 2941 C C . PRO B 1 163 ? -1.138 -11.039 -4.324 1 98.94 163 PRO B C 1
ATOM 2943 O O . PRO B 1 163 ? -0.056 -11.117 -4.91 1 98.94 163 PRO B O 1
ATOM 2946 N N . VAL B 1 164 ? -1.398 -11.68 -3.166 1 98.94 164 VAL B N 1
ATOM 2947 C CA . VAL B 1 164 ? -0.364 -12.508 -2.561 1 98.94 164 VAL B CA 1
ATOM 2948 C C . VAL B 1 164 ? -0.115 -13.734 -3.43 1 98.94 164 VAL B C 1
ATOM 2950 O O . VAL B 1 164 ? 1.031 -14.156 -3.613 1 98.94 164 VAL B O 1
ATOM 2953 N N . GLY B 1 165 ? -1.179 -14.312 -3.967 1 98.94 165 GLY B N 1
ATOM 2954 C CA . GLY B 1 165 ? -1.02 -15.422 -4.898 1 98.94 165 GLY B CA 1
ATOM 2955 C C . GLY B 1 165 ? -0.16 -15.07 -6.098 1 98.94 165 GLY B C 1
ATOM 2956 O O . GLY B 1 165 ? 0.693 -15.859 -6.512 1 98.94 165 GLY B O 1
ATOM 2957 N N . CYS B 1 166 ? -0.356 -13.883 -6.676 1 98.88 166 CYS B N 1
ATOM 2958 C CA . CYS B 1 166 ? 0.447 -13.422 -7.801 1 98.88 166 CYS B CA 1
ATOM 2959 C C . CYS B 1 166 ? 1.916 -13.305 -7.41 1 98.88 166 CYS B C 1
ATOM 2961 O O . CYS B 1 166 ? 2.801 -13.648 -8.195 1 98.88 166 CYS B O 1
ATOM 2963 N N . GLU B 1 167 ? 2.176 -12.859 -6.203 1 98.69 167 GLU B N 1
ATOM 2964 C CA . GLU B 1 167 ? 3.551 -12.719 -5.738 1 98.69 167 GLU B CA 1
ATOM 2965 C C . GLU B 1 167 ? 4.223 -14.078 -5.574 1 98.69 167 GLU B C 1
ATOM 2967 O O . GLU B 1 167 ? 5.398 -14.242 -5.898 1 98.69 167 GLU B O 1
ATOM 2972 N N . ILE B 1 168 ? 3.469 -15.023 -5.004 1 98.75 168 ILE B N 1
ATOM 2973 C CA . ILE B 1 168 ? 4.031 -16.359 -4.816 1 98.75 168 ILE B CA 1
ATOM 2974 C C . ILE B 1 168 ? 4.336 -16.984 -6.172 1 98.75 168 ILE B C 1
ATOM 2976 O O . ILE B 1 168 ? 5.383 -17.609 -6.352 1 98.75 168 ILE B O 1
ATOM 2980 N N . HIS B 1 169 ? 3.404 -16.812 -7.133 1 98.69 169 HIS B N 1
ATOM 2981 C CA . HIS B 1 169 ? 3.656 -17.297 -8.492 1 98.69 169 HIS B CA 1
ATOM 2982 C C . HIS B 1 169 ? 4.977 -16.75 -9.031 1 98.69 169 HIS B C 1
ATOM 2984 O O . HIS B 1 169 ? 5.789 -17.5 -9.562 1 98.69 169 HIS B O 1
ATOM 2990 N N . ARG B 1 170 ? 5.195 -15.461 -8.891 1 98.38 170 ARG B N 1
ATOM 2991 C CA . ARG B 1 170 ? 6.426 -14.844 -9.367 1 98.38 170 ARG B CA 1
ATOM 2992 C C . ARG B 1 170 ? 7.641 -15.406 -8.641 1 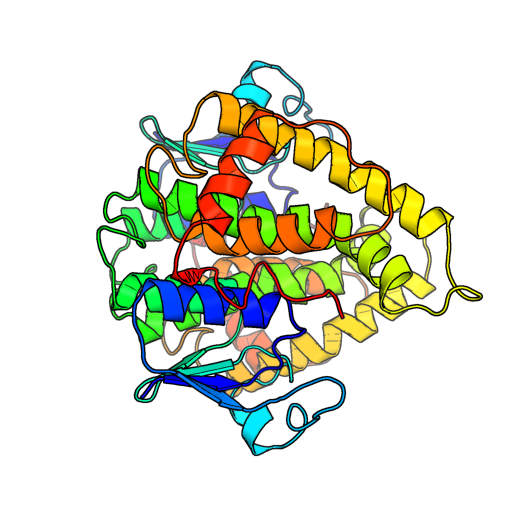98.38 170 ARG B C 1
ATOM 2994 O O . ARG B 1 170 ? 8.625 -15.797 -9.273 1 98.38 170 ARG B O 1
ATOM 3001 N N . TRP B 1 171 ? 7.578 -15.445 -7.336 1 98.56 171 TRP B N 1
ATOM 3002 C CA . TRP B 1 171 ? 8.719 -15.828 -6.516 1 98.56 171 TRP B CA 1
ATOM 3003 C C . TRP B 1 171 ? 9.117 -17.281 -6.781 1 98.56 171 TRP B C 1
ATOM 3005 O O . TRP B 1 171 ? 10.305 -17.578 -6.961 1 98.56 171 TRP B O 1
ATOM 3015 N N . TRP B 1 172 ? 8.164 -18.125 -6.891 1 97.94 172 TRP B N 1
ATOM 3016 C CA . TRP B 1 172 ? 8.438 -19.547 -7.055 1 97.94 172 TRP B CA 1
ATOM 3017 C C . TRP B 1 172 ? 8.75 -19.891 -8.508 1 97.94 172 TRP B C 1
ATOM 3019 O O . TRP B 1 172 ? 9.203 -20.984 -8.82 1 97.94 172 TRP B O 1
ATOM 3029 N N . GLY B 1 173 ? 8.547 -18.953 -9.375 1 97.69 173 GLY B N 1
ATOM 3030 C CA . GLY B 1 173 ? 8.945 -19.109 -10.766 1 97.69 173 GLY B CA 1
ATOM 3031 C C . GLY B 1 173 ? 10.406 -18.781 -11.008 1 97.69 173 GLY B C 1
ATOM 3032 O O . GLY B 1 173 ? 10.93 -19 -12.102 1 97.69 173 GLY B O 1
ATOM 3033 N N . LEU B 1 174 ? 11.094 -18.219 -10.062 1 98.06 174 LEU B N 1
ATOM 3034 C CA . LEU B 1 174 ? 12.508 -17.859 -10.195 1 98.06 174 LEU B CA 1
ATOM 3035 C C . LEU B 1 174 ? 13.391 -19.094 -10.078 1 98.06 174 LEU B C 1
ATOM 3037 O O . LEU B 1 174 ? 13.023 -20.062 -9.422 1 98.06 174 LEU B O 1
ATOM 3041 N N . PRO B 1 175 ? 14.547 -19.062 -10.641 1 95.94 175 PRO B N 1
ATOM 3042 C CA . PRO B 1 175 ? 15.398 -20.25 -10.688 1 95.94 175 PRO B CA 1
ATOM 3043 C C . PRO B 1 175 ? 16.156 -20.5 -9.383 1 95.94 175 PRO B C 1
ATOM 3045 O O . PRO B 1 175 ? 16.875 -21.484 -9.258 1 95.94 175 PRO B O 1
ATOM 3048 N N . GLN B 1 176 ? 15.906 -19.859 -8.352 1 94.69 176 GLN B N 1
ATOM 3049 C CA . GLN B 1 176 ? 16.609 -20.078 -7.09 1 94.69 176 GLN B CA 1
ATOM 3050 C C . GLN B 1 176 ? 15.992 -21.219 -6.305 1 94.69 176 GLN B C 1
ATOM 3052 O O . GLN B 1 176 ? 14.938 -21.75 -6.68 1 94.69 176 GLN B O 1
ATOM 3057 N N . GLU B 1 177 ? 16.688 -21.609 -5.27 1 93.81 177 GLU B N 1
ATOM 3058 C CA . GLU B 1 177 ? 16.203 -22.688 -4.41 1 93.81 177 GLU B CA 1
ATOM 3059 C C . GLU B 1 177 ? 14.922 -22.297 -3.697 1 93.81 177 GLU B C 1
ATOM 3061 O O . GLU B 1 177 ? 14.742 -21.141 -3.32 1 93.81 177 GLU B O 1
ATOM 3066 N N . ARG B 1 178 ? 14.07 -23.297 -3.559 1 95.31 178 ARG B N 1
ATOM 3067 C CA . ARG B 1 178 ? 12.789 -23.094 -2.891 1 95.31 178 ARG B CA 1
ATOM 3068 C C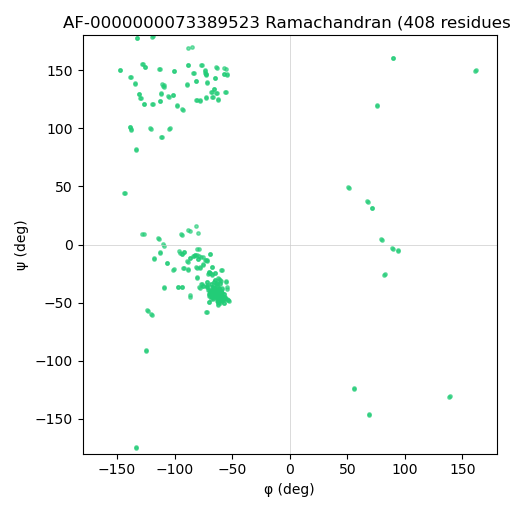 . ARG B 1 178 ? 12.656 -24.031 -1.688 1 95.31 178 ARG B C 1
ATOM 3070 O O . ARG B 1 178 ? 12.297 -25.203 -1.839 1 95.31 178 ARG B O 1
ATOM 3077 N N . PRO B 1 179 ? 12.898 -23.516 -0.513 1 97 179 PRO B N 1
ATOM 3078 C CA . PRO B 1 179 ? 12.625 -24.344 0.67 1 97 179 PRO B CA 1
ATOM 3079 C C . PRO B 1 179 ? 11.18 -24.828 0.732 1 97 179 PRO B C 1
ATOM 3081 O O . PRO B 1 179 ? 10.273 -24.125 0.265 1 97 179 PRO B O 1
ATOM 3084 N N . ALA B 1 180 ? 10.977 -25.953 1.355 1 97.81 180 ALA B N 1
ATOM 3085 C CA . ALA B 1 180 ? 9.633 -26.484 1.528 1 97.81 180 ALA B CA 1
ATOM 3086 C C . ALA B 1 180 ? 8.812 -25.609 2.479 1 97.81 180 ALA B C 1
ATOM 3088 O O . ALA B 1 180 ? 9.305 -25.203 3.529 1 97.81 180 ALA B O 1
ATOM 3089 N N . ARG B 1 181 ? 7.637 -25.297 2.031 1 98.56 181 ARG B N 1
ATOM 3090 C CA . ARG B 1 181 ? 6.621 -24.578 2.789 1 98.56 181 ARG B CA 1
ATOM 3091 C C . ARG B 1 181 ? 5.258 -25.25 2.658 1 98.56 181 ARG B C 1
ATOM 3093 O O . ARG B 1 181 ? 4.406 -24.797 1.892 1 98.56 181 ARG B O 1
ATOM 3100 N N . PRO B 1 182 ? 5.012 -26.297 3.438 1 98.75 182 PRO B N 1
ATOM 3101 C CA . PRO B 1 182 ? 3.885 -27.188 3.139 1 98.75 182 PRO B CA 1
ATOM 3102 C C . PRO B 1 182 ? 2.539 -26.469 3.18 1 98.75 182 PRO B C 1
ATOM 3104 O O . PRO B 1 182 ? 1.648 -26.766 2.383 1 98.75 182 PRO B O 1
ATOM 3107 N N . HIS B 1 183 ? 2.359 -25.562 4.152 1 98.94 183 HIS B N 1
ATOM 3108 C CA . HIS B 1 183 ? 1.067 -24.891 4.27 1 98.94 183 HIS B CA 1
ATOM 3109 C C . HIS B 1 183 ? 0.892 -23.828 3.188 1 98.94 183 HIS B C 1
ATOM 3111 O O . HIS B 1 183 ? -0.208 -23.656 2.66 1 98.94 183 HIS B O 1
ATOM 3117 N N . LEU B 1 184 ? 1.962 -23.188 2.865 1 98.88 184 LEU B N 1
ATOM 3118 C CA . LEU B 1 184 ? 1.945 -22.234 1.749 1 98.88 184 LEU B CA 1
ATOM 3119 C C . LEU B 1 184 ? 1.707 -22.969 0.43 1 98.88 184 LEU B C 1
ATOM 3121 O O . LEU B 1 184 ? 0.965 -22.484 -0.427 1 98.88 184 LEU B O 1
ATOM 3125 N N . GLU B 1 185 ? 2.314 -24.125 0.263 1 98.75 185 GLU B N 1
ATOM 3126 C CA . GLU B 1 185 ? 2.129 -24.953 -0.933 1 98.75 185 GLU B CA 1
ATOM 3127 C C . GLU B 1 185 ? 0.681 -25.406 -1.065 1 98.75 185 GLU B C 1
ATOM 3129 O O . GLU B 1 185 ? 0.107 -25.359 -2.156 1 98.75 185 GLU B O 1
ATOM 3134 N N . ARG B 1 186 ? 0.131 -25.844 0.012 1 98.81 186 ARG B N 1
ATOM 3135 C CA . ARG B 1 186 ? -1.274 -26.25 0.011 1 98.81 186 ARG B CA 1
ATOM 3136 C C . ARG B 1 186 ? -2.164 -25.094 -0.446 1 98.81 186 ARG B C 1
ATOM 3138 O O . ARG B 1 186 ? -3.012 -25.266 -1.325 1 98.81 186 ARG B O 1
ATOM 3145 N N . TRP B 1 187 ? -1.956 -23.969 0.172 1 98.94 187 TRP B N 1
ATOM 3146 C CA . TRP B 1 187 ? -2.723 -22.766 -0.135 1 98.94 187 TRP B CA 1
ATOM 3147 C C . TRP B 1 187 ? -2.549 -22.375 -1.598 1 98.94 187 TRP B C 1
ATOM 3149 O O . TRP B 1 187 ? -3.531 -22.125 -2.303 1 98.94 187 TRP B O 1
ATOM 3159 N N . PHE B 1 188 ? -1.373 -22.359 -2.1 1 98.81 188 PHE B N 1
ATOM 3160 C CA . PHE B 1 188 ? -1.088 -21.938 -3.465 1 98.81 188 PHE B CA 1
ATOM 3161 C C . PHE B 1 188 ? -1.679 -22.906 -4.473 1 98.81 188 PHE B C 1
ATOM 3163 O O . PHE B 1 188 ? -2.189 -22.5 -5.516 1 98.81 188 PHE B O 1
ATOM 3170 N N . ASN B 1 189 ? -1.584 -24.188 -4.18 1 98.62 189 ASN B N 1
ATOM 3171 C CA . ASN B 1 189 ? -2.193 -25.188 -5.043 1 98.62 189 ASN B CA 1
ATOM 3172 C C . ASN B 1 189 ? -3.705 -25 -5.141 1 98.62 189 ASN B C 1
ATOM 3174 O O . ASN B 1 189 ? -4.293 -25.203 -6.207 1 98.62 189 ASN B O 1
ATOM 3178 N N . ALA B 1 190 ? -4.27 -24.672 -4.039 1 98.75 190 ALA B N 1
ATOM 3179 C CA . ALA B 1 190 ? -5.699 -24.391 -4.047 1 98.75 190 ALA B CA 1
ATOM 3180 C C . ALA B 1 190 ? -6.016 -23.188 -4.938 1 98.75 190 ALA B C 1
ATOM 3182 O O . ALA B 1 190 ? -7.023 -23.172 -5.645 1 98.75 190 ALA B O 1
ATOM 3183 N N . LEU B 1 191 ? -5.168 -22.156 -4.891 1 98.81 191 LEU B N 1
ATOM 3184 C CA . LEU B 1 191 ? -5.359 -20.984 -5.734 1 98.81 191 LEU B CA 1
ATOM 3185 C C . LEU B 1 191 ? -5.234 -21.344 -7.211 1 98.81 191 LEU B C 1
ATOM 3187 O O . LEU B 1 191 ? -6.047 -20.906 -8.031 1 98.81 191 LEU B O 1
ATOM 3191 N N . ARG B 1 192 ? -4.305 -22.141 -7.57 1 98.19 192 ARG B N 1
ATOM 3192 C CA . ARG B 1 192 ? -4.027 -22.5 -8.953 1 98.19 192 ARG B CA 1
ATOM 3193 C C . ARG B 1 192 ? -5.172 -23.328 -9.539 1 98.19 192 ARG B C 1
ATOM 3195 O O . ARG B 1 192 ? -5.363 -23.359 -10.758 1 98.19 192 ARG B O 1
ATOM 3202 N N . ALA B 1 193 ? -5.879 -23.984 -8.703 1 98.31 193 ALA B N 1
ATOM 3203 C CA . ALA B 1 193 ? -6.965 -24.844 -9.148 1 98.31 193 ALA B CA 1
ATOM 3204 C C . ALA B 1 193 ? -8.219 -24.031 -9.461 1 98.31 193 ALA B C 1
ATOM 3206 O O . ALA B 1 193 ? -9.172 -24.562 -10.047 1 98.31 193 ALA B O 1
ATOM 3207 N N . ARG B 1 194 ? -8.234 -22.797 -9.062 1 98.31 194 ARG B N 1
ATOM 3208 C CA . ARG B 1 194 ? -9.406 -21.969 -9.328 1 98.31 194 ARG B CA 1
ATOM 3209 C C . ARG B 1 194 ? -9.492 -21.594 -10.797 1 98.31 194 ARG B C 1
ATOM 3211 O O . ARG B 1 194 ? -8.477 -21.312 -11.438 1 98.31 194 ARG B O 1
ATOM 3218 N N . SER B 1 195 ? -10.711 -21.484 -11.297 1 97.5 195 SER B N 1
ATOM 3219 C CA . SER B 1 195 ? -10.914 -21.141 -12.703 1 97.5 195 SER B CA 1
ATOM 3220 C C . SER B 1 195 ? -10.422 -19.734 -13.008 1 97.5 195 SER B C 1
ATOM 3222 O O . SER B 1 195 ? -9.922 -19.469 -14.102 1 97.5 195 SER B O 1
ATOM 3224 N N . GLY B 1 196 ? -10.531 -18.844 -12.023 1 97.81 196 GLY B N 1
ATOM 3225 C CA . GLY B 1 196 ? -10.094 -17.469 -12.227 1 97.81 196 GLY B CA 1
ATOM 3226 C C . GLY B 1 196 ? -8.594 -17.344 -12.391 1 97.81 196 GLY B C 1
ATOM 3227 O O . GLY B 1 196 ? -8.109 -16.344 -12.922 1 97.81 196 GLY B O 1
ATOM 3228 N N . ALA B 1 197 ? -7.867 -18.344 -11.961 1 98.25 197 ALA B N 1
ATOM 3229 C CA . ALA B 1 197 ? -6.41 -18.281 -11.953 1 98.25 197 ALA B CA 1
ATOM 3230 C C . ALA B 1 197 ? -5.832 -18.719 -13.297 1 98.25 197 ALA B C 1
ATOM 3232 O O . ALA B 1 197 ? -4.641 -18.531 -13.555 1 98.25 197 ALA B O 1
ATOM 3233 N N . LEU B 1 198 ? -6.688 -19.297 -14.156 1 97 198 LEU B N 1
ATOM 3234 C CA . LEU B 1 198 ? -6.234 -19.75 -15.469 1 97 198 LEU B CA 1
ATOM 3235 C C . LEU B 1 198 ? -5.746 -18.578 -16.312 1 97 198 LEU B C 1
ATOM 3237 O O . LEU B 1 198 ? -6.414 -17.547 -16.406 1 97 198 LEU B O 1
ATOM 3241 N N . GLY B 1 199 ? -4.559 -18.766 -16.875 1 96.25 199 GLY B N 1
ATOM 3242 C CA . GLY B 1 199 ? -3.986 -17.703 -17.688 1 96.25 199 GLY B CA 1
ATOM 3243 C C . GLY B 1 199 ? -3.346 -16.594 -16.875 1 96.25 199 GLY B C 1
ATOM 3244 O O . GLY B 1 199 ? -2.922 -15.578 -17.422 1 96.25 199 GLY B O 1
ATOM 3245 N N . VAL B 1 200 ? -3.311 -16.781 -15.555 1 97.56 200 VAL B N 1
ATOM 3246 C CA . VAL B 1 200 ? -2.715 -15.781 -14.672 1 97.56 200 VAL B CA 1
ATOM 3247 C C . VAL B 1 200 ? -1.562 -16.406 -13.891 1 97.56 200 VAL B C 1
ATOM 3249 O O . VAL B 1 200 ? -0.401 -16.031 -14.078 1 97.56 200 VAL B O 1
ATOM 3252 N N . LEU B 1 201 ? -1.866 -17.469 -13.094 1 97.62 201 LEU B N 1
ATOM 3253 C CA . LEU B 1 201 ? -0.866 -18.094 -12.242 1 97.62 201 LEU B CA 1
ATOM 3254 C C . LEU B 1 201 ? -0.119 -19.188 -13 1 97.62 201 LEU B C 1
ATOM 3256 O O . LEU B 1 201 ? 0.566 -20.016 -12.391 1 97.62 201 LEU B O 1
ATOM 3260 N N . ASP B 1 202 ? -0.257 -19.25 -14.273 1 95.25 202 ASP B N 1
ATOM 3261 C CA . ASP B 1 202 ? 0.447 -20.234 -15.086 1 95.25 202 ASP B CA 1
ATOM 3262 C C . ASP B 1 202 ? 1.188 -19.578 -16.25 1 95.25 202 ASP B C 1
ATOM 3264 O O . ASP B 1 202 ? 1.645 -20.25 -17.172 1 95.25 202 ASP B O 1
ATOM 3268 N N . GLN B 1 203 ? 1.201 -18.297 -16.188 1 93 203 GLN B N 1
ATOM 3269 C CA . GLN B 1 203 ? 1.94 -17.547 -17.203 1 93 203 GLN B CA 1
ATOM 3270 C C . GLN B 1 203 ? 3.43 -17.5 -16.875 1 93 203 GLN B C 1
ATOM 3272 O O . GLN B 1 203 ? 3.811 -17.375 -15.711 1 93 203 GLN B O 1
ATOM 3277 N N . PRO B 1 204 ? 4.223 -17.625 -17.922 1 93.19 204 PRO B N 1
ATOM 3278 C CA . PRO B 1 204 ? 5.656 -17.484 -17.656 1 93.19 204 PRO B CA 1
ATOM 3279 C C . PRO B 1 204 ? 6.027 -16.094 -17.156 1 93.19 204 PRO B C 1
ATOM 3281 O O . PRO B 1 204 ? 5.336 -15.117 -17.469 1 93.19 204 PRO B O 1
ATOM 3284 N N . LEU B 1 205 ? 7.078 -16.062 -16.406 1 94.38 205 LEU B N 1
ATOM 3285 C CA . LEU B 1 205 ? 7.605 -14.773 -15.977 1 94.38 205 LEU B CA 1
ATOM 3286 C C . LEU B 1 205 ? 8.266 -14.047 -17.141 1 94.38 205 LEU B C 1
ATOM 3288 O O . LEU B 1 205 ? 8.875 -14.68 -18.016 1 94.38 205 LEU B O 1
ATOM 3292 N N . ALA B 1 206 ? 8.023 -12.82 -17.188 1 91 206 ALA B N 1
ATOM 3293 C CA . ALA B 1 206 ? 8.625 -12.008 -18.25 1 91 206 ALA B CA 1
ATOM 3294 C C . ALA B 1 206 ? 8.789 -10.562 -17.797 1 91 206 ALA B C 1
ATOM 3296 O O . ALA B 1 206 ? 8.086 -10.094 -16.906 1 91 206 ALA B O 1
#

Secondary structure (DSSP, 8-state):
-EEEES-TTSHHHHHHHHHHHHTT--EEEE--SGGG--TTSHHHHHH-TT--S-EEEETTEEEESHHHHHHHHHHHH-BTTTB-SSHHHHHHHHHHHHHIIIIIHHHHHHHHIIIIIS-GGG--HHHHHHHHHHHHHHHHHHHHHHTT-SBTTBSS--TTHHHHHHHHHHHHTSSS-----HHHHHHHHHHHTSGGGTTTTTSPP-/-EEEES-TTSHHHHHHHHHHHHTT--EEEE--SGGG--TTSHHHHHH-TT--S-EEEETTEEEESHHHHHHHHHHHH-BTTTB-SSHHHHHHHHHHHHHIIIIIHHHHHHHHIIIIIS-GGG--HHHHHHHHHHHHHHHHHHHHHHTT-SBTTBSS--TTHHHHHHHHHHHHTSSS-----HHHHHHHHHHHTSGGGTTTTTSPP-

InterPro domains:
  IPR004045 Glutathione S-transferase, N-terminal [PF02798] (2-73)
  IPR004045 Glutathione S-transferase, N-terminal [PS50404] (1-81)
  IPR010987 Glutathione S-transferase, C-terminal-like [PS50405] (86-206)
  IPR036249 Thioredoxin-like superfamily [SSF52833] (1-85)
  IPR036282 Glutathione S-transferase, C-terminal domain superfamily [SSF47616] (80-202)
  IPR040079 Glutathione transferase family [SFLDS00019] (1-202)

Sequence (412 aa):
MLRLWGRVSSINVRKVLWAAQELGLELQRTDAGGQFGLVREPQFLALNPNGLVPLIEDEGVSLWESNTIVRYLCARHAPGDLYPEDLPTRFLAEQWMDWQQTTLNPAGRDAFLQWIRTPAAQRDPAAITRSVAATEPLMELLDTHLARHAYLAGDRFTMADIPVGCEIHRWWGLPQERPARPHLERWFNALRARSGALGVLDQPLAMLRLWGRVSSINVRKVLWAAQELGLELQRTDAGGQFGLVREPQFLALNPNGLVPLIEDEGVSLWESNTIVRYLCARHAPGDLYPEDLPTRFLAEQWMDWQQTTLNPAGRDAFLQWIRTPAAQRDPAAITRSVAATEPLMELLDTHLARHAYLAGDRFTMADIPVGCEIHRWWGLPQERPARPHLERWFNALRARSGALGVLDQPLA

Nearest PDB structures (foldseek):
  4kh7-assembly3_B  TM=9.791E-01  e=1.663E-17  Salmonella enterica subsp. enterica serovar Typhi
  4kdx-assembly2_B  TM=9.493E-01  e=4.308E-17  Paraburkholderia graminis C4D1M
  4iel-assembly2_B-3  TM=9.609E-01  e=5.819E-17  Burkholderia ambifaria AMMD
  1axd-assembly1_B  TM=9.254E-01  e=1.376E-12  Zea mays
  1bye-assembly1_B  TM=9.163E-01  e=8.355E-12  Zea mays

pLDDT: mean 98.02, std 1.36, range [90.62, 98.94]

Radius of gyration: 20.64 Å; Cα contacts (8 Å, |Δi|>4): 656; chains: 2; bounding box: 50×54×50 Å

Organism: Paracidovorax avenae (strain ATCC 19860 / DSM 7227 / CCUG 15838 / JCM 20985 / LMG 2117 / NCPPB 1011) (NCBI:txid643561)

Solvent-accessible surface area (backbone atoms only — not comparable to full-atom values): 21829 Å² total; per-residue (Å²): 117,37,34,35,37,27,31,75,59,36,68,45,26,31,34,37,52,31,47,35,44,64,68,70,51,69,70,47,74,41,71,25,41,81,95,59,33,62,32,81,37,68,75,42,31,75,72,36,78,81,42,63,62,24,35,36,40,47,90,90,40,70,46,45,50,36,71,40,45,34,51,46,54,25,52,73,74,29,64,64,49,41,25,44,68,57,62,72,51,29,44,43,17,44,23,47,40,50,42,31,63,66,47,52,44,65,26,39,44,50,29,48,43,36,73,70,72,33,57,80,92,71,46,53,68,66,51,34,50,52,14,48,66,53,31,51,63,53,52,50,51,48,20,60,54,32,66,79,23,67,27,83,49,30,82,48,79,38,60,22,45,45,54,43,49,52,48,49,45,55,60,71,67,44,94,65,89,74,80,89,42,70,37,39,49,52,40,50,53,56,50,61,70,35,78,29,28,63,84,46,72,72,53,74,88,98,115,38,35,37,36,27,33,76,60,35,67,46,25,32,35,39,52,29,47,35,43,64,68,69,52,70,71,48,72,41,72,24,40,81,95,58,33,60,31,82,36,68,75,42,31,75,72,35,77,82,42,63,61,24,35,35,41,47,88,92,41,70,44,45,52,36,68,39,45,35,52,45,54,25,51,73,74,28,64,63,49,40,24,47,68,56,63,72,50,29,44,44,17,43,24,48,40,50,40,31,63,67,46,51,45,64,26,41,45,51,29,48,44,36,73,69,73,32,58,79,90,70,46,54,67,66,50,34,52,52,13,48,66,53,30,53,61,51,52,49,50,48,18,58,54,32,67,79,24,69,27,83,49,31,82,48,80,36,61,22,46,47,54,43,48,52,49,48,46,55,60,71,65,46,93,65,90,74,80,91,42,71,37,39,49,52,42,50,52,55,50,60,70,35,78,30,28,62,84,47,73,72,53,76,88,100

Foldseek 3Di:
DKEWEADLLDLLSLLLLLLCLVLVHDYHYDHDDDPRHPLPDPVNCVLPVVSDDTWMDDPNDIDDDSLVSSQVSCVVRPDCALQNDDPLLNVLLVVLVVCLVPQQCVLQVQLLCQQPVNPPVPHDVVSNVRSCVRHVVVLVVVLVCLVQALARSHPHNHSSRRSVLSSVLSRVLGPDDDDDRPSVVNSSVVVCPDPSCPPRSPDHND/DKEWEADLLDLLSLLLLLLCLVLVHDYHYDHDDDPRHPLPDPVNCVLPVVSDDTWMDDPNDIDDDSLVSSQVSCVVRPDCALQNDDPLLNVLLVVLVVCLVPQQCVLQVQLLCQQPVNPVVPHDVVSNVRSCVRHVVVLVVVLVCLVQALARSHPHNHSSRRSVLSSVLSNVLGPDDDDDRPSVVNSSVVVCPDPSCPPRSPDHND